Protein AF-0000000080643073 (afdb_homodimer)

Nearest PDB structures (foldseek):
  6q26-assembly1_A  TM=9.766E-01  e=2.496E-45  Staphylococcus aureus
  6q26-assembly2_D  TM=9.636E-01  e=1.541E-40  Staphylococcus aureus
  5nck-assembly1_B  TM=8.987E-01  e=1.205E-27  Fusobacterium nucleatum
  2aa4-assembly1_B  TM=8.480E-01  e=1.980E-23  Escherichia coli
  3htv-assembly1_A-2  TM=7.695E-01  e=9.786E-18  Escherichia coli K-12

InterPro domains:
  IPR000600 ROK family [PF00480] (6-287)
  IPR000600 ROK family [PTHR18964] (2-288)
  IPR043129 ATPase, nucleotide binding domain [SSF53067] (4-289)

Solvent-accessible surface area (backbone atoms only — not comparable to full-atom values): 29442 Å² total; per-residue (Å²): 130,85,66,50,35,36,20,32,30,42,45,81,63,36,31,39,38,33,34,22,41,84,85,67,45,78,76,42,76,51,74,44,73,38,55,77,29,75,91,40,49,52,66,59,52,50,50,51,51,51,52,50,52,33,64,74,66,65,50,79,73,33,41,37,8,28,9,25,70,45,30,36,38,49,90,78,25,28,32,66,39,37,72,88,70,44,50,84,43,55,65,44,41,53,43,69,70,37,42,90,70,62,41,51,62,44,36,34,28,35,49,48,8,25,49,45,20,36,51,70,80,44,87,68,101,57,57,30,38,34,36,36,31,37,29,80,44,32,40,31,30,42,35,31,73,87,75,37,72,57,41,42,68,81,28,45,20,23,47,48,23,53,32,74,54,36,85,91,76,69,39,30,37,21,65,52,37,7,47,46,30,45,34,50,50,30,47,76,68,62,37,91,67,46,64,45,61,71,58,40,53,54,38,29,76,69,66,32,63,68,38,40,52,53,48,49,58,34,22,47,45,41,13,50,54,50,30,48,50,40,34,47,48,18,35,47,30,36,32,32,33,39,76,63,28,76,49,38,67,73,46,44,69,54,22,60,75,46,24,57,79,46,44,63,89,88,62,77,74,48,54,74,43,49,52,84,56,57,94,52,12,26,38,47,16,21,47,62,83,112,131,85,66,49,35,37,19,31,30,42,45,80,61,37,31,40,37,34,35,22,41,84,84,66,44,78,76,43,75,52,74,44,73,37,53,77,29,75,92,42,49,52,66,60,53,50,49,50,52,51,51,50,51,34,64,74,65,65,50,78,74,33,42,36,9,28,10,24,69,46,32,34,37,49,90,75,26,28,31,67,39,36,72,88,68,44,48,84,42,55,64,43,41,54,44,69,70,36,43,88,71,61,43,50,61,43,37,34,30,35,49,47,8,25,48,46,21,34,52,70,79,43,87,70,100,57,56,30,38,36,38,36,32,36,28,80,46,32,40,30,28,41,37,32,74,88,76,38,71,57,42,41,67,78,28,44,21,24,48,48,24,53,32,75,54,34,82,90,78,70,39,29,36,21,64,52,37,7,48,47,28,43,34,50,50,29,47,76,68,62,38,91,65,46,63,46,60,71,58,41,54,54,38,29,77,68,65,32,62,67,38,41,51,52,49,50,56,34,22,47,44,41,14,51,54,51,32,47,50,38,34,46,47,17,34,47,29,36,32,33,32,40,75,63,29,77,50,37,68,73,46,44,70,56,22,60,76,45,25,58,80,48,45,64,89,87,62,79,75,49,54,75,45,51,53,84,57,59,94,52,12,27,38,47,17,20,46,64,83,113

Structure (mmCIF, N/CA/C/O backbone):
data_AF-0000000080643073-model_v1
#
loop_
_entity.id
_entity.type
_entity.pdbx_description
1 polymer 'Putative ROK family protein'
#
loop_
_atom_site.group_PDB
_atom_site.id
_atom_site.type_symbol
_atom_site.label_atom_id
_atom_site.label_alt_id
_atom_site.label_comp_id
_atom_site.label_asym_id
_atom_site.label_entity_id
_atom_site.label_seq_id
_atom_site.pdbx_PDB_ins_code
_atom_site.Cartn_x
_atom_site.Cartn_y
_atom_site.Cartn_z
_atom_site.occupancy
_atom_site.B_iso_or_equiv
_atom_site.auth_seq_id
_atom_site.auth_comp_id
_atom_site.auth_asym_id
_atom_site.auth_atom_id
_atom_site.pdbx_PDB_model_num
ATOM 1 N N . MET A 1 1 ? -28.031 -33.688 -9.516 1 44.62 1 MET A N 1
ATOM 2 C CA . MET A 1 1 ? -27.016 -33.344 -10.492 1 44.62 1 MET A CA 1
ATOM 3 C C . MET A 1 1 ? -25.75 -32.812 -9.812 1 44.62 1 MET A C 1
ATOM 5 O O . MET A 1 1 ? -25.828 -32.094 -8.82 1 44.62 1 MET A O 1
ATOM 9 N N . THR A 1 2 ? -24.609 -33.469 -9.938 1 60.53 2 THR A N 1
ATOM 10 C CA . THR A 1 2 ? -23.438 -33.219 -9.102 1 60.53 2 THR A CA 1
ATOM 11 C C . THR A 1 2 ? -22.875 -31.828 -9.352 1 60.53 2 THR A C 1
ATOM 13 O O . THR A 1 2 ? -22.812 -31.375 -10.5 1 60.53 2 THR A O 1
ATOM 16 N N . ASP A 1 3 ? -22.891 -30.953 -8.398 1 85.19 3 ASP A N 1
ATOM 17 C CA . ASP A 1 3 ? -22.516 -29.547 -8.484 1 85.19 3 ASP A CA 1
ATOM 18 C C . ASP A 1 3 ? -21 -29.375 -8.539 1 85.19 3 ASP A C 1
ATOM 20 O O . ASP A 1 3 ? -20.359 -29.219 -7.5 1 85.19 3 ASP A O 1
ATOM 24 N N . TYR A 1 4 ? -20.391 -29.828 -9.789 1 95.75 4 TYR A N 1
ATOM 25 C CA . TYR A 1 4 ? -18.953 -29.672 -10.031 1 95.75 4 TYR A CA 1
ATOM 26 C C . TYR A 1 4 ? -18.656 -28.297 -10.625 1 95.75 4 TYR A C 1
ATOM 28 O O . TYR A 1 4 ? -19.531 -27.641 -11.188 1 95.75 4 TYR A O 1
ATOM 36 N N . LYS A 1 5 ? -17.422 -27.875 -10.398 1 97.69 5 LYS A N 1
ATOM 37 C CA . LYS A 1 5 ? -16.891 -26.641 -10.969 1 97.69 5 LYS A CA 1
ATOM 38 C C . LYS A 1 5 ? -15.586 -26.906 -11.727 1 97.69 5 LYS A C 1
ATOM 40 O O . LYS A 1 5 ? -14.859 -27.859 -11.414 1 97.69 5 LYS A O 1
ATOM 45 N N . VAL A 1 6 ? -15.359 -26.156 -12.711 1 98.38 6 VAL A N 1
ATOM 46 C CA . VAL A 1 6 ? -14.109 -26.234 -13.461 1 98.38 6 VAL A CA 1
ATOM 47 C C . VAL A 1 6 ? -13.172 -25.109 -13.023 1 98.38 6 VAL A C 1
ATOM 49 O O . VAL A 1 6 ? -13.562 -23.938 -13.008 1 98.38 6 VAL A O 1
ATOM 52 N N . ALA A 1 7 ? -11.977 -25.516 -12.609 1 98.56 7 ALA A N 1
ATOM 53 C CA . ALA A 1 7 ? -10.93 -24.547 -12.258 1 98.56 7 ALA A CA 1
ATOM 54 C C . ALA A 1 7 ? -9.766 -24.609 -13.242 1 98.56 7 ALA A C 1
ATOM 56 O O . ALA A 1 7 ? -9.312 -25.703 -13.602 1 98.56 7 ALA A O 1
ATOM 57 N N . ILE A 1 8 ? -9.297 -23.484 -13.711 1 98.38 8 ILE A N 1
ATOM 58 C CA . ILE A 1 8 ? -8.148 -23.391 -14.602 1 98.38 8 ILE A CA 1
ATOM 59 C C . ILE A 1 8 ? -7.133 -22.406 -14.023 1 98.38 8 ILE A C 1
ATOM 61 O O . ILE A 1 8 ? -7.496 -21.328 -13.57 1 98.38 8 ILE A O 1
ATOM 65 N N . ASP A 1 9 ? -5.914 -22.766 -13.945 1 97.06 9 ASP A N 1
ATOM 66 C CA . ASP A 1 9 ? -4.793 -21.922 -13.555 1 97.06 9 ASP A CA 1
ATOM 67 C C . ASP A 1 9 ? -3.801 -21.75 -14.703 1 97.06 9 ASP A C 1
ATOM 69 O O . ASP A 1 9 ? -3.1 -22.703 -15.07 1 97.06 9 ASP A O 1
ATOM 73 N N . ILE A 1 10 ? -3.734 -20.562 -15.195 1 94.56 10 ILE A N 1
ATOM 74 C CA . ILE A 1 10 ? -2.9 -20.266 -16.359 1 94.56 10 ILE A CA 1
ATOM 75 C C . ILE A 1 10 ? -1.603 -19.609 -15.906 1 94.56 10 ILE A C 1
ATOM 77 O O . ILE A 1 10 ? -1.59 -18.422 -15.57 1 94.56 10 ILE A O 1
ATOM 81 N N . GLY A 1 11 ? -0.542 -20.344 -15.922 1 88.38 11 GLY A N 1
ATOM 82 C CA . GLY A 1 11 ? 0.787 -19.828 -15.641 1 88.38 11 GLY A CA 1
ATOM 83 C C . GLY A 1 11 ? 1.631 -19.641 -16.891 1 88.38 11 GLY A C 1
ATOM 84 O O . GLY A 1 11 ? 1.179 -19.938 -18 1 88.38 11 GLY A O 1
ATOM 85 N N . GLY A 1 12 ? 2.775 -19.109 -16.688 1 82.25 12 GLY A N 1
ATOM 86 C CA . GLY A 1 12 ? 3.689 -18.922 -17.797 1 82.25 12 GLY A CA 1
ATOM 87 C C . GLY A 1 12 ? 4.238 -20.234 -18.328 1 82.25 12 GLY A C 1
ATOM 88 O O . GLY A 1 12 ? 4.574 -20.328 -19.516 1 82.25 12 GLY A O 1
ATOM 89 N N . THR A 1 13 ? 4.301 -21.25 -17.516 1 82.75 13 THR A N 1
ATOM 90 C CA . THR A 1 13 ? 4.938 -22.516 -17.875 1 82.75 13 THR A CA 1
ATOM 91 C C . THR A 1 13 ? 3.889 -23.578 -18.141 1 82.75 13 THR A C 1
ATOM 93 O O . THR A 1 13 ? 3.988 -24.328 -19.109 1 82.75 13 THR A O 1
ATOM 96 N N . ASP A 1 14 ? 2.889 -23.578 -17.25 1 90.94 14 ASP A N 1
ATOM 97 C CA . ASP A 1 14 ? 1.883 -24.625 -17.359 1 90.94 14 ASP A CA 1
ATOM 98 C C . ASP A 1 14 ? 0.478 -24.078 -17.141 1 90.94 14 ASP A C 1
ATOM 100 O O . ASP A 1 14 ? 0.307 -23.031 -16.516 1 90.94 14 ASP A O 1
ATOM 104 N N . ILE A 1 15 ? -0.396 -24.781 -17.734 1 95.69 15 ILE A N 1
ATOM 105 C CA . ILE A 1 15 ? -1.813 -24.609 -17.422 1 95.69 15 ILE A CA 1
ATOM 106 C C . ILE A 1 15 ? -2.318 -25.828 -16.641 1 95.69 15 ILE A C 1
ATOM 108 O O . ILE A 1 15 ? -2.123 -26.969 -17.062 1 95.69 15 ILE A O 1
ATOM 112 N N . LYS A 1 16 ? -2.863 -25.578 -15.484 1 97.31 16 LYS A N 1
ATOM 113 C CA . LYS A 1 16 ? -3.496 -26.609 -14.68 1 97.31 16 LYS A CA 1
ATOM 114 C C . LYS A 1 16 ? -5.016 -26.484 -14.719 1 97.31 16 LYS A C 1
ATOM 116 O O . LYS A 1 16 ? -5.559 -25.375 -14.719 1 97.31 16 LYS A O 1
ATOM 121 N N . ALA A 1 17 ? -5.641 -27.609 -14.867 1 98.44 17 ALA A N 1
ATOM 122 C CA . ALA A 1 17 ? -7.102 -27.625 -14.922 1 98.44 17 ALA A CA 1
ATOM 123 C C . ALA A 1 17 ? -7.66 -28.766 -14.062 1 98.44 17 ALA A C 1
ATOM 125 O O . ALA A 1 17 ? -7.082 -29.844 -14 1 98.44 17 ALA A O 1
ATOM 126 N N . ALA A 1 18 ? -8.812 -28.469 -13.414 1 98.31 18 ALA A N 1
ATOM 127 C CA . ALA A 1 18 ? -9.406 -29.469 -12.539 1 98.31 18 ALA A CA 1
ATOM 128 C C . ALA A 1 18 ? -10.93 -29.375 -12.539 1 98.31 18 ALA A C 1
ATOM 130 O O . ALA A 1 18 ? -11.492 -28.312 -12.828 1 98.31 18 ALA A O 1
ATOM 131 N N . VAL A 1 19 ? -11.562 -30.484 -12.336 1 98.19 19 VAL A N 1
ATOM 132 C CA . VAL A 1 19 ? -12.969 -30.547 -11.953 1 98.19 19 VAL A CA 1
ATOM 133 C C . VAL A 1 19 ? -13.078 -30.797 -10.445 1 98.19 19 VAL A C 1
ATOM 135 O O . VAL A 1 19 ? -12.492 -31.75 -9.93 1 98.19 19 VAL A O 1
ATOM 138 N N . LEU A 1 20 ? -13.695 -29.844 -9.805 1 96.94 20 LEU A N 1
ATOM 139 C CA . LEU A 1 20 ? -13.828 -29.953 -8.359 1 96.94 20 LEU A CA 1
ATOM 140 C C . LEU A 1 20 ? -15.281 -30.109 -7.949 1 96.94 20 LEU A C 1
ATOM 142 O O . LEU A 1 20 ? -16.172 -29.547 -8.578 1 96.94 20 LEU A O 1
ATOM 146 N N . ASP A 1 21 ? -15.562 -30.844 -6.891 1 94.38 21 ASP A N 1
ATOM 147 C CA . ASP A 1 21 ? -16.906 -30.922 -6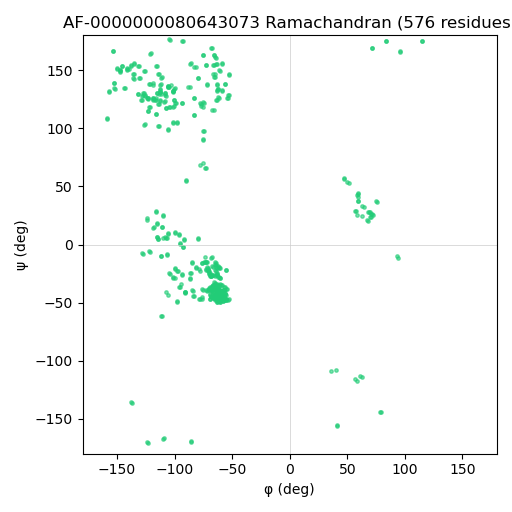.336 1 94.38 21 ASP A CA 1
ATOM 148 C C . ASP A 1 21 ? -17.172 -29.781 -5.352 1 94.38 21 ASP A C 1
ATOM 150 O O . ASP A 1 21 ? -16.375 -28.844 -5.27 1 94.38 21 ASP A O 1
ATOM 154 N N . ASN A 1 22 ? -18.25 -29.812 -4.602 1 89.75 22 ASN A N 1
ATOM 155 C CA . ASN A 1 22 ? -18.656 -28.703 -3.723 1 89.75 22 ASN A CA 1
ATOM 156 C C . ASN A 1 22 ? -17.703 -28.578 -2.533 1 89.75 22 ASN A C 1
ATOM 158 O O . ASN A 1 22 ? -17.578 -27.5 -1.954 1 89.75 22 ASN A O 1
ATOM 162 N N . GLY A 1 23 ? -17.031 -29.641 -2.168 1 87.56 23 GLY A N 1
ATOM 163 C CA . GLY A 1 23 ? -16.062 -29.625 -1.092 1 87.56 23 GLY A CA 1
ATOM 164 C C . GLY A 1 23 ? -14.648 -29.328 -1.573 1 87.56 23 GLY A C 1
ATOM 165 O O . GLY A 1 23 ? -13.688 -29.484 -0.818 1 87.56 23 GLY A O 1
ATOM 166 N N . LEU A 1 24 ? -14.469 -29.031 -2.941 1 91.25 24 LEU A N 1
ATOM 167 C CA . LEU A 1 24 ? -13.203 -28.703 -3.605 1 91.25 24 LEU A CA 1
ATOM 168 C C . LEU A 1 24 ? -12.289 -29.922 -3.645 1 91.25 24 LEU A C 1
ATOM 170 O O . LEU A 1 24 ? -11.062 -29.781 -3.564 1 91.25 24 LEU A O 1
ATOM 174 N N . ASN A 1 25 ? -12.961 -31.078 -3.645 1 92.81 25 ASN A N 1
ATOM 175 C CA . ASN A 1 25 ? -12.203 -32.281 -3.957 1 92.81 25 ASN A CA 1
ATOM 176 C C . ASN A 1 25 ? -12 -32.438 -5.461 1 92.81 25 ASN A C 1
ATOM 178 O O . ASN A 1 25 ? -12.906 -32.188 -6.246 1 92.81 25 ASN A O 1
ATOM 182 N N . PHE A 1 26 ? -10.828 -32.938 -5.793 1 95.5 26 PHE A N 1
ATOM 183 C CA . PHE A 1 26 ? -10.516 -33.125 -7.203 1 95.5 26 PHE A CA 1
ATOM 184 C C . PHE A 1 26 ? -11.25 -34.344 -7.758 1 95.5 26 PHE A C 1
ATOM 186 O O . PHE A 1 26 ? -11.141 -35.438 -7.219 1 95.5 26 PHE A O 1
ATOM 193 N N . VAL A 1 27 ? -11.961 -34.094 -8.711 1 96.62 27 VAL A N 1
ATOM 194 C CA . VAL A 1 27 ? -12.625 -35.156 -9.461 1 96.62 27 VAL A CA 1
ATOM 195 C C . VAL A 1 27 ? -11.789 -35.531 -10.688 1 96.62 27 VAL A C 1
ATOM 197 O O . VAL A 1 27 ? -11.742 -36.688 -11.086 1 96.62 27 VAL A O 1
ATOM 200 N N . ASP A 1 28 ? -11.195 -34.531 -11.25 1 97.38 28 ASP A N 1
ATOM 201 C CA . ASP A 1 28 ? -10.305 -34.656 -12.398 1 97.38 28 ASP A CA 1
ATOM 202 C C . ASP A 1 28 ? -9.234 -33.562 -12.383 1 97.38 28 ASP A C 1
ATOM 204 O O . ASP A 1 28 ? -9.422 -32.531 -11.758 1 97.38 28 ASP A O 1
ATOM 208 N N . TYR A 1 29 ? -8.117 -33.875 -12.961 1 97.5 29 TYR A N 1
ATOM 209 C CA . TYR A 1 29 ? -7 -32.938 -12.992 1 97.5 29 TYR A CA 1
ATOM 210 C C . TYR A 1 29 ? -6.117 -33.188 -14.211 1 97.5 29 TYR A C 1
ATOM 212 O O . TYR A 1 29 ? -5.883 -34.344 -14.586 1 97.5 29 TYR A O 1
ATOM 220 N N . GLN A 1 30 ? -5.676 -32.156 -14.828 1 97.31 30 GLN A N 1
ATOM 221 C CA . GLN A 1 30 ? -4.688 -32.25 -15.898 1 97.31 30 GLN A CA 1
ATOM 222 C C . GLN A 1 30 ? -3.756 -31.047 -15.898 1 97.31 30 GLN A C 1
ATOM 224 O O . GLN A 1 30 ? -4.094 -30 -15.344 1 97.31 30 GLN A O 1
ATOM 229 N N . LYS A 1 31 ? -2.625 -31.234 -16.375 1 96.75 31 LYS A N 1
ATOM 230 C CA . LYS A 1 31 ? -1.595 -30.203 -16.547 1 96.75 31 LYS A CA 1
ATOM 231 C C . LYS A 1 31 ? -1.003 -30.25 -17.953 1 96.75 31 LYS A C 1
ATOM 233 O O . LYS A 1 31 ? -0.617 -31.312 -18.438 1 96.75 31 LYS A O 1
ATOM 238 N N . ILE A 1 32 ? -0.946 -29.141 -18.609 1 96.38 32 ILE A N 1
ATOM 239 C CA . ILE A 1 32 ? -0.355 -29.062 -19.938 1 96.38 32 ILE A CA 1
ATOM 240 C C . ILE A 1 32 ? 0.618 -27.891 -20 1 96.38 32 ILE A C 1
ATOM 242 O O . ILE A 1 32 ? 0.49 -26.922 -19.234 1 96.38 32 ILE A O 1
ATOM 246 N N . PRO A 1 33 ? 1.6 -27.984 -20.875 1 94.38 33 PRO A N 1
ATOM 247 C CA . PRO A 1 33 ? 2.453 -26.812 -21.047 1 94.38 33 PRO A CA 1
ATOM 248 C C . PRO A 1 33 ? 1.689 -25.594 -21.594 1 94.38 33 PRO A C 1
ATOM 250 O O . PRO A 1 33 ? 0.8 -25.75 -22.438 1 94.38 33 PRO A O 1
ATOM 253 N N . THR A 1 34 ? 1.952 -24.438 -21.078 1 92.94 34 THR A N 1
ATOM 254 C CA . THR A 1 34 ? 1.358 -23.234 -21.625 1 92.94 34 THR A CA 1
ATOM 255 C C . THR A 1 34 ? 1.842 -23 -23.062 1 92.94 34 THR A C 1
ATOM 257 O O . THR A 1 34 ? 3.047 -22.953 -23.312 1 92.94 34 THR A O 1
ATOM 260 N N . PRO A 1 35 ? 0.953 -22.891 -23.953 1 93.31 35 PRO A N 1
ATOM 261 C CA . PRO A 1 35 ? 1.397 -22.594 -25.312 1 93.31 35 PRO A CA 1
ATOM 262 C C . PRO A 1 35 ? 2.07 -21.219 -25.422 1 93.31 35 PRO A C 1
ATOM 264 O O . PRO A 1 35 ? 1.896 -20.375 -24.547 1 93.31 35 PRO A O 1
ATOM 267 N N . ASN A 1 36 ? 2.857 -21 -26.484 1 89.94 36 ASN A N 1
ATOM 268 C CA . ASN A 1 36 ? 3.602 -19.75 -26.672 1 89.94 36 ASN A CA 1
ATOM 269 C C . ASN A 1 36 ? 2.67 -18.578 -26.953 1 89.94 36 ASN A C 1
ATOM 271 O O . ASN A 1 36 ? 3.09 -17.422 -26.891 1 89.94 36 ASN A O 1
ATOM 275 N N . ASN A 1 37 ? 1.377 -18.906 -27.234 1 92.25 37 ASN A N 1
ATOM 276 C CA . ASN A 1 37 ? 0.298 -17.953 -27.484 1 92.25 37 ASN A CA 1
ATOM 277 C C . ASN A 1 37 ? 0.565 -17.109 -28.719 1 92.25 37 ASN A C 1
ATOM 279 O O . ASN A 1 37 ? 0.192 -15.938 -28.766 1 92.25 37 ASN A O 1
ATOM 283 N N . ILE A 1 38 ? 1.333 -17.578 -29.625 1 91.12 38 ILE A N 1
ATOM 284 C CA . ILE A 1 38 ? 1.577 -16.984 -30.938 1 91.12 38 ILE A CA 1
ATOM 285 C C . ILE A 1 38 ? 0.963 -17.859 -32.031 1 91.12 38 ILE A C 1
ATOM 287 O O . ILE A 1 38 ? 0.012 -17.453 -32.688 1 91.12 38 ILE A O 1
ATOM 291 N N . ASN A 1 39 ? 1.42 -19.047 -32.125 1 91.94 39 ASN A N 1
ATOM 292 C CA . ASN A 1 39 ? 0.88 -19.984 -33.125 1 91.94 39 ASN A CA 1
ATOM 293 C C . ASN A 1 39 ? -0.128 -20.938 -32.5 1 91.94 39 ASN A C 1
ATOM 295 O O . ASN A 1 39 ? -0.942 -21.547 -33.188 1 91.94 39 ASN A O 1
ATOM 299 N N . GLU A 1 40 ? 0.066 -21.188 -31.266 1 91.62 40 GLU A N 1
ATOM 300 C CA . GLU A 1 40 ? -0.879 -21.922 -30.422 1 91.62 40 GLU A CA 1
ATOM 301 C C . GLU A 1 40 ? -1.424 -21.031 -29.297 1 91.62 40 GLU A C 1
ATOM 303 O O . GLU A 1 40 ? -0.656 -20.469 -28.516 1 91.62 40 GLU A O 1
ATOM 308 N N . TYR A 1 41 ? -2.684 -20.984 -29.25 1 93.31 41 TYR A N 1
ATOM 309 C CA . TYR A 1 41 ? -3.258 -19.953 -28.391 1 93.31 41 TYR A CA 1
ATOM 310 C C . TYR A 1 41 ? -3.756 -20.547 -27.078 1 93.31 41 TYR A C 1
ATOM 312 O O . TYR A 1 41 ? -4.383 -21.609 -27.062 1 93.31 41 TYR A O 1
ATOM 320 N N . ILE A 1 42 ? -3.492 -19.875 -26.047 1 95 42 ILE A N 1
ATOM 321 C CA . ILE A 1 42 ? -3.92 -20.25 -24.703 1 95 42 ILE A CA 1
ATOM 322 C C . ILE A 1 42 ? -5.441 -20.375 -24.656 1 95 42 ILE A C 1
ATOM 324 O O . ILE A 1 42 ? -5.984 -21.312 -24.078 1 95 42 ILE A O 1
ATOM 328 N N . VAL A 1 43 ? -6.137 -19.484 -25.328 1 95.31 43 VAL A N 1
ATOM 329 C CA . VAL A 1 43 ? -7.594 -19.422 -25.281 1 95.31 43 VAL A CA 1
ATOM 330 C C . VAL A 1 43 ? -8.188 -20.672 -25.906 1 95.31 43 VAL A C 1
ATOM 332 O O . VAL A 1 43 ? -9.211 -21.188 -25.453 1 95.31 43 VAL A O 1
ATOM 335 N N . ASP A 1 44 ? -7.578 -21.141 -26.969 1 96.69 44 ASP A N 1
ATOM 336 C CA . ASP A 1 44 ? -8.07 -22.359 -27.609 1 96.69 44 ASP A CA 1
ATOM 337 C C . ASP A 1 44 ? -7.938 -23.562 -26.672 1 96.69 44 ASP A C 1
ATOM 339 O O . ASP A 1 44 ? -8.852 -24.375 -26.578 1 96.69 44 ASP A O 1
ATOM 343 N N . LYS A 1 45 ? -6.797 -23.594 -26.031 1 97.38 45 LYS A N 1
ATOM 344 C CA . LYS A 1 45 ? -6.566 -24.688 -25.078 1 97.38 45 LYS A CA 1
ATOM 345 C C . LYS A 1 45 ? -7.578 -24.641 -23.938 1 97.38 45 LYS A C 1
ATOM 347 O O . LYS A 1 45 ? -8.125 -25.672 -23.547 1 97.38 45 LYS A O 1
ATOM 352 N N . VAL A 1 46 ? -7.816 -23.5 -23.422 1 97.69 46 VAL A N 1
ATOM 353 C CA . VAL A 1 46 ? -8.758 -23.328 -22.328 1 97.69 46 VAL A CA 1
ATOM 354 C C . VAL A 1 46 ? -10.156 -23.75 -22.766 1 97.69 46 VAL A C 1
ATOM 356 O O . VAL A 1 46 ? -10.844 -24.484 -22.062 1 97.69 46 VAL A O 1
ATOM 359 N N . TYR A 1 47 ? -10.57 -23.25 -23.922 1 98.19 47 TYR A N 1
ATOM 360 C CA . TYR A 1 47 ? -11.883 -23.609 -24.453 1 98.19 47 TYR A CA 1
ATOM 361 C C . TYR A 1 47 ? -12.031 -25.125 -24.578 1 98.19 47 TYR A C 1
ATOM 363 O O . TYR A 1 47 ? -13.031 -25.688 -24.125 1 98.19 47 TYR A O 1
ATOM 371 N N . ASP A 1 48 ? -11.008 -25.734 -25.156 1 98.38 48 ASP A N 1
ATOM 372 C CA . ASP A 1 48 ? -11.047 -27.188 -25.375 1 98.38 48 ASP A CA 1
ATOM 373 C C . ASP A 1 48 ? -11.148 -27.938 -24.047 1 98.38 48 ASP A C 1
ATOM 375 O O . ASP A 1 48 ? -11.898 -28.906 -23.922 1 98.38 48 ASP A O 1
ATOM 379 N N . ILE A 1 49 ? -10.367 -27.5 -23.109 1 98.5 49 ILE A N 1
ATOM 380 C CA . ILE A 1 49 ? -10.344 -28.141 -21.797 1 98.5 49 ILE A CA 1
ATOM 381 C C . ILE A 1 49 ? -11.727 -28.031 -21.156 1 98.5 49 ILE A C 1
ATOM 383 O O . ILE A 1 49 ? -12.273 -29.016 -20.672 1 98.5 49 ILE A O 1
ATOM 387 N N . VAL A 1 50 ? -12.297 -26.844 -21.156 1 98.5 50 VAL A N 1
ATOM 388 C CA . VAL A 1 50 ? -13.578 -26.594 -20.5 1 98.5 50 VAL A CA 1
ATOM 389 C C . VAL A 1 50 ? -14.672 -27.391 -21.203 1 98.5 50 VAL A C 1
ATOM 391 O O . VAL A 1 50 ? -15.508 -28.031 -20.547 1 98.5 50 VAL A O 1
ATOM 394 N N . LYS A 1 51 ? -14.656 -27.406 -22.531 1 98.44 51 LYS A N 1
ATOM 395 C CA . LYS A 1 51 ? -15.641 -28.172 -23.297 1 98.44 51 LYS A CA 1
ATOM 396 C C . LYS A 1 51 ? -15.555 -29.656 -22.969 1 98.44 51 LYS A C 1
ATOM 398 O O . LYS A 1 51 ? -16.578 -30.312 -22.766 1 98.44 51 LYS A O 1
ATOM 403 N N . HIS A 1 52 ? -14.359 -30.109 -22.953 1 98.38 52 HIS A N 1
ATOM 404 C CA . HIS A 1 52 ? -14.141 -31.516 -22.641 1 98.38 52 HIS A CA 1
ATOM 405 C C . HIS A 1 52 ? -14.711 -31.875 -21.266 1 98.38 52 HIS A C 1
ATOM 407 O O . HIS A 1 52 ? -15.422 -32.875 -21.125 1 98.38 52 HIS A O 1
ATOM 413 N N . PHE A 1 53 ? -14.391 -31.047 -20.234 1 98.12 53 PHE A N 1
ATOM 414 C CA . PHE A 1 53 ? -14.898 -31.297 -18.891 1 98.12 53 PHE A CA 1
ATOM 415 C C . PHE A 1 53 ? -16.422 -31.219 -18.859 1 98.12 53 PHE A C 1
ATOM 417 O O . PHE A 1 53 ? -17.078 -32.031 -18.203 1 98.12 53 PHE A O 1
ATOM 424 N N . GLN A 1 54 ? -16.984 -30.219 -19.516 1 97.56 54 GLN A N 1
ATOM 425 C CA . GLN A 1 54 ? -18.422 -30.062 -19.562 1 97.56 54 GLN A CA 1
ATOM 426 C C . GLN A 1 54 ? -19.109 -31.312 -20.094 1 97.56 54 GLN A C 1
ATOM 428 O O . GLN A 1 54 ? -20.078 -31.797 -19.516 1 97.56 54 GLN A O 1
ATOM 433 N N . MET A 1 55 ? -18.594 -31.859 -21.203 1 97.38 55 MET A N 1
ATOM 434 C CA . MET A 1 55 ? -19.172 -33.031 -21.859 1 97.38 55 MET A CA 1
ATOM 435 C C . MET A 1 55 ? -18.984 -34.281 -21 1 97.38 55 MET A C 1
ATOM 437 O O . MET A 1 55 ? -19.938 -35.062 -20.812 1 97.38 55 MET A O 1
ATOM 441 N N . THR A 1 56 ? -17.812 -34.406 -20.547 1 97.12 56 THR A N 1
ATOM 442 C CA . THR A 1 56 ? -17.469 -35.625 -19.797 1 97.12 56 THR A CA 1
ATOM 443 C C . THR A 1 56 ? -18.312 -35.75 -18.531 1 97.12 56 THR A C 1
ATOM 445 O O . THR A 1 56 ? -18.797 -36.812 -18.203 1 97.12 56 THR A O 1
ATOM 448 N N . TYR A 1 57 ? -18.547 -34.594 -17.859 1 96.31 57 TYR A N 1
ATOM 449 C CA . TYR A 1 57 ? -19.203 -34.656 -16.562 1 96.31 57 TYR A CA 1
ATOM 450 C C . TYR A 1 57 ? -20.609 -34.094 -16.641 1 96.31 57 TYR A C 1
ATOM 452 O O . TYR A 1 57 ? -21.297 -33.938 -15.625 1 96.31 57 TYR A O 1
ATOM 460 N N . LYS A 1 58 ? -21.078 -33.75 -17.844 1 95.5 58 LYS A N 1
ATOM 461 C CA . LYS A 1 58 ? -22.422 -33.25 -18.109 1 95.5 58 LYS A CA 1
ATOM 462 C C . LYS A 1 58 ? -22.766 -32.094 -17.188 1 95.5 58 LYS A C 1
ATOM 464 O O . LYS A 1 58 ? -23.812 -32.094 -16.531 1 95.5 58 LYS A O 1
ATOM 469 N N . LEU A 1 59 ? -21.859 -31.172 -17.234 1 95.81 59 LEU A N 1
ATOM 470 C CA . LEU A 1 59 ? -22 -30.031 -16.312 1 95.81 59 LEU A CA 1
ATOM 471 C C . LEU A 1 59 ? -23.062 -29.062 -16.812 1 95.81 59 LEU A C 1
ATOM 473 O O . LEU A 1 59 ? -22.938 -28.516 -17.906 1 95.81 59 LEU A O 1
ATOM 477 N N . SER A 1 60 ? -24.125 -28.844 -15.922 1 93.44 60 SER A N 1
ATOM 478 C CA . SER A 1 60 ? -25.188 -27.844 -16.125 1 93.44 60 SER A CA 1
ATOM 479 C C . SER A 1 60 ? -25.859 -27.484 -14.805 1 93.44 60 SER A C 1
ATOM 481 O O . SER A 1 60 ? -26.578 -28.312 -14.219 1 93.44 60 SER A O 1
ATOM 483 N N . PRO A 1 61 ? -25.609 -26.312 -14.328 1 94.56 61 PRO A N 1
ATOM 484 C CA . PRO A 1 61 ? -24.891 -25.172 -14.891 1 94.56 61 PRO A CA 1
ATOM 485 C C . PRO A 1 61 ? -23.391 -25.375 -14.945 1 94.56 61 PRO A C 1
ATOM 487 O O . PRO A 1 61 ? -22.859 -26.234 -14.227 1 94.56 61 PRO A O 1
ATOM 490 N N . LEU A 1 62 ? -22.688 -24.719 -15.844 1 97 62 LEU A N 1
ATOM 491 C CA . LEU A 1 62 ? -21.234 -24.75 -16 1 97 62 LEU A CA 1
ATOM 492 C C . LEU A 1 62 ? -20.594 -23.547 -15.328 1 97 62 LEU A C 1
ATOM 494 O O . LEU A 1 62 ? -20.719 -22.406 -15.805 1 97 62 LEU A O 1
ATOM 498 N N . HIS A 1 63 ? -19.969 -23.766 -14.18 1 97.62 63 HIS A N 1
ATOM 499 C CA . HIS A 1 63 ? -19.188 -22.766 -13.469 1 97.62 63 HIS A CA 1
ATOM 500 C C . HIS A 1 63 ? -17.703 -22.922 -13.742 1 97.62 63 HIS A C 1
ATOM 502 O O . HIS A 1 63 ? -17.125 -23.984 -13.484 1 97.62 63 HIS A O 1
ATOM 508 N N . VAL A 1 64 ? -17.047 -21.891 -14.273 1 98.19 64 VAL A N 1
ATOM 509 C CA . VAL A 1 64 ? -15.633 -21.938 -14.617 1 98.19 64 VAL A CA 1
ATOM 510 C C . VAL A 1 64 ? -14.883 -20.828 -13.891 1 98.19 64 VAL A C 1
ATOM 512 O O . VAL A 1 64 ? -15.164 -19.641 -14.102 1 98.19 64 VAL A O 1
ATOM 515 N N . GLY A 1 65 ? -14 -21.234 -13.008 1 98.31 65 GLY A N 1
ATOM 516 C CA . GLY A 1 65 ? -13.086 -20.297 -12.375 1 98.31 65 GLY A CA 1
ATOM 517 C C . GLY A 1 65 ? -11.688 -20.328 -12.977 1 98.31 65 GLY A C 1
ATOM 518 O O . GLY A 1 65 ? -11.102 -21.406 -13.133 1 98.31 65 GLY A O 1
ATOM 519 N N . ILE A 1 66 ? -11.148 -19.172 -13.289 1 98.12 66 ILE A N 1
ATOM 520 C CA . ILE A 1 66 ? -9.836 -19.094 -13.93 1 98.12 66 ILE A CA 1
ATOM 521 C C . ILE A 1 66 ? -8.898 -18.234 -13.078 1 98.12 66 ILE A C 1
ATOM 523 O O . ILE A 1 66 ? -9.266 -17.125 -12.664 1 98.12 66 ILE A O 1
ATOM 527 N N . SER A 1 67 ? -7.801 -18.734 -12.742 1 97.25 67 SER A N 1
ATOM 528 C CA . SER A 1 67 ? -6.645 -18.016 -12.211 1 97.25 67 SER A CA 1
ATOM 529 C C . SER A 1 67 ? -5.598 -17.781 -13.297 1 97.25 67 SER A C 1
ATOM 531 O O . SER A 1 67 ? -5.297 -18.688 -14.078 1 97.25 67 SER A O 1
ATOM 533 N N . SER A 1 68 ? -5.105 -16.609 -13.359 1 94.31 68 SER A N 1
ATOM 534 C CA . SER A 1 68 ? -4.148 -16.344 -14.43 1 94.31 68 SER A CA 1
ATOM 535 C C . SER A 1 68 ? -3.09 -15.336 -13.977 1 94.31 68 SER A C 1
ATOM 537 O O . SER A 1 68 ? -3.367 -14.461 -13.156 1 94.31 68 SER A O 1
ATOM 539 N N . ALA A 1 69 ? -1.915 -15.5 -14.555 1 89.19 69 ALA A N 1
ATOM 540 C CA . ALA A 1 69 ? -0.901 -14.461 -14.445 1 89.19 69 ALA A CA 1
ATOM 541 C C . ALA A 1 69 ? -1.332 -13.195 -15.18 1 89.19 69 ALA A C 1
ATOM 543 O O . ALA A 1 69 ? -2.082 -13.266 -16.156 1 89.19 69 ALA A O 1
ATOM 544 N N . GLY A 1 70 ? -0.907 -12.078 -14.617 1 87.81 70 GLY A N 1
ATOM 545 C CA . GLY A 1 70 ? -1.172 -10.812 -15.281 1 87.81 70 GLY A CA 1
ATOM 546 C C . GLY A 1 70 ? -2.105 -9.914 -14.5 1 87.81 70 GLY A C 1
ATOM 547 O O . GLY A 1 70 ? -2.557 -10.273 -13.406 1 87.81 70 GLY A O 1
ATOM 548 N N . VAL A 1 71 ? -2.305 -8.695 -15.023 1 90.94 71 VAL A N 1
ATOM 549 C CA . VAL A 1 71 ? -3.277 -7.742 -14.5 1 90.94 71 VAL A CA 1
ATOM 550 C C . VAL A 1 71 ? -4.66 -8.047 -15.07 1 90.94 71 VAL A C 1
ATOM 552 O O . VAL A 1 71 ? -4.824 -8.148 -16.281 1 90.94 71 VAL A O 1
ATOM 555 N N . ILE A 1 72 ? -5.66 -8.211 -14.164 1 93.94 72 ILE A N 1
ATOM 556 C CA . ILE A 1 72 ? -6.949 -8.734 -14.594 1 93.94 72 ILE A CA 1
ATOM 557 C C . ILE A 1 72 ? -8.07 -7.805 -14.125 1 93.94 72 ILE A C 1
ATOM 559 O O . ILE A 1 72 ? -8.109 -7.41 -12.961 1 93.94 72 ILE A O 1
ATOM 563 N N . ASP A 1 73 ? -8.883 -7.438 -15.031 1 94.94 73 ASP A N 1
ATOM 564 C CA . ASP A 1 73 ? -10.188 -6.887 -14.68 1 94.94 73 ASP A CA 1
ATOM 565 C C . ASP A 1 73 ? -11.148 -7.984 -14.227 1 94.94 73 ASP A C 1
ATOM 567 O O . ASP A 1 73 ? -11.867 -8.562 -15.039 1 94.94 73 ASP A O 1
ATOM 571 N N . GLU A 1 74 ? -11.133 -8.211 -13.008 1 94.44 74 GLU A N 1
ATOM 572 C CA . GLU A 1 74 ? -11.859 -9.352 -12.453 1 94.44 74 GLU A CA 1
ATOM 573 C C . GLU A 1 74 ? -13.367 -9.125 -12.508 1 94.44 74 GLU A C 1
ATOM 575 O O . GLU A 1 74 ? -14.148 -10.078 -12.461 1 94.44 74 GLU A O 1
ATOM 580 N N . THR A 1 75 ? -13.75 -7.875 -12.594 1 91.5 75 THR A N 1
ATOM 581 C CA . THR A 1 75 ? -15.164 -7.543 -12.68 1 91.5 75 THR A CA 1
ATOM 582 C C . THR A 1 75 ? -15.734 -7.957 -14.039 1 91.5 75 THR A C 1
ATOM 584 O O . THR A 1 75 ? -16.812 -8.57 -14.102 1 91.5 75 THR A O 1
ATOM 587 N N . ASN A 1 76 ? -14.938 -7.766 -15.109 1 91.94 76 ASN A N 1
ATOM 588 C CA . ASN A 1 76 ? -15.445 -8.023 -16.453 1 91.94 76 ASN A CA 1
ATOM 589 C C . ASN A 1 76 ? -14.852 -9.305 -17.047 1 91.94 76 ASN A C 1
ATOM 591 O O . ASN A 1 76 ? -15.281 -9.766 -18.094 1 91.94 76 ASN A O 1
ATOM 595 N N . GLY A 1 77 ? -13.852 -9.836 -16.297 1 93.38 77 GLY A N 1
ATOM 596 C CA . GLY A 1 77 ? -13.258 -11.094 -16.719 1 93.38 77 GLY A CA 1
ATOM 597 C C . GLY A 1 77 ? -12.312 -10.938 -17.906 1 93.38 77 GLY A C 1
ATOM 598 O O . GLY A 1 77 ? -12.289 -11.789 -18.797 1 93.38 77 GLY A O 1
ATOM 599 N N . VAL A 1 78 ? -11.562 -9.812 -17.938 1 92.75 78 VAL A N 1
ATOM 600 C CA . VAL A 1 78 ? -10.695 -9.484 -19.062 1 92.75 78 VAL A CA 1
ATOM 601 C C . VAL A 1 78 ? -9.258 -9.328 -18.594 1 92.75 78 VAL A C 1
ATOM 603 O O . VAL A 1 78 ? -9.008 -8.758 -17.516 1 92.75 78 VAL A O 1
ATOM 606 N N . ILE A 1 79 ? -8.375 -9.883 -19.406 1 91.06 79 ILE A N 1
ATOM 607 C CA . ILE A 1 79 ? -6.957 -9.664 -19.156 1 91.06 79 ILE A CA 1
ATOM 608 C C . ILE A 1 79 ? -6.566 -8.25 -19.594 1 91.06 79 ILE A C 1
ATOM 610 O O . ILE A 1 79 ? -6.633 -7.926 -20.781 1 91.06 79 ILE A O 1
ATOM 614 N N . ASP A 1 80 ? -6.117 -7.445 -18.656 1 87.62 80 ASP A N 1
ATOM 615 C CA . ASP A 1 80 ? -5.832 -6.043 -18.938 1 87.62 80 ASP A CA 1
ATOM 616 C C . ASP A 1 80 ? -4.383 -5.852 -19.375 1 87.62 80 ASP A C 1
ATOM 618 O O . ASP A 1 80 ? -4.102 -5.066 -20.281 1 87.62 80 ASP A O 1
ATOM 622 N N . TYR A 1 81 ? -3.479 -6.57 -18.688 1 81.69 81 TYR A N 1
ATOM 623 C CA . TYR A 1 81 ? -2.055 -6.398 -18.953 1 81.69 81 TYR A CA 1
ATOM 624 C C . TYR A 1 81 ? -1.268 -7.629 -18.516 1 81.69 81 TYR A C 1
ATOM 626 O O . TYR A 1 81 ? -1.597 -8.266 -17.516 1 81.69 81 TYR A O 1
ATOM 634 N N . THR A 1 82 ? -0.344 -8.242 -19.312 1 74.12 82 THR A N 1
ATOM 635 C CA . THR A 1 82 ? 0.45 -9.383 -18.875 1 74.12 82 THR A CA 1
ATOM 636 C C . THR A 1 82 ? 1.941 -9.094 -19.016 1 74.12 82 THR A C 1
ATOM 638 O O . THR A 1 82 ? 2.777 -9.945 -18.703 1 74.12 82 THR A O 1
ATOM 641 N N . GLY A 1 83 ? 2.309 -7.867 -19.062 1 63.44 83 GLY A N 1
ATOM 642 C CA . GLY A 1 83 ? 3.725 -7.645 -19.312 1 63.44 83 GLY A CA 1
ATOM 643 C C . GLY A 1 83 ? 4.297 -8.57 -20.359 1 63.44 83 GLY A C 1
ATOM 644 O O . GLY A 1 83 ? 3.57 -9.062 -21.234 1 63.44 83 GLY A O 1
ATOM 645 N N . PRO A 1 84 ? 5.645 -8.828 -20.312 1 64.12 84 PRO A N 1
ATOM 646 C CA . PRO A 1 84 ? 6.316 -9.688 -21.297 1 64.12 84 PRO A CA 1
ATOM 647 C C . PRO A 1 84 ? 6.125 -11.172 -21 1 64.12 84 PRO A C 1
ATOM 649 O O . PRO A 1 84 ? 6.578 -12.016 -21.781 1 64.12 84 PRO A O 1
ATOM 652 N N . THR A 1 85 ? 5.359 -11.477 -20.062 1 70.56 85 THR A N 1
ATOM 653 C CA . THR A 1 85 ? 5.301 -12.867 -19.625 1 70.56 85 THR A CA 1
ATOM 654 C C . THR A 1 85 ? 4.488 -13.719 -20.594 1 70.56 85 THR A C 1
ATOM 656 O O . THR A 1 85 ? 4.879 -14.836 -20.922 1 70.56 85 THR A O 1
ATOM 659 N N . ILE A 1 86 ? 3.34 -13.273 -21 1 81.88 86 ILE A N 1
ATOM 660 C CA . ILE A 1 86 ? 2.504 -14.016 -21.938 1 81.88 86 ILE A CA 1
ATOM 661 C C . ILE A 1 86 ? 2.152 -13.133 -23.125 1 81.88 86 ILE A C 1
ATOM 663 O O . ILE A 1 86 ? 1.246 -12.305 -23.047 1 81.88 86 ILE A O 1
ATOM 667 N N . PRO A 1 87 ? 2.801 -13.398 -24.156 1 83.12 87 PRO A N 1
ATOM 668 C CA . PRO A 1 87 ? 2.527 -12.578 -25.344 1 83.12 87 PRO A CA 1
ATOM 669 C C . PRO A 1 87 ? 1.077 -12.68 -25.812 1 83.12 87 PRO A C 1
ATOM 671 O O . PRO A 1 87 ? 0.433 -13.719 -25.609 1 83.12 87 PRO A O 1
ATOM 674 N N . ASN A 1 88 ? 0.546 -11.672 -26.391 1 85.31 88 ASN A N 1
ATOM 675 C CA . ASN A 1 88 ? -0.748 -11.625 -27.062 1 85.31 88 ASN A CA 1
ATOM 676 C C . ASN A 1 88 ? -1.882 -12.039 -26.125 1 85.31 88 ASN A C 1
ATOM 678 O O . ASN A 1 88 ? -2.859 -12.648 -26.562 1 85.31 88 ASN A O 1
ATOM 682 N N . PHE A 1 89 ? -1.657 -11.789 -24.953 1 88.94 89 PHE A N 1
ATOM 683 C CA . PHE A 1 89 ? -2.631 -12.25 -23.969 1 88.94 89 PHE A CA 1
ATOM 684 C C . PHE A 1 89 ? -3.559 -11.117 -23.547 1 88.94 89 PHE A C 1
ATOM 686 O O . PHE A 1 89 ? -4.668 -11.359 -23.078 1 88.94 89 PHE A O 1
ATOM 693 N N . ARG A 1 90 ? -3.129 -9.875 -23.75 1 86.75 90 ARG A N 1
ATOM 694 C CA . ARG A 1 90 ? -3.908 -8.695 -23.375 1 86.75 90 ARG A CA 1
ATOM 695 C C . ARG A 1 90 ? -5.223 -8.648 -24.156 1 86.75 90 ARG A C 1
ATOM 697 O O . ARG A 1 90 ? -5.258 -8.906 -25.359 1 86.75 90 ARG A O 1
ATOM 704 N N . GLY A 1 91 ? -6.297 -8.375 -23.422 1 90.12 91 GLY A N 1
ATOM 705 C CA . GLY A 1 91 ? -7.594 -8.227 -24.062 1 90.12 91 GLY A CA 1
ATOM 706 C C . GLY A 1 91 ? -8.398 -9.516 -24.078 1 90.12 91 GLY A C 1
ATOM 707 O O . GLY A 1 91 ? -9.586 -9.5 -24.422 1 90.12 91 GLY A O 1
ATOM 708 N N . THR A 1 92 ? -7.77 -10.57 -23.75 1 92.56 92 THR A N 1
ATOM 709 C CA . THR A 1 92 ? -8.492 -11.828 -23.672 1 92.56 92 THR A CA 1
ATOM 710 C C . THR A 1 92 ? -9.711 -11.695 -22.766 1 92.56 92 THR A C 1
ATOM 712 O O . THR A 1 92 ? -9.609 -11.195 -21.641 1 92.56 92 THR A O 1
ATOM 715 N N . ASN A 1 93 ? -10.875 -12.062 -23.328 1 95.31 93 ASN A N 1
ATOM 716 C CA . ASN A 1 93 ? -12.156 -12.039 -22.625 1 95.31 93 ASN A CA 1
ATOM 717 C C . ASN A 1 93 ? -12.719 -13.453 -22.438 1 95.31 93 ASN A C 1
ATOM 719 O O . ASN A 1 93 ? -13.336 -14 -23.359 1 95.31 93 ASN A O 1
ATOM 723 N N . PHE A 1 94 ? -12.586 -14 -21.266 1 95.56 94 PHE A N 1
ATOM 724 C CA . PHE A 1 94 ? -12.883 -15.414 -21.031 1 95.56 94 PHE A CA 1
ATOM 725 C C . PHE A 1 94 ? -14.391 -15.641 -20.984 1 95.56 94 PHE A C 1
ATOM 727 O O . PHE A 1 94 ? -14.891 -16.656 -21.484 1 95.56 94 PHE A O 1
ATOM 734 N N . PRO A 1 95 ? -15.164 -14.695 -20.359 1 96.25 95 PRO A N 1
ATOM 735 C CA . PRO A 1 95 ? -16.609 -14.852 -20.453 1 96.25 95 PRO A CA 1
ATOM 736 C C . PRO A 1 95 ? -17.109 -14.93 -21.906 1 96.25 95 PRO A C 1
ATOM 738 O O . PRO A 1 95 ? -17.969 -15.758 -22.219 1 96.25 95 PRO A O 1
ATOM 741 N N . LYS A 1 96 ? -16.562 -14.078 -22.75 1 96.38 96 LYS A N 1
ATOM 742 C CA . LYS A 1 96 ? -16.922 -14.125 -24.156 1 96.38 96 LYS A CA 1
ATOM 743 C C . LYS A 1 96 ? -16.453 -15.43 -24.797 1 96.38 96 LYS A C 1
ATOM 745 O O . LYS A 1 96 ? -17.172 -16.047 -25.594 1 96.38 96 LYS A O 1
ATOM 750 N N . LEU A 1 97 ? -15.211 -15.844 -24.5 1 95.44 97 LEU A N 1
ATOM 751 C CA . LEU A 1 97 ? -14.625 -17.062 -25.047 1 95.44 97 LEU A CA 1
ATOM 752 C C . LEU A 1 97 ? -15.516 -18.266 -24.75 1 95.44 97 LEU A C 1
ATOM 754 O O . LEU A 1 97 ? -15.68 -19.141 -25.609 1 95.44 97 LEU A O 1
ATOM 758 N N . LEU A 1 98 ? -16.109 -18.281 -23.531 1 97.88 98 LEU A N 1
ATOM 759 C CA . LEU A 1 98 ? -16.797 -19.484 -23.078 1 97.88 98 LEU A CA 1
ATOM 760 C C . LEU A 1 98 ? -18.312 -19.297 -23.141 1 97.88 98 LEU A C 1
ATOM 762 O O . LEU A 1 98 ? -19.062 -20.125 -22.625 1 97.88 98 LEU A O 1
ATOM 766 N N . ALA A 1 99 ? -18.734 -18.25 -23.75 1 97.25 99 ALA A N 1
ATOM 767 C CA . ALA A 1 99 ? -20.156 -17.922 -23.828 1 97.25 99 ALA A CA 1
ATOM 768 C C . ALA A 1 99 ? -20.938 -19.016 -24.547 1 97.25 99 ALA A C 1
ATOM 770 O O . ALA A 1 99 ? -22.078 -19.328 -24.156 1 97.25 99 ALA A O 1
ATOM 771 N N . SER A 1 100 ? -20.344 -19.594 -25.609 1 96.94 100 SER A N 1
ATOM 772 C CA . SER A 1 100 ? -21.031 -20.609 -26.391 1 96.94 100 SER A CA 1
ATOM 773 C C . SER A 1 100 ? -21.281 -21.859 -25.562 1 96.94 100 SER A C 1
ATOM 775 O O . SER A 1 100 ? -22.141 -22.688 -25.922 1 96.94 100 SER A O 1
ATOM 777 N N . LEU A 1 101 ? -20.609 -21.984 -24.5 1 98 101 LEU A N 1
ATOM 778 C CA . LEU A 1 101 ? -20.781 -23.141 -23.609 1 98 101 LEU A CA 1
ATOM 779 C C . LEU A 1 101 ? -21.75 -22.812 -22.484 1 98 101 LEU A C 1
ATOM 781 O O . LEU A 1 101 ? -21.969 -23.625 -21.594 1 98 101 LEU A O 1
ATOM 785 N N . ASN A 1 102 ? -22.281 -21.625 -22.453 1 97.31 102 ASN A N 1
ATOM 786 C CA . ASN A 1 102 ? -23.172 -21.125 -21.406 1 97.31 102 ASN A CA 1
ATOM 787 C C . ASN A 1 102 ? -22.5 -21.156 -20.031 1 97.31 102 ASN A C 1
ATOM 789 O O . ASN A 1 102 ? -23.125 -21.594 -19.062 1 97.31 102 ASN A O 1
ATOM 793 N N . ALA A 1 103 ? -21.266 -20.781 -20.031 1 97.62 103 ALA A N 1
ATOM 794 C CA . ALA A 1 103 ? -20.484 -20.859 -18.797 1 97.62 103 ALA A CA 1
ATOM 795 C C . ALA A 1 103 ? -20.656 -19.594 -17.969 1 97.62 103 ALA A C 1
ATOM 797 O O . ALA A 1 103 ? -20.703 -18.484 -18.5 1 97.62 103 ALA A O 1
ATOM 798 N N . ASP A 1 104 ? -20.859 -19.766 -16.672 1 96.94 104 ASP A N 1
ATOM 799 C CA . ASP A 1 104 ? -20.641 -18.688 -15.711 1 96.94 104 ASP A CA 1
ATOM 800 C C . ASP A 1 104 ? -19.156 -18.594 -15.32 1 96.94 104 ASP A C 1
ATOM 802 O O . ASP A 1 104 ? -18.641 -19.469 -14.633 1 96.94 104 ASP A O 1
ATOM 806 N N . VAL A 1 105 ? -18.453 -17.484 -15.742 1 98 105 VAL A N 1
ATOM 807 C CA . VAL A 1 105 ? -17 -17.422 -15.672 1 98 105 VAL A CA 1
ATOM 808 C C . VAL A 1 105 ? -16.562 -16.391 -14.641 1 98 105 VAL A C 1
ATOM 810 O O . VAL A 1 105 ? -17.078 -15.266 -14.633 1 98 105 VAL A O 1
ATOM 813 N N . LYS A 1 106 ? -15.711 -16.719 -13.75 1 97.38 106 LYS A N 1
ATOM 814 C CA . LYS A 1 106 ? -14.977 -15.812 -12.883 1 97.38 106 LYS A CA 1
ATOM 815 C C . LYS A 1 106 ? -13.477 -15.93 -13.102 1 97.38 106 LYS A C 1
ATOM 817 O O . LYS A 1 106 ? -12.953 -17.031 -13.289 1 97.38 106 LYS A O 1
ATOM 822 N N . ILE A 1 107 ? -12.812 -14.82 -13.141 1 97.12 107 ILE A N 1
ATOM 823 C CA . ILE A 1 107 ? -11.375 -14.844 -13.359 1 97.12 107 ILE A CA 1
ATOM 824 C C . ILE A 1 107 ? -10.672 -13.992 -12.305 1 97.12 107 ILE A C 1
ATOM 826 O O . ILE A 1 107 ? -11.164 -12.922 -11.938 1 97.12 107 ILE A O 1
ATOM 830 N N . TYR A 1 108 ? -9.523 -14.484 -11.898 1 97.12 108 TYR A N 1
ATOM 831 C CA . TYR A 1 108 ? -8.719 -13.812 -10.883 1 97.12 108 TYR A CA 1
ATOM 832 C C . TYR A 1 108 ? -7.25 -13.773 -11.281 1 97.12 108 TYR A C 1
ATOM 834 O O . TYR A 1 108 ? -6.766 -14.672 -11.977 1 97.12 108 TYR A O 1
ATOM 842 N N . ASN A 1 109 ? -6.562 -12.672 -10.867 1 95.5 109 ASN A N 1
ATOM 843 C CA . ASN A 1 109 ? -5.109 -12.766 -10.797 1 95.5 109 ASN A CA 1
ATOM 844 C C . ASN A 1 109 ? -4.664 -13.961 -9.969 1 95.5 109 ASN A C 1
ATOM 846 O O . ASN A 1 109 ? -5.301 -14.305 -8.969 1 95.5 109 ASN A O 1
ATOM 850 N N . ASP A 1 110 ? -3.59 -14.523 -10.336 1 94.06 110 ASP A N 1
ATOM 851 C CA . ASP A 1 110 ? -3.158 -15.773 -9.719 1 94.06 110 ASP A CA 1
ATOM 852 C C . ASP A 1 110 ? -2.898 -15.594 -8.227 1 94.06 110 ASP A C 1
ATOM 854 O O . ASP A 1 110 ? -3.195 -16.484 -7.426 1 94.06 110 ASP A O 1
ATOM 858 N N . VAL A 1 111 ? -2.346 -14.5 -7.785 1 96.19 111 VAL A N 1
ATOM 859 C CA . VAL A 1 111 ? -2.08 -14.297 -6.367 1 96.19 111 VAL A CA 1
ATOM 860 C C . VAL A 1 111 ? -3.391 -14.055 -5.625 1 96.19 111 VAL A C 1
ATOM 862 O O . VAL A 1 111 ? -3.574 -14.523 -4.5 1 96.19 111 VAL A O 1
ATOM 865 N N . ASN A 1 112 ? -4.309 -13.305 -6.207 1 97.75 112 ASN A N 1
ATOM 866 C CA . ASN A 1 112 ? -5.652 -13.156 -5.66 1 97.75 112 ASN A CA 1
ATOM 867 C C . ASN A 1 112 ? -6.332 -14.508 -5.473 1 97.75 112 ASN A C 1
ATOM 869 O O . ASN A 1 112 ? -6.891 -14.781 -4.41 1 97.75 112 ASN A O 1
ATOM 873 N N . ALA A 1 113 ? -6.242 -15.328 -6.52 1 97.12 113 ALA A N 1
ATOM 874 C CA . ALA A 1 113 ? -6.852 -16.656 -6.453 1 97.12 113 ALA A CA 1
ATOM 875 C C . ALA A 1 113 ? -6.211 -17.5 -5.355 1 97.12 113 ALA A C 1
ATOM 877 O O . ALA A 1 113 ? -6.906 -18.188 -4.609 1 97.12 113 ALA A O 1
ATOM 878 N N . ALA A 1 114 ? -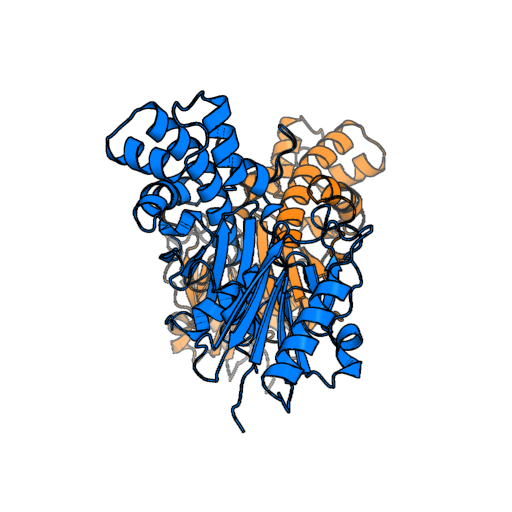4.926 -17.438 -5.289 1 96.31 114 ALA A N 1
ATOM 879 C CA . ALA A 1 114 ? -4.223 -18.188 -4.258 1 96.31 114 ALA A CA 1
ATOM 880 C C . ALA A 1 114 ? -4.672 -17.766 -2.863 1 96.31 114 ALA A C 1
ATOM 882 O O . ALA A 1 114 ? -4.906 -18.625 -1.999 1 96.31 114 ALA A O 1
ATOM 883 N N . LEU A 1 115 ? -4.785 -16.484 -2.646 1 97.56 115 LEU A N 1
ATOM 884 C CA . LEU A 1 115 ? -5.23 -15.992 -1.35 1 97.56 115 LEU A CA 1
ATOM 885 C C . LEU A 1 115 ? -6.66 -16.438 -1.058 1 97.56 115 LEU A C 1
ATOM 887 O O . LEU A 1 115 ? -6.957 -16.906 0.048 1 97.56 115 LEU A O 1
ATOM 891 N N . LEU A 1 116 ? -7.535 -16.344 -2.045 1 96.75 116 LEU A N 1
ATOM 892 C CA . LEU A 1 116 ? -8.906 -16.812 -1.867 1 96.75 116 LEU A CA 1
ATOM 893 C C . LEU A 1 116 ? -8.938 -18.297 -1.512 1 96.75 116 LEU A C 1
ATOM 895 O O . LEU A 1 116 ? -9.727 -18.719 -0.658 1 96.75 116 LEU A O 1
ATOM 899 N N . GLY A 1 117 ? -8.109 -19.062 -2.229 1 96.06 117 GLY A N 1
ATOM 900 C CA . GLY A 1 117 ? -8.008 -20.484 -1.896 1 96.06 117 GLY A CA 1
ATOM 901 C C . GLY A 1 117 ? -7.574 -20.719 -0.464 1 96.06 117 GLY A C 1
ATOM 902 O O . GLY A 1 117 ? -8.133 -21.578 0.222 1 96.06 117 GLY A O 1
ATOM 903 N N . GLU A 1 118 ? -6.574 -20 -0.042 1 96.81 118 GLU A N 1
ATOM 904 C CA . GLU A 1 118 ? -6.109 -20.094 1.339 1 96.81 118 GLU A CA 1
ATOM 905 C C . GLU A 1 118 ? -7.223 -19.75 2.322 1 96.81 118 GLU A C 1
ATOM 907 O O . GLU A 1 118 ? -7.441 -20.469 3.299 1 96.81 118 GLU A O 1
ATOM 912 N N . LEU A 1 119 ? -7.961 -18.703 2.057 1 95.62 119 LEU A N 1
ATOM 913 C CA . LEU A 1 119 ? -8.984 -18.203 2.965 1 95.62 119 LEU A CA 1
ATOM 914 C C . LEU A 1 119 ? -10.203 -19.125 2.977 1 95.62 119 LEU A C 1
ATOM 916 O O . LEU A 1 119 ? -10.992 -19.094 3.92 1 95.62 119 LEU A O 1
ATOM 920 N N . TYR A 1 120 ? -10.32 -19.891 1.917 1 93.56 120 TYR A N 1
ATOM 921 C CA . TYR A 1 120 ? -11.422 -20.844 1.87 1 93.56 120 TYR A CA 1
ATOM 922 C C . TYR A 1 120 ? -11.227 -21.938 2.91 1 93.56 120 TYR A C 1
ATOM 924 O O . TYR A 1 120 ? -12.188 -22.359 3.566 1 93.56 120 TYR A O 1
ATOM 932 N N . PHE A 1 121 ? -10.039 -22.375 3.068 1 93.88 121 PHE A N 1
ATOM 933 C CA . PHE A 1 121 ? -9.781 -23.531 3.902 1 93.88 121 PHE A CA 1
ATOM 934 C C . PHE A 1 121 ? -9.344 -23.109 5.301 1 93.88 121 PHE A C 1
ATOM 936 O O . PHE A 1 121 ? -9.43 -23.906 6.246 1 93.88 121 PHE A O 1
ATOM 943 N N . HIS A 1 122 ? -8.828 -21.891 5.398 1 94.56 122 HIS A N 1
ATOM 944 C CA . HIS A 1 122 ? -8.242 -21.453 6.66 1 94.56 122 HIS A CA 1
ATOM 945 C C . HIS A 1 122 ? -8.812 -20.109 7.098 1 94.56 122 HIS A C 1
ATOM 947 O O . HIS A 1 122 ? -8.719 -19.125 6.363 1 94.56 122 HIS A O 1
ATOM 953 N N . GLN A 1 123 ? -9.336 -20.125 8.289 1 92.12 123 GLN A N 1
ATOM 954 C CA . GLN A 1 123 ? -9.883 -18.891 8.859 1 92.12 123 GLN A CA 1
ATOM 955 C C . GLN A 1 123 ? -8.836 -18.172 9.719 1 92.12 123 GLN A C 1
ATOM 957 O O . GLN A 1 123 ? -8.227 -18.797 10.594 1 92.12 123 GLN A O 1
ATOM 962 N N . TYR A 1 124 ? -8.578 -17.031 9.359 1 95.31 124 TYR A N 1
ATOM 963 C CA . TYR A 1 124 ? -7.691 -16.188 10.148 1 95.31 124 TYR A CA 1
ATOM 964 C C . TYR A 1 124 ? -8.484 -15.117 10.891 1 95.31 124 TYR A C 1
ATOM 966 O O . TYR A 1 124 ? -9.43 -14.547 10.344 1 95.31 124 TYR A O 1
ATOM 974 N N . ASP A 1 125 ? -8.211 -14.852 12.172 1 95.56 125 ASP A N 1
ATOM 975 C CA . ASP A 1 125 ? -8.953 -13.898 12.992 1 95.56 125 ASP A CA 1
ATOM 976 C C . ASP A 1 125 ? -8.344 -12.5 12.898 1 95.56 125 ASP A C 1
ATOM 978 O O . ASP A 1 125 ? -7.98 -11.906 13.914 1 95.56 125 ASP A O 1
ATOM 982 N N . VAL A 1 126 ? -8.195 -11.984 11.688 1 97.19 126 VAL A N 1
ATOM 983 C CA . VAL A 1 126 ? -7.715 -10.641 11.414 1 97.19 126 VAL A CA 1
ATOM 984 C C . VAL A 1 126 ? -8.5 -10.039 10.242 1 97.19 126 VAL A C 1
ATOM 986 O O . VAL A 1 126 ? -8.93 -10.758 9.344 1 97.19 126 VAL A O 1
ATOM 989 N N . ASP A 1 127 ? -8.641 -8.734 10.203 1 96.5 127 ASP A N 1
ATOM 990 C CA . ASP A 1 127 ? -9.469 -8.047 9.219 1 96.5 127 ASP A CA 1
ATOM 991 C C . ASP A 1 127 ? -8.68 -7.762 7.941 1 96.5 127 ASP A C 1
ATOM 993 O O . ASP A 1 127 ? -9.258 -7.641 6.863 1 96.5 127 ASP A O 1
ATOM 997 N N . ASN A 1 128 ? -7.34 -7.586 8.094 1 98.38 128 ASN A N 1
ATOM 998 C CA . ASN A 1 128 ? -6.461 -7.203 6.992 1 98.38 128 ASN A CA 1
ATOM 999 C C . ASN A 1 128 ? -5.359 -8.234 6.77 1 98.38 128 ASN A C 1
ATOM 1001 O O . ASN A 1 128 ? -4.551 -8.484 7.66 1 98.38 128 ASN A O 1
ATOM 1005 N N . ILE A 1 129 ? -5.359 -8.828 5.566 1 98.81 129 ILE A N 1
ATOM 1006 C CA . ILE A 1 129 ? -4.379 -9.852 5.234 1 98.81 129 ILE A CA 1
ATOM 1007 C C . ILE A 1 129 ? -3.656 -9.477 3.943 1 98.81 129 ILE A C 1
ATOM 1009 O O . ILE A 1 129 ? -4.289 -9.07 2.965 1 98.81 129 ILE A O 1
ATOM 1013 N N . PHE A 1 130 ? -2.371 -9.484 3.975 1 98.88 130 PHE A N 1
ATOM 1014 C CA . PHE A 1 130 ? -1.575 -9.367 2.758 1 98.88 130 PHE A CA 1
ATOM 1015 C C . PHE A 1 130 ? -0.912 -10.695 2.416 1 98.88 130 PHE A C 1
ATOM 1017 O O . PHE A 1 130 ? -0.328 -11.344 3.283 1 98.88 130 PHE A O 1
ATOM 1024 N N . CYS A 1 131 ? -1.048 -11.133 1.179 1 98.38 131 CYS A N 1
ATOM 1025 C CA . CYS A 1 131 ? -0.405 -12.344 0.688 1 98.38 131 CYS A CA 1
ATOM 1026 C C . CYS A 1 131 ? 0.654 -12.016 -0.358 1 98.38 131 CYS A C 1
ATOM 1028 O O . CYS A 1 131 ? 0.387 -11.273 -1.306 1 98.38 131 CYS A O 1
ATOM 1030 N N . LEU A 1 132 ? 1.794 -12.438 -0.123 1 97.44 132 LEU A N 1
ATOM 1031 C CA . LEU A 1 132 ? 2.916 -12.328 -1.048 1 97.44 132 LEU A CA 1
ATOM 1032 C C . LEU A 1 132 ? 3.344 -13.703 -1.555 1 97.44 132 LEU A C 1
ATOM 1034 O O . LEU A 1 132 ? 3.441 -14.648 -0.776 1 97.44 132 LEU A O 1
ATOM 1038 N N . THR A 1 133 ? 3.5 -13.836 -2.854 1 95 133 THR A N 1
ATOM 1039 C CA . THR A 1 133 ? 3.996 -15.086 -3.412 1 95 133 THR A CA 1
ATOM 1040 C C . THR A 1 133 ? 5.426 -14.922 -3.922 1 95 133 THR A C 1
ATOM 1042 O O . THR A 1 133 ? 5.73 -13.961 -4.625 1 95 133 THR A O 1
ATOM 1045 N N . LEU A 1 134 ? 6.301 -15.797 -3.502 1 95.19 134 LEU A N 1
ATOM 1046 C CA . LEU A 1 134 ? 7.691 -15.844 -3.943 1 95.19 134 LEU A CA 1
ATOM 1047 C C . LEU A 1 134 ? 7.918 -17 -4.902 1 95.19 134 LEU A C 1
ATOM 1049 O O . LEU A 1 134 ? 8.07 -18.156 -4.473 1 95.19 134 LEU A O 1
ATOM 1053 N N . GLY A 1 135 ? 7.926 -16.781 -6.133 1 90.75 135 GLY A N 1
ATOM 1054 C CA . GLY A 1 135 ? 8.164 -17.766 -7.18 1 90.75 135 GLY A CA 1
ATOM 1055 C C . GLY A 1 135 ? 9.078 -17.25 -8.281 1 90.75 135 GLY A C 1
ATOM 1056 O O . GLY A 1 135 ? 10.109 -16.625 -8 1 90.75 135 GLY A O 1
ATOM 1057 N N . THR A 1 136 ? 8.648 -17.562 -9.523 1 86.75 136 THR A N 1
ATOM 1058 C CA . THR A 1 136 ? 9.383 -16.984 -10.641 1 86.75 136 THR A CA 1
ATOM 1059 C C . THR A 1 136 ? 9.414 -15.453 -10.516 1 86.75 136 THR A C 1
ATOM 1061 O O . THR A 1 136 ? 10.453 -14.836 -10.758 1 86.75 136 THR A O 1
ATOM 1064 N N . GLY A 1 137 ? 8.391 -14.922 -10.172 1 91.31 137 GLY A N 1
ATOM 1065 C CA . GLY A 1 137 ? 8.297 -13.516 -9.812 1 91.31 137 GLY A CA 1
ATOM 1066 C C . GLY A 1 137 ? 7.73 -13.289 -8.422 1 91.31 137 GLY A C 1
ATOM 1067 O O . GLY A 1 137 ? 7.754 -14.195 -7.586 1 91.31 137 GLY A O 1
ATOM 1068 N N . ILE A 1 138 ? 7.438 -12.094 -8.109 1 95.69 138 ILE A N 1
ATOM 1069 C CA . ILE A 1 138 ? 6.801 -11.75 -6.848 1 95.69 138 ILE A CA 1
ATOM 1070 C C . ILE A 1 138 ? 5.449 -11.094 -7.113 1 95.69 138 ILE A C 1
ATOM 1072 O O . ILE A 1 138 ? 5.355 -10.148 -7.902 1 95.69 138 ILE A O 1
ATOM 1076 N N . GLY A 1 139 ? 4.402 -11.602 -6.555 1 95.69 139 GLY A N 1
ATOM 1077 C CA . GLY A 1 139 ? 3.072 -11.016 -6.625 1 95.69 139 GLY A CA 1
ATOM 1078 C C . GLY A 1 139 ? 2.49 -10.688 -5.266 1 95.69 139 GLY A C 1
ATOM 1079 O O . GLY A 1 139 ? 3.02 -11.109 -4.238 1 95.69 139 GLY A O 1
ATOM 1080 N N . GLY A 1 140 ? 1.497 -9.906 -5.285 1 97.94 140 GLY A N 1
ATOM 1081 C CA . GLY A 1 140 ? 0.845 -9.508 -4.047 1 97.94 140 GLY A CA 1
ATOM 1082 C C . GLY A 1 140 ? -0.667 -9.453 -4.16 1 97.94 140 GLY A C 1
ATOM 1083 O O . GLY A 1 140 ? -1.205 -9.211 -5.242 1 97.94 140 GLY A O 1
ATOM 1084 N N . ALA A 1 141 ? -1.332 -9.68 -3.076 1 98.56 141 ALA A N 1
ATOM 1085 C CA . ALA A 1 141 ? -2.779 -9.555 -2.928 1 98.56 141 ALA A CA 1
ATOM 1086 C C . ALA A 1 141 ? -3.143 -9.023 -1.545 1 98.56 141 ALA A C 1
ATOM 1088 O O . ALA A 1 141 ? -2.541 -9.414 -0.543 1 98.56 141 ALA A O 1
ATOM 1089 N N . PHE A 1 142 ? -4.012 -8.109 -1.474 1 98.81 142 PHE A N 1
ATOM 1090 C CA . PHE A 1 142 ? -4.5 -7.559 -0.215 1 98.81 142 PHE A CA 1
ATOM 1091 C C . PHE A 1 142 ? -5.98 -7.859 -0.03 1 98.81 142 PHE A C 1
ATOM 1093 O O . PHE A 1 142 ? -6.77 -7.711 -0.964 1 98.81 142 PHE A O 1
ATOM 1100 N N . TYR A 1 143 ? -6.332 -8.359 1.105 1 98.31 143 TYR A N 1
ATOM 1101 C CA . TYR A 1 143 ? -7.707 -8.695 1.458 1 98.31 143 TYR A CA 1
ATOM 1102 C C . TYR A 1 143 ? -8.133 -7.977 2.734 1 98.31 143 TYR A C 1
ATOM 1104 O O . TYR A 1 143 ? -7.406 -7.996 3.732 1 98.31 143 TYR A O 1
ATOM 1112 N N . ASN A 1 144 ? -9.18 -7.281 2.701 1 97.62 144 ASN A N 1
ATOM 1113 C CA . ASN A 1 144 ? -9.852 -6.676 3.846 1 97.62 144 ASN A CA 1
ATOM 1114 C C . ASN A 1 144 ? -11.219 -7.316 4.094 1 97.62 144 ASN A C 1
ATOM 1116 O O . ASN A 1 144 ? -11.984 -7.531 3.156 1 97.62 144 ASN A O 1
ATOM 1120 N N . GLN A 1 145 ? -11.555 -7.574 5.258 1 94.94 145 GLN A N 1
ATOM 1121 C CA . GLN A 1 145 ? -12.758 -8.32 5.602 1 94.94 145 GLN A CA 1
ATOM 1122 C C . GLN A 1 145 ? -14.008 -7.621 5.066 1 94.94 145 GLN A C 1
ATOM 1124 O O . GLN A 1 145 ? -14.977 -8.281 4.672 1 94.94 145 GLN A O 1
ATOM 1129 N N . THR A 1 146 ? -14.031 -6.316 5.043 1 93.62 146 THR A N 1
ATOM 1130 C CA . THR A 1 146 ? -15.188 -5.547 4.59 1 93.62 146 THR A CA 1
ATOM 1131 C C . THR A 1 146 ? -15.18 -5.41 3.068 1 93.62 146 THR A C 1
ATOM 1133 O O . THR A 1 146 ? -16.203 -5.617 2.418 1 93.62 146 THR A O 1
ATOM 1136 N N . LEU A 1 147 ? -14.094 -5.211 2.48 1 94.31 147 LEU A N 1
ATOM 1137 C CA . LEU A 1 147 ? -13.977 -4.875 1.065 1 94.31 147 LEU A CA 1
ATOM 1138 C C . LEU A 1 147 ? -13.773 -6.133 0.226 1 94.31 147 LEU A C 1
ATOM 1140 O O . LEU A 1 147 ? -14.156 -6.172 -0.946 1 94.31 147 LEU A O 1
ATOM 1144 N N . GLY A 1 148 ? -13.203 -7.184 0.824 1 95.38 148 GLY A N 1
ATOM 1145 C CA . GLY A 1 148 ? -12.688 -8.289 0.041 1 95.38 148 GLY A CA 1
ATOM 1146 C C . GLY A 1 148 ? -11.328 -8 -0.576 1 95.38 148 GLY A C 1
ATOM 1147 O O . GLY A 1 148 ? -10.484 -7.363 0.05 1 95.38 148 GLY A O 1
ATOM 1148 N N . LEU A 1 149 ? -11.117 -8.516 -1.787 1 97.38 149 LEU A N 1
ATOM 1149 C CA . LEU A 1 149 ? -9.867 -8.258 -2.494 1 97.38 149 LEU A CA 1
ATOM 1150 C C . LEU A 1 149 ? -9.805 -6.816 -2.982 1 97.38 149 LEU A C 1
ATOM 1152 O O . LEU A 1 149 ? -10.797 -6.277 -3.475 1 97.38 149 LEU A O 1
ATOM 1156 N N . TYR A 1 150 ? -8.703 -6.242 -2.846 1 97.56 150 TYR A N 1
ATOM 1157 C CA . TYR A 1 150 ? -8.484 -4.895 -3.352 1 97.56 150 TYR A CA 1
ATOM 1158 C C . TYR A 1 150 ? -7.633 -4.914 -4.617 1 97.56 150 TYR A C 1
ATOM 1160 O O . TYR A 1 150 ? -6.441 -5.238 -4.566 1 97.56 150 TYR A O 1
ATOM 1168 N N . ASN A 1 151 ? -8.203 -4.438 -5.73 1 96.56 151 ASN A N 1
ATOM 1169 C CA . ASN A 1 151 ? -7.539 -4.578 -7.02 1 96.56 151 ASN A CA 1
ATOM 1170 C C . ASN A 1 151 ? -7.086 -3.229 -7.566 1 96.56 151 ASN A C 1
ATOM 1172 O O . ASN A 1 151 ? -6.328 -3.168 -8.539 1 96.56 151 ASN A O 1
ATOM 1176 N N . GLY A 1 152 ? -7.5 -2.113 -6.949 1 96.94 152 GLY A N 1
ATOM 1177 C CA . GLY A 1 152 ? -7.125 -0.794 -7.43 1 96.94 152 GLY A CA 1
ATOM 1178 C C . GLY A 1 152 ? -8.016 -0.293 -8.555 1 96.94 152 GLY A C 1
ATOM 1179 O O . GLY A 1 152 ? -8.922 -0.999 -8.992 1 96.94 152 GLY A O 1
ATOM 1180 N N . THR A 1 153 ? -7.793 0.932 -8.977 1 96.5 153 THR A N 1
ATOM 1181 C CA . THR A 1 153 ? -8.633 1.605 -9.953 1 96.5 153 THR A CA 1
ATOM 1182 C C . THR A 1 153 ? -8.469 0.977 -11.336 1 96.5 153 THR A C 1
ATOM 1184 O O . THR A 1 153 ? -9.445 0.801 -12.07 1 96.5 153 THR A O 1
ATOM 1187 N N . ARG A 1 154 ? -7.246 0.583 -11.688 1 95.5 154 ARG A N 1
ATOM 1188 C CA . ARG A 1 154 ? -6.949 0.011 -13 1 95.5 154 ARG A CA 1
ATOM 1189 C C . ARG A 1 154 ? -6.602 -1.47 -12.883 1 95.5 154 ARG A C 1
ATOM 1191 O O . ARG A 1 154 ? -5.934 -2.025 -13.758 1 95.5 154 ARG A O 1
ATOM 1198 N N . HIS A 1 155 ? -6.91 -2.09 -11.711 1 94.88 155 HIS A N 1
ATOM 1199 C CA . HIS A 1 155 ? -6.703 -3.512 -11.461 1 94.88 155 HIS A CA 1
ATOM 1200 C C . HIS A 1 155 ? -5.219 -3.842 -11.352 1 94.88 155 HIS A C 1
ATOM 1202 O O . HIS A 1 155 ? -4.801 -4.953 -11.688 1 94.88 155 HIS A O 1
ATOM 1208 N N . ARG A 1 156 ? -4.43 -2.881 -10.961 1 94.5 156 ARG A N 1
ATOM 1209 C CA . ARG A 1 156 ? -2.982 -3.057 -10.906 1 94.5 156 ARG A CA 1
ATOM 1210 C C . ARG A 1 156 ? -2.461 -2.896 -9.484 1 94.5 156 ARG A C 1
ATOM 1212 O O . ARG A 1 156 ? -1.267 -2.668 -9.273 1 94.5 156 ARG A O 1
ATOM 1219 N N . ALA A 1 157 ? -3.385 -2.945 -8.539 1 97.38 157 ALA A N 1
ATOM 1220 C CA . ALA A 1 157 ? -2.908 -2.842 -7.16 1 97.38 157 ALA A CA 1
ATOM 1221 C C . ALA A 1 157 ? -2.055 -4.047 -6.781 1 97.38 157 ALA A C 1
ATOM 1223 O O . ALA A 1 157 ? -2.297 -5.16 -7.254 1 97.38 157 ALA A O 1
ATOM 1224 N N . ASN A 1 158 ? -1.036 -3.832 -5.98 1 98.06 158 ASN A N 1
ATOM 1225 C CA . ASN A 1 158 ? -0.23 -4.848 -5.312 1 98.06 158 ASN A CA 1
ATOM 1226 C C . ASN A 1 158 ? 0.638 -5.617 -6.305 1 98.06 158 ASN A C 1
ATOM 1228 O O . ASN A 1 158 ? 0.937 -6.793 -6.09 1 98.06 158 ASN A O 1
ATOM 1232 N N . GLU A 1 159 ? 0.926 -4.965 -7.469 1 95.75 159 GLU A N 1
ATOM 1233 C CA . GLU A 1 159 ? 1.981 -5.504 -8.32 1 95.75 159 GLU A CA 1
ATOM 1234 C C . GLU A 1 159 ? 3.359 -5.25 -7.719 1 95.75 159 GLU A C 1
ATOM 1236 O O . GLU A 1 159 ? 4.215 -4.621 -8.352 1 95.75 159 GLU A O 1
ATOM 1241 N N . ILE A 1 160 ? 3.615 -5.879 -6.59 1 97.88 160 ILE A N 1
ATOM 1242 C CA . ILE A 1 160 ? 4.672 -5.469 -5.672 1 97.88 160 ILE A CA 1
ATOM 1243 C C . ILE A 1 160 ? 6.031 -5.895 -6.223 1 97.88 160 ILE A C 1
ATOM 1245 O O . ILE A 1 160 ? 7.07 -5.426 -5.758 1 97.88 160 ILE A O 1
ATOM 1249 N N . GLY A 1 161 ? 6.047 -6.781 -7.184 1 96.81 161 GLY A N 1
ATOM 1250 C CA . GLY A 1 161 ? 7.309 -7.117 -7.824 1 96.81 161 GLY A CA 1
ATOM 1251 C C . GLY A 1 161 ? 8.031 -5.91 -8.391 1 96.81 161 GLY A C 1
ATOM 1252 O O . GLY A 1 161 ? 9.258 -5.91 -8.5 1 96.81 161 GLY A O 1
ATOM 1253 N N . TYR A 1 162 ? 7.316 -4.852 -8.656 1 96.62 162 TYR A N 1
ATOM 1254 C CA . TYR A 1 162 ? 7.875 -3.666 -9.305 1 96.62 162 TYR A CA 1
ATOM 1255 C C . TYR A 1 162 ? 8.352 -2.656 -8.266 1 96.62 162 TYR A C 1
ATOM 1257 O O . TYR A 1 162 ? 8.953 -1.638 -8.609 1 96.62 162 TYR A O 1
ATOM 1265 N N . LEU A 1 163 ? 8.188 -2.914 -6.996 1 98.19 163 LEU A N 1
ATOM 1266 C CA . LEU A 1 163 ? 8.602 -1.989 -5.949 1 98.19 163 LEU A CA 1
ATOM 1267 C C . LEU A 1 163 ? 10.125 -1.846 -5.926 1 98.19 163 LEU A C 1
ATOM 1269 O O . LEU A 1 163 ? 10.836 -2.672 -6.496 1 98.19 163 LEU A O 1
ATOM 1273 N N . LEU A 1 164 ? 10.602 -0.835 -5.305 1 98.19 164 LEU A N 1
ATOM 1274 C CA . LEU A 1 164 ? 11.992 -0.675 -4.883 1 98.19 164 LEU A CA 1
ATOM 1275 C C . LEU A 1 164 ? 12.93 -0.728 -6.082 1 98.19 164 LEU A C 1
ATOM 1277 O O . LEU A 1 164 ? 14 -1.344 -6.012 1 98.19 164 LEU A O 1
ATOM 1281 N N . TYR A 1 165 ? 12.453 -0.15 -7.168 1 97.56 165 TYR A N 1
ATOM 1282 C CA . TYR A 1 165 ? 13.383 0.001 -8.289 1 97.56 165 TYR A CA 1
ATOM 1283 C C . TYR A 1 165 ? 14.539 0.916 -7.918 1 97.56 165 TYR A C 1
ATOM 1285 O O . TYR A 1 165 ? 14.336 1.993 -7.352 1 97.56 165 TYR A O 1
ATOM 1293 N N . ARG A 1 166 ? 15.727 0.498 -8.219 1 93.56 166 ARG A N 1
ATOM 1294 C CA . ARG A 1 166 ? 16.922 1.301 -7.984 1 93.56 166 ARG A CA 1
ATOM 1295 C C . ARG A 1 166 ? 17.625 1.638 -9.297 1 93.56 166 ARG A C 1
ATOM 1297 O O . ARG A 1 166 ? 17.984 0.741 -10.062 1 93.56 166 ARG A O 1
ATOM 1304 N N . SER A 1 167 ? 17.797 2.9 -9.469 1 90.31 167 SER A N 1
ATOM 1305 C CA . SER A 1 167 ? 18.453 3.342 -10.703 1 90.31 167 SER A CA 1
ATOM 1306 C C . SER A 1 167 ? 19.891 2.867 -10.773 1 90.31 167 SER A C 1
ATOM 1308 O O . SER A 1 167 ? 20.438 2.666 -11.859 1 90.31 167 SER A O 1
ATOM 1310 N N . GLU A 1 168 ? 20.531 2.652 -9.625 1 89.88 168 GLU A N 1
ATOM 1311 C CA . GLU A 1 168 ? 21.938 2.275 -9.555 1 89.88 168 GLU A CA 1
ATOM 1312 C C . GLU A 1 168 ? 22.172 0.934 -10.242 1 89.88 168 GLU A C 1
ATOM 1314 O O . GLU A 1 168 ? 23.172 0.767 -10.953 1 89.88 168 GLU A O 1
ATOM 1319 N N . ASP A 1 169 ? 21.25 0.009 -10.055 1 92.56 169 ASP A N 1
ATOM 1320 C CA . ASP A 1 169 ? 21.469 -1.31 -10.641 1 92.56 169 ASP A CA 1
ATOM 1321 C C . ASP A 1 169 ? 20.312 -1.672 -11.586 1 92.56 169 ASP A C 1
ATOM 1323 O O . ASP A 1 169 ? 20.344 -2.725 -12.227 1 92.56 169 ASP A O 1
ATOM 1327 N N . GLN A 1 170 ? 19.281 -0.833 -11.633 1 95.75 170 GLN A N 1
ATOM 1328 C CA . GLN A 1 170 ? 18.125 -0.965 -12.523 1 95.75 170 GLN A CA 1
ATOM 1329 C C . GLN A 1 170 ? 17.344 -2.238 -12.227 1 95.75 170 GLN A C 1
ATOM 1331 O O . GLN A 1 170 ? 16.828 -2.889 -13.141 1 95.75 170 GLN A O 1
ATOM 1336 N N . LEU A 1 171 ? 17.328 -2.648 -10.922 1 97.44 171 LEU A N 1
ATOM 1337 C CA . LEU A 1 171 ? 16.609 -3.846 -10.516 1 97.44 171 LEU A CA 1
ATOM 1338 C C . LEU A 1 171 ? 15.398 -3.484 -9.656 1 97.44 171 LEU A C 1
ATOM 1340 O O . LEU A 1 171 ? 15.461 -2.555 -8.852 1 97.44 171 LEU A O 1
ATOM 1344 N N . THR A 1 172 ? 14.383 -4.258 -9.867 1 97.81 172 THR A N 1
ATOM 1345 C CA . THR A 1 172 ? 13.18 -4.148 -9.047 1 97.81 172 THR A CA 1
ATOM 1346 C C . THR A 1 172 ? 13.227 -5.129 -7.879 1 97.81 172 THR A C 1
ATOM 1348 O O . THR A 1 172 ? 14.156 -5.934 -7.777 1 97.81 172 THR A O 1
ATOM 1351 N N . PHE A 1 173 ? 12.203 -5.02 -7.012 1 98.44 173 PHE A N 1
ATOM 1352 C CA . PHE A 1 173 ? 12.047 -5.93 -5.887 1 98.44 173 PHE A CA 1
ATOM 1353 C C . PHE A 1 173 ? 12.07 -7.379 -6.355 1 98.44 173 PHE A C 1
ATOM 1355 O O . PHE A 1 173 ? 12.812 -8.203 -5.816 1 98.44 173 PHE A O 1
ATOM 1362 N N . GLU A 1 174 ? 11.336 -7.68 -7.367 1 97.56 174 GLU A N 1
ATOM 1363 C CA . GLU A 1 174 ? 11.234 -9.031 -7.902 1 97.56 174 GLU A CA 1
ATOM 1364 C C . GLU A 1 174 ? 12.586 -9.531 -8.398 1 97.56 174 GLU A C 1
ATOM 1366 O O . GLU A 1 174 ? 12.953 -10.688 -8.164 1 97.56 174 GLU A O 1
ATOM 1371 N N . GLN A 1 175 ? 13.297 -8.68 -9.023 1 97.38 175 GLN A N 1
ATOM 1372 C CA . GLN A 1 175 ? 14.578 -9.062 -9.617 1 97.38 175 GLN A CA 1
ATOM 1373 C C . GLN A 1 175 ? 15.633 -9.289 -8.539 1 97.38 175 GLN A C 1
ATOM 1375 O O . GLN A 1 175 ? 16.672 -9.898 -8.797 1 97.38 175 GLN A O 1
ATOM 1380 N N . ARG A 1 176 ? 15.391 -8.836 -7.332 1 97.88 176 ARG A N 1
ATOM 1381 C CA . ARG A 1 176 ? 16.344 -8.992 -6.242 1 97.88 176 ARG A CA 1
ATOM 1382 C C . ARG A 1 176 ? 15.906 -10.094 -5.281 1 97.88 176 ARG A C 1
ATOM 1384 O O . ARG A 1 176 ? 16.734 -10.727 -4.633 1 97.88 176 ARG A O 1
ATOM 1391 N N . ALA A 1 177 ? 14.594 -10.344 -5.246 1 98.44 177 ALA A N 1
ATOM 1392 C CA . ALA A 1 177 ? 14.125 -11.07 -4.062 1 98.44 177 ALA A CA 1
ATOM 1393 C C . ALA A 1 177 ? 13.312 -12.297 -4.453 1 98.44 177 ALA A C 1
ATOM 1395 O O . ALA A 1 177 ? 12.922 -13.086 -3.594 1 98.44 177 ALA A O 1
ATOM 1396 N N . SER A 1 178 ? 12.992 -12.469 -5.723 1 97.62 178 SER A N 1
ATOM 1397 C CA . SER A 1 178 ? 12.211 -13.633 -6.145 1 97.62 178 SER A CA 1
ATOM 1398 C C . SER A 1 178 ? 13.016 -14.922 -5.98 1 97.62 178 SER A C 1
ATOM 1400 O O . SER A 1 178 ? 14.211 -14.883 -5.684 1 97.62 178 SER A O 1
ATOM 1402 N N . THR A 1 179 ? 12.328 -16.062 -6.125 1 96.81 179 THR A N 1
ATOM 1403 C CA . THR A 1 179 ? 13.031 -17.328 -6.109 1 96.81 179 THR A CA 1
ATOM 1404 C C . THR A 1 179 ? 13.961 -17.453 -7.312 1 96.81 179 THR A C 1
ATOM 1406 O O . THR A 1 179 ? 15.047 -18.031 -7.215 1 96.81 179 THR A O 1
ATOM 1409 N N . THR A 1 180 ? 13.539 -16.844 -8.438 1 95.94 180 THR A N 1
ATOM 1410 C CA . THR A 1 180 ? 14.422 -16.781 -9.594 1 95.94 180 THR A CA 1
ATOM 1411 C C . THR A 1 180 ? 15.703 -16.031 -9.266 1 95.94 180 THR A C 1
ATOM 1413 O O . THR A 1 180 ? 16.797 -16.453 -9.633 1 95.94 180 THR A O 1
ATOM 1416 N N . ALA A 1 181 ? 15.578 -14.938 -8.578 1 98.06 181 ALA A N 1
ATOM 1417 C CA . ALA A 1 181 ? 16.75 -14.172 -8.156 1 98.06 181 ALA A CA 1
ATOM 1418 C C . ALA A 1 181 ? 17.641 -14.984 -7.219 1 98.06 181 ALA A C 1
ATOM 1420 O O . ALA A 1 181 ? 18.859 -14.922 -7.309 1 98.06 181 ALA A O 1
ATOM 1421 N N . LEU A 1 182 ? 17.031 -15.75 -6.328 1 98.56 182 LEU A N 1
ATOM 1422 C CA . LEU A 1 182 ? 17.781 -16.625 -5.43 1 98.56 182 LEU A CA 1
ATOM 1423 C C . LEU A 1 182 ? 18.594 -17.641 -6.211 1 98.56 182 LEU A C 1
ATOM 1425 O O . LEU A 1 182 ? 19.781 -17.828 -5.965 1 98.56 182 LEU A O 1
ATOM 1429 N N . LYS A 1 183 ? 17.922 -18.266 -7.121 1 98.38 183 LYS A N 1
ATOM 1430 C CA . LYS A 1 183 ? 18.594 -19.266 -7.945 1 98.38 183 LYS A CA 1
ATOM 1431 C C . LYS A 1 183 ? 19.766 -18.656 -8.719 1 98.38 183 LYS A C 1
ATOM 1433 O O . LYS A 1 183 ? 20.828 -19.266 -8.82 1 98.38 183 LYS A O 1
ATOM 1438 N N . SER A 1 184 ? 19.594 -17.484 -9.234 1 98.19 184 SER A N 1
ATOM 1439 C CA . SER A 1 184 ? 20.672 -16.781 -9.93 1 98.19 184 SER A CA 1
ATOM 1440 C C . SER A 1 184 ? 21.828 -16.484 -8.984 1 98.19 184 SER A C 1
ATOM 1442 O O . SER A 1 184 ? 23 -16.625 -9.359 1 98.19 184 SER A O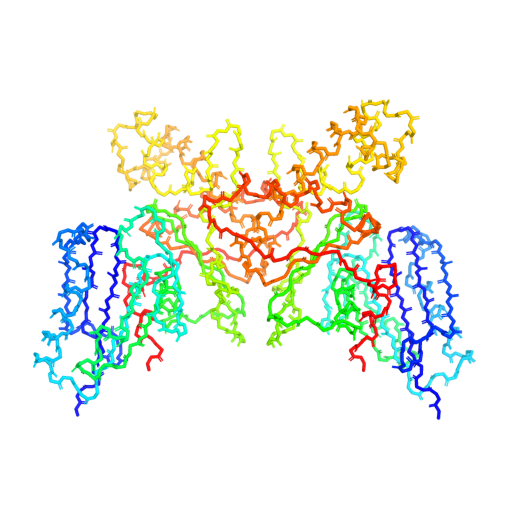 1
ATOM 1444 N N . LEU A 1 185 ? 21.5 -16.047 -7.809 1 98.44 185 LEU A N 1
ATOM 1445 C CA . LEU A 1 185 ? 22.516 -15.766 -6.801 1 98.44 185 LEU A CA 1
ATOM 1446 C C . LEU A 1 185 ? 23.312 -17.031 -6.461 1 98.44 185 LEU A C 1
ATOM 1448 O O . LEU A 1 185 ? 24.531 -16.969 -6.324 1 98.44 185 LEU A O 1
ATOM 1452 N N . MET A 1 186 ? 22.594 -18.156 -6.328 1 98.62 186 MET A N 1
ATOM 1453 C CA . MET A 1 186 ? 23.234 -19.438 -6.062 1 98.62 186 MET A CA 1
ATOM 1454 C C . MET A 1 186 ? 24.266 -19.766 -7.148 1 98.62 186 MET A C 1
ATOM 1456 O O . MET A 1 186 ? 25.391 -20.141 -6.848 1 98.62 186 MET A O 1
ATOM 1460 N N . LYS A 1 187 ? 23.875 -19.547 -8.328 1 98.38 187 LYS A N 1
ATOM 1461 C CA . LYS A 1 187 ? 24.766 -19.828 -9.453 1 98.38 187 LYS A CA 1
ATOM 1462 C C . LYS A 1 187 ? 25.938 -18.859 -9.469 1 98.38 187 LYS A C 1
ATOM 1464 O O . LYS A 1 187 ? 27.078 -19.281 -9.703 1 98.38 187 LYS A O 1
ATOM 1469 N N . SER A 1 188 ? 25.656 -17.609 -9.266 1 98 188 SER A N 1
ATOM 1470 C CA . SER A 1 188 ? 26.703 -16.594 -9.305 1 98 188 SER A CA 1
ATOM 1471 C C . SER A 1 188 ? 27.75 -16.844 -8.227 1 98 188 SER A C 1
ATOM 1473 O O . SER A 1 188 ? 28.922 -16.5 -8.414 1 98 188 SER A O 1
ATOM 1475 N N . LYS A 1 189 ? 27.344 -17.469 -7.133 1 98.06 189 LYS A N 1
ATOM 1476 C CA . LYS A 1 189 ? 28.25 -17.75 -6.027 1 98.06 189 LYS A CA 1
ATOM 1477 C C . LYS A 1 189 ? 28.812 -19.172 -6.117 1 98.06 189 LYS A C 1
ATOM 1479 O O . LYS A 1 189 ? 29.438 -19.656 -5.172 1 98.06 189 LYS A O 1
ATOM 1484 N N . SER A 1 190 ? 28.562 -19.828 -7.184 1 97.94 190 SER A N 1
ATOM 1485 C CA . SER A 1 190 ? 29.078 -21.156 -7.484 1 97.94 190 SER A CA 1
ATOM 1486 C C . SER A 1 190 ? 28.641 -22.172 -6.422 1 97.94 190 SER A C 1
ATOM 1488 O O . SER A 1 190 ? 29.469 -22.953 -5.926 1 97.94 190 SER A O 1
ATOM 1490 N N . PHE A 1 191 ? 27.375 -22.062 -6.066 1 98.19 191 PHE A N 1
ATOM 1491 C CA . PHE A 1 191 ? 26.828 -23.062 -5.156 1 98.19 191 PHE A CA 1
ATOM 1492 C C . PHE A 1 191 ? 26.953 -24.453 -5.746 1 98.19 191 PHE A C 1
ATOM 1494 O O . PHE A 1 191 ? 26.641 -24.672 -6.918 1 98.19 191 PHE A O 1
ATOM 1501 N N . PRO A 1 192 ? 27.406 -25.406 -5.016 1 97.19 192 PRO A N 1
ATOM 1502 C CA . PRO A 1 192 ? 27.781 -26.703 -5.566 1 97.19 192 PRO A CA 1
ATOM 1503 C C . PRO A 1 192 ? 26.594 -27.484 -6.105 1 97.19 192 PRO A C 1
ATOM 1505 O O . PRO A 1 192 ? 26.766 -28.391 -6.918 1 97.19 192 PRO A O 1
ATOM 1508 N N . TYR A 1 193 ? 25.406 -27.203 -5.746 1 97.56 193 TYR A N 1
ATOM 1509 C CA . TYR A 1 193 ? 24.219 -27.922 -6.176 1 97.56 193 TYR A CA 1
ATOM 1510 C C . TYR A 1 193 ? 23.375 -27.062 -7.113 1 97.56 193 TYR A C 1
ATOM 1512 O O . TYR A 1 193 ? 22.141 -27.172 -7.137 1 97.56 193 TYR A O 1
ATOM 1520 N N . SER A 1 194 ? 24.047 -26.109 -7.785 1 96.44 194 SER A N 1
ATOM 1521 C CA . SER A 1 194 ? 23.422 -25.25 -8.789 1 96.44 194 SER A CA 1
ATOM 1522 C C . SER A 1 194 ? 22.297 -24.422 -8.195 1 96.44 194 SER A C 1
ATOM 1524 O O . SER A 1 194 ? 22.516 -23.656 -7.254 1 96.44 194 SER A O 1
ATOM 1526 N N . ASP A 1 195 ? 21.062 -24.781 -8.68 1 96.75 195 ASP A N 1
ATOM 1527 C CA . ASP A 1 195 ? 19.953 -23.953 -8.219 1 96.75 195 ASP A CA 1
ATOM 1528 C C . ASP A 1 195 ? 18.969 -24.766 -7.375 1 96.75 195 ASP A C 1
ATOM 1530 O O . ASP A 1 195 ? 17.766 -24.484 -7.379 1 96.75 195 ASP A O 1
ATOM 1534 N N . ASP A 1 196 ? 19.406 -25.797 -6.703 1 97.62 196 ASP A N 1
ATOM 1535 C CA . ASP A 1 196 ? 18.594 -26.641 -5.824 1 97.62 196 ASP A CA 1
ATOM 1536 C C . ASP A 1 196 ? 18.297 -25.922 -4.508 1 97.62 196 ASP A C 1
ATOM 1538 O O . ASP A 1 196 ? 19.031 -26.062 -3.535 1 97.62 196 ASP A O 1
ATOM 1542 N N . VAL A 1 197 ? 17.141 -25.328 -4.441 1 97.38 197 VAL A N 1
ATOM 1543 C CA . VAL A 1 197 ? 16.781 -24.469 -3.32 1 97.38 197 VAL A CA 1
ATOM 1544 C C . VAL A 1 197 ? 16.609 -25.312 -2.059 1 97.38 197 VAL A C 1
ATOM 1546 O O . VAL A 1 197 ? 17.141 -24.953 -0.998 1 97.38 197 VAL A O 1
ATOM 1549 N N . PRO A 1 198 ? 15.961 -26.469 -2.139 1 96.88 198 PRO A N 1
ATOM 1550 C CA . PRO A 1 198 ? 15.875 -27.312 -0.94 1 96.88 198 PRO A CA 1
ATOM 1551 C C . PRO A 1 198 ? 17.25 -27.672 -0.372 1 96.88 198 PRO A C 1
ATOM 1553 O O . PRO A 1 198 ? 17.438 -27.656 0.847 1 96.88 198 PRO A O 1
ATOM 1556 N N . MET A 1 199 ? 18.219 -27.938 -1.2 1 97.88 199 MET A N 1
ATOM 1557 C CA . MET A 1 199 ? 19.562 -28.266 -0.748 1 97.88 199 MET A CA 1
ATOM 1558 C C . MET A 1 199 ? 20.234 -27.062 -0.093 1 97.88 199 MET A C 1
ATOM 1560 O O . MET A 1 199 ? 20.984 -27.219 0.872 1 97.88 199 MET A O 1
ATOM 1564 N N . LEU A 1 200 ? 19.969 -25.891 -0.625 1 98.44 200 LEU A N 1
ATOM 1565 C CA . LEU A 1 200 ? 20.5 -24.672 -0.033 1 98.44 200 LEU A CA 1
ATOM 1566 C C . LEU A 1 200 ? 20.078 -24.547 1.427 1 98.44 200 LEU A C 1
ATOM 1568 O O . LEU A 1 200 ? 20.906 -24.312 2.301 1 98.44 200 LEU A O 1
ATOM 1572 N N . PHE A 1 201 ? 18.781 -24.75 1.709 1 98.06 201 PHE A N 1
ATOM 1573 C CA . PHE A 1 201 ? 18.266 -24.641 3.066 1 98.06 201 PHE A CA 1
ATOM 1574 C C . PHE A 1 201 ? 18.828 -25.75 3.957 1 98.06 201 PHE A C 1
ATOM 1576 O O . PHE A 1 201 ? 19.156 -25.5 5.117 1 98.06 201 PHE A O 1
ATOM 1583 N N . LYS A 1 202 ? 18.906 -26.906 3.404 1 97.56 202 LYS A N 1
ATOM 1584 C CA . LYS A 1 202 ? 19.453 -28.031 4.164 1 97.56 202 LYS A CA 1
ATOM 1585 C C . LYS A 1 202 ? 20.891 -27.734 4.617 1 97.56 202 LYS A C 1
ATOM 1587 O O . LYS A 1 202 ? 21.234 -27.938 5.781 1 97.56 202 LYS A O 1
ATOM 1592 N N . LEU A 1 203 ? 21.688 -27.234 3.723 1 98.12 203 LEU A N 1
ATOM 1593 C CA . LEU A 1 203 ? 23.078 -26.938 4.031 1 98.12 203 LEU A CA 1
ATOM 1594 C C . LEU A 1 203 ? 23.188 -25.781 5.008 1 98.12 203 LEU A C 1
ATOM 1596 O O . LEU A 1 203 ? 24.047 -25.766 5.887 1 98.12 203 LEU A O 1
ATOM 1600 N N . ALA A 1 204 ? 22.344 -24.797 4.848 1 97.81 204 ALA A N 1
ATOM 1601 C CA . ALA A 1 204 ? 22.328 -23.672 5.789 1 97.81 204 ALA A CA 1
ATOM 1602 C C . ALA A 1 204 ? 22 -24.156 7.203 1 97.81 204 ALA A C 1
ATOM 1604 O O . ALA A 1 204 ? 22.594 -23.688 8.18 1 97.81 204 ALA A O 1
ATOM 1605 N N . ASP A 1 205 ? 21.062 -25.094 7.297 1 95.94 205 ASP A N 1
ATOM 1606 C CA . ASP A 1 205 ? 20.672 -25.656 8.586 1 95.94 205 ASP A CA 1
ATOM 1607 C C . ASP A 1 205 ? 21.844 -26.406 9.227 1 95.94 205 ASP A C 1
ATOM 1609 O O . ASP A 1 205 ? 21.859 -26.609 10.445 1 95.94 205 ASP A O 1
ATOM 1613 N N . GLN A 1 206 ? 22.781 -26.75 8.414 1 97.56 206 GLN A N 1
ATOM 1614 C CA . GLN A 1 206 ? 24 -27.422 8.891 1 97.56 206 GLN A CA 1
ATOM 1615 C C . GLN A 1 206 ? 25.156 -26.438 9.031 1 97.56 206 GLN A C 1
ATOM 1617 O O . GLN A 1 206 ? 26.312 -26.844 9.039 1 97.56 206 GLN A O 1
ATOM 1622 N N . ASP A 1 207 ? 24.859 -25.188 8.93 1 97.75 207 ASP A N 1
ATOM 1623 C CA . ASP A 1 207 ? 25.781 -24.078 9.188 1 97.75 207 ASP A CA 1
ATOM 1624 C C . ASP A 1 207 ? 26.828 -23.969 8.086 1 97.75 207 ASP A C 1
ATOM 1626 O O . ASP A 1 207 ? 27.969 -23.578 8.344 1 97.75 207 ASP A O 1
ATOM 1630 N N . ASN A 1 208 ? 26.453 -24.438 6.945 1 98.25 208 ASN A N 1
ATOM 1631 C CA . ASN A 1 208 ? 27.328 -24.188 5.805 1 98.25 208 ASN A CA 1
ATOM 1632 C C . ASN A 1 208 ? 27.469 -22.688 5.52 1 98.25 208 ASN A C 1
ATOM 1634 O O . ASN A 1 208 ? 26.484 -22.016 5.27 1 98.25 208 ASN A O 1
ATOM 1638 N N . GLU A 1 209 ? 28.641 -22.25 5.453 1 98.38 209 GLU A N 1
ATOM 1639 C CA . GLU A 1 209 ? 28.922 -20.812 5.395 1 98.38 209 GLU A CA 1
ATOM 1640 C C . GLU A 1 209 ? 28.406 -20.219 4.086 1 98.38 209 GLU A C 1
ATOM 1642 O O . GLU A 1 209 ? 27.797 -19.141 4.086 1 98.38 209 GLU A O 1
ATOM 1647 N N . LEU A 1 210 ? 28.688 -20.906 3.002 1 98.44 210 LEU A N 1
ATOM 1648 C CA . LEU A 1 210 ? 28.266 -20.391 1.703 1 98.44 210 LEU A CA 1
ATOM 1649 C C . LEU A 1 210 ? 26.75 -20.328 1.614 1 98.44 210 LEU A C 1
ATOM 1651 O O . LEU A 1 210 ? 26.188 -19.328 1.156 1 98.44 210 LEU A O 1
ATOM 1655 N N . ALA A 1 211 ? 26.062 -21.375 2.033 1 98.56 211 ALA A N 1
ATOM 1656 C CA . ALA A 1 211 ? 24.609 -21.422 2.023 1 98.56 211 ALA A CA 1
ATOM 1657 C C . ALA A 1 211 ? 24.016 -20.312 2.883 1 98.56 211 ALA A C 1
ATOM 1659 O O . ALA A 1 211 ? 23.062 -19.641 2.471 1 98.56 211 ALA A O 1
ATOM 1660 N N . LEU A 1 212 ? 24.625 -20.125 4.016 1 98.56 212 LEU A N 1
ATOM 1661 C CA . LEU A 1 212 ? 24.172 -19.062 4.918 1 98.56 212 LEU A CA 1
ATOM 1662 C C . LEU A 1 212 ? 24.359 -17.688 4.285 1 98.56 212 LEU A C 1
ATOM 1664 O O . LEU A 1 212 ? 23.469 -16.844 4.379 1 98.56 212 LEU A O 1
ATOM 1668 N N . ASP A 1 213 ? 25.484 -17.531 3.666 1 98.69 213 ASP A N 1
ATOM 1669 C CA . ASP A 1 213 ? 25.781 -16.25 3.012 1 98.69 213 ASP A CA 1
ATOM 1670 C C . ASP A 1 213 ? 24.75 -15.945 1.926 1 98.69 213 ASP A C 1
ATOM 1672 O O . ASP A 1 213 ? 24.234 -14.836 1.851 1 98.69 213 ASP A O 1
ATOM 1676 N N . ILE A 1 214 ? 24.422 -16.906 1.122 1 98.69 214 ILE A N 1
ATOM 1677 C CA . ILE A 1 214 ? 23.469 -16.75 0.024 1 98.69 214 ILE A CA 1
ATOM 1678 C C . ILE A 1 214 ? 22.078 -16.438 0.578 1 98.69 214 ILE A C 1
ATOM 1680 O O . ILE A 1 214 ? 21.438 -15.469 0.156 1 98.69 214 ILE A O 1
ATOM 1684 N N . LEU A 1 215 ? 21.641 -17.172 1.572 1 98.56 215 LEU A N 1
ATOM 1685 C CA . LEU A 1 215 ? 20.312 -17 2.139 1 98.56 215 LEU A CA 1
ATOM 1686 C C . LEU A 1 215 ? 20.203 -15.648 2.857 1 98.56 215 LEU A C 1
ATOM 1688 O O . LEU A 1 215 ? 19.172 -14.992 2.799 1 98.56 215 LEU A O 1
ATOM 1692 N N . ASN A 1 216 ? 21.234 -15.297 3.502 1 98.38 216 ASN A N 1
ATOM 1693 C CA . ASN A 1 216 ? 21.234 -14.023 4.219 1 98.38 216 ASN A CA 1
ATOM 1694 C C . ASN A 1 216 ? 21.125 -12.844 3.26 1 98.38 216 ASN A C 1
ATOM 1696 O O . ASN A 1 216 ? 20.359 -11.906 3.508 1 98.38 216 ASN A O 1
ATOM 1700 N N . GLU A 1 217 ? 21.859 -12.914 2.205 1 98.31 217 GLU A N 1
ATOM 1701 C CA . GLU A 1 217 ? 21.797 -11.852 1.203 1 98.31 217 GLU A CA 1
ATOM 1702 C C . GLU A 1 217 ? 20.406 -11.766 0.574 1 98.31 217 GLU A C 1
ATOM 1704 O O . GLU A 1 217 ? 19.828 -10.688 0.503 1 98.31 217 GLU A O 1
ATOM 1709 N N . TRP A 1 218 ? 19.906 -12.844 0.163 1 98.62 218 TRP A N 1
ATOM 1710 C CA . TRP A 1 218 ? 18.625 -12.898 -0.51 1 98.62 218 TRP A CA 1
ATOM 1711 C C . TRP A 1 218 ? 17.5 -12.5 0.439 1 98.62 218 TRP A C 1
ATOM 1713 O O . TRP A 1 218 ? 16.641 -11.68 0.089 1 98.62 218 TRP A O 1
ATOM 1723 N N . SER A 1 219 ? 17.5 -13.031 1.647 1 98.69 219 SER A N 1
ATOM 1724 C CA . SER A 1 219 ? 16.422 -12.789 2.604 1 98.69 219 SER A CA 1
ATOM 1725 C C . SER A 1 219 ? 16.406 -11.328 3.061 1 98.69 219 SER A C 1
ATOM 1727 O O . SER A 1 219 ? 15.367 -10.805 3.455 1 98.69 219 SER A O 1
ATOM 1729 N N . PHE A 1 220 ? 17.578 -10.734 2.988 1 98.5 220 PHE A N 1
ATOM 1730 C CA . PHE A 1 220 ? 17.656 -9.305 3.293 1 98.5 220 PHE A CA 1
ATOM 1731 C C . PHE A 1 220 ? 16.797 -8.5 2.314 1 98.5 220 PHE A C 1
ATOM 1733 O O . PHE A 1 220 ? 16.078 -7.594 2.721 1 98.5 220 PHE A O 1
ATOM 1740 N N . ASN A 1 221 ? 16.875 -8.898 1.047 1 98.31 221 ASN A N 1
ATOM 1741 C CA . ASN A 1 221 ? 16.078 -8.227 0.02 1 98.31 221 ASN A CA 1
ATOM 1742 C C . ASN A 1 221 ? 14.586 -8.523 0.183 1 98.31 221 ASN A C 1
ATOM 1744 O O . ASN A 1 221 ? 13.75 -7.648 -0.038 1 98.31 221 ASN A O 1
ATOM 1748 N N . VAL A 1 222 ? 14.234 -9.703 0.569 1 98.75 222 VAL A N 1
ATOM 1749 C CA . VAL A 1 222 ? 12.844 -10.055 0.807 1 98.75 222 VAL A CA 1
ATOM 1750 C C . VAL A 1 222 ? 12.289 -9.227 1.96 1 98.75 222 VAL A C 1
ATOM 1752 O O . VAL A 1 222 ? 11.195 -8.664 1.859 1 98.75 222 VAL A O 1
ATOM 1755 N N . ALA A 1 223 ? 13.086 -9.086 3.025 1 98.69 223 ALA A N 1
ATOM 1756 C CA . A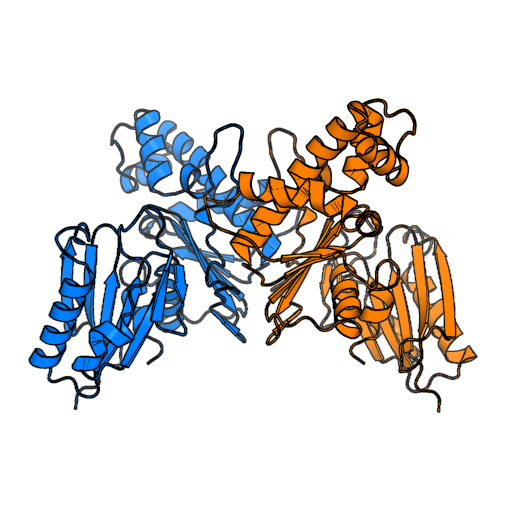LA A 1 223 ? 12.68 -8.344 4.211 1 98.69 223 ALA A CA 1
ATOM 1757 C C . ALA A 1 223 ? 12.414 -6.875 3.875 1 98.69 223 ALA A C 1
ATOM 1759 O O . ALA A 1 223 ? 11.5 -6.262 4.422 1 98.69 223 ALA A O 1
ATOM 1760 N N . GLU A 1 224 ? 13.211 -6.355 2.988 1 98.5 224 GLU A N 1
ATOM 1761 C CA . GLU A 1 224 ? 13.031 -4.969 2.57 1 98.5 224 GLU A CA 1
ATOM 1762 C C . GLU A 1 224 ? 11.648 -4.758 1.953 1 98.5 224 GLU A C 1
ATOM 1764 O O . GLU A 1 224 ? 10.961 -3.791 2.277 1 98.5 224 GLU A O 1
ATOM 1769 N N . GLY A 1 225 ? 11.258 -5.66 1.062 1 98.69 225 GLY A N 1
ATOM 1770 C CA . GLY A 1 225 ? 9.945 -5.578 0.449 1 98.69 225 GLY A CA 1
ATOM 1771 C C . GLY A 1 225 ? 8.812 -5.734 1.446 1 98.69 225 GLY A C 1
ATOM 1772 O O . GLY A 1 225 ? 7.816 -5.008 1.38 1 98.69 225 GLY A O 1
ATOM 1773 N N . LEU A 1 226 ? 8.984 -6.625 2.402 1 98.81 226 LEU A N 1
ATOM 1774 C CA . LEU A 1 226 ? 7.969 -6.852 3.428 1 98.81 226 LEU A CA 1
ATOM 1775 C C . LEU A 1 226 ? 7.793 -5.617 4.301 1 98.81 226 LEU A C 1
ATOM 1777 O O . LEU A 1 226 ? 6.68 -5.305 4.727 1 98.81 226 LEU A O 1
ATOM 1781 N N . ALA A 1 227 ? 8.875 -4.953 4.539 1 98.69 227 ALA A N 1
ATOM 1782 C CA . ALA A 1 227 ? 8.805 -3.732 5.336 1 98.69 227 ALA A CA 1
ATOM 1783 C C . ALA A 1 227 ? 7.961 -2.67 4.641 1 98.69 227 ALA A C 1
ATOM 1785 O O . ALA A 1 227 ? 7.219 -1.932 5.289 1 98.69 227 ALA A O 1
ATOM 1786 N N . GLN A 1 228 ? 8.078 -2.564 3.25 1 98.69 228 GLN A N 1
ATOM 1787 C CA . GLN A 1 228 ? 7.23 -1.631 2.512 1 98.69 228 GLN A CA 1
ATOM 1788 C C . GLN A 1 228 ? 5.754 -1.944 2.723 1 98.69 228 GLN A C 1
ATOM 1790 O O . GLN A 1 228 ? 4.953 -1.044 2.988 1 98.69 228 GLN A O 1
ATOM 1795 N N . ILE A 1 229 ? 5.422 -3.244 2.637 1 98.75 229 ILE A N 1
ATOM 1796 C CA . ILE A 1 229 ? 4.047 -3.711 2.789 1 98.75 229 ILE A CA 1
ATOM 1797 C C . ILE A 1 229 ? 3.541 -3.373 4.191 1 98.75 229 ILE A C 1
ATOM 1799 O O . ILE A 1 229 ? 2.42 -2.885 4.352 1 98.75 229 ILE A O 1
ATOM 1803 N N . GLN A 1 230 ? 4.406 -3.607 5.16 1 98.69 230 GLN A N 1
ATOM 1804 C CA . GLN A 1 230 ? 4.047 -3.324 6.543 1 98.69 230 GLN A CA 1
ATOM 1805 C C . GLN A 1 230 ? 3.729 -1.845 6.738 1 98.69 230 GLN A C 1
ATOM 1807 O O . GLN A 1 230 ? 2.719 -1.499 7.355 1 98.69 230 GLN A O 1
ATOM 1812 N N . ILE A 1 231 ? 4.543 -0.984 6.207 1 98.31 231 ILE A N 1
ATOM 1813 C CA . ILE A 1 231 ? 4.41 0.457 6.391 1 98.31 231 ILE A CA 1
ATOM 1814 C C . ILE A 1 231 ? 3.141 0.949 5.695 1 98.31 231 ILE A C 1
ATOM 1816 O O . ILE A 1 231 ? 2.422 1.797 6.23 1 98.31 231 ILE A O 1
ATOM 1820 N N . ILE A 1 232 ? 2.832 0.431 4.574 1 98.62 232 ILE A N 1
ATOM 1821 C CA . ILE A 1 232 ? 1.737 0.966 3.77 1 98.62 232 ILE A CA 1
ATOM 1822 C C . ILE A 1 232 ? 0.411 0.388 4.258 1 98.62 232 ILE A C 1
ATOM 1824 O O . ILE A 1 232 ? -0.539 1.132 4.516 1 98.62 232 ILE A O 1
ATOM 1828 N N . TYR A 1 233 ? 0.353 -0.904 4.512 1 98.69 233 TYR A N 1
ATOM 1829 C CA . TYR A 1 233 ? -0.945 -1.521 4.762 1 98.69 233 TYR A CA 1
ATOM 1830 C C . TYR A 1 233 ? -1.17 -1.735 6.254 1 98.69 233 TYR A C 1
ATOM 1832 O O . TYR A 1 233 ? -2.312 -1.854 6.703 1 98.69 233 TYR A O 1
ATOM 1840 N N . ASP A 1 234 ? -0.065 -1.92 7.027 1 98.31 234 ASP A N 1
ATOM 1841 C CA . ASP A 1 234 ? -0.207 -2.297 8.43 1 98.31 234 ASP A CA 1
ATOM 1842 C C . ASP A 1 234 ? -1.204 -3.443 8.594 1 98.31 234 ASP A C 1
ATOM 1844 O O . ASP A 1 234 ? -2.174 -3.326 9.344 1 98.31 234 ASP A O 1
ATOM 1848 N N . PRO A 1 235 ? -0.968 -4.59 7.902 1 98.69 235 PRO A N 1
ATOM 1849 C CA . PRO A 1 235 ? -1.912 -5.707 7.98 1 98.69 235 PRO A CA 1
ATOM 1850 C C . PRO A 1 235 ? -1.819 -6.465 9.305 1 98.69 235 PRO A C 1
ATOM 1852 O O . PRO A 1 235 ? -0.879 -6.258 10.078 1 98.69 235 PRO A O 1
ATOM 1855 N N . GLY A 1 236 ? -2.838 -7.238 9.586 1 98.56 236 GLY A N 1
ATOM 1856 C CA . GLY A 1 236 ? -2.803 -8.086 10.766 1 98.56 236 GLY A CA 1
ATOM 1857 C C . GLY A 1 236 ? -2.035 -9.383 10.555 1 98.56 236 GLY A C 1
ATOM 1858 O O . GLY A 1 236 ? -1.591 -10.016 11.508 1 98.56 236 GLY A O 1
ATOM 1859 N N . LEU A 1 237 ? -1.896 -9.734 9.258 1 98.75 237 LEU A N 1
ATOM 1860 C CA . LEU A 1 237 ? -1.233 -10.969 8.859 1 98.75 237 LEU A CA 1
ATOM 1861 C C . LEU A 1 237 ? -0.601 -10.836 7.48 1 98.75 237 LEU A C 1
ATOM 1863 O O . LEU A 1 237 ? -1.214 -10.281 6.566 1 98.75 237 LEU A O 1
ATOM 1867 N N . ILE A 1 238 ? 0.606 -11.289 7.383 1 98.81 238 ILE A N 1
ATOM 1868 C CA . ILE A 1 238 ? 1.26 -11.43 6.086 1 98.81 238 ILE A CA 1
ATOM 1869 C C . ILE A 1 238 ? 1.498 -12.906 5.789 1 98.81 238 ILE A C 1
ATOM 1871 O O . ILE A 1 238 ? 2.123 -13.617 6.582 1 98.81 238 ILE A O 1
ATOM 1875 N N . LEU A 1 239 ? 0.923 -13.352 4.695 1 98.44 239 LEU A N 1
ATOM 1876 C CA . LEU A 1 239 ? 1.103 -14.719 4.234 1 98.44 239 LEU A CA 1
ATOM 1877 C C . LEU A 1 239 ? 2.113 -14.781 3.094 1 98.44 239 LEU A C 1
ATOM 1879 O O . LEU A 1 239 ? 2.047 -13.984 2.154 1 98.44 239 LEU A O 1
ATOM 1883 N N . ILE A 1 240 ? 3.041 -15.68 3.186 1 98 240 ILE A N 1
ATOM 1884 C CA . ILE A 1 240 ? 4.004 -15.914 2.115 1 98 240 ILE A CA 1
ATOM 1885 C C . ILE A 1 240 ? 3.689 -17.234 1.417 1 98 240 ILE A C 1
ATOM 1887 O O . ILE A 1 240 ? 3.691 -18.297 2.049 1 98 240 ILE A O 1
ATOM 1891 N N . GLY A 1 241 ? 3.381 -17.109 0.173 1 95.94 241 GLY A N 1
ATOM 1892 C CA . GLY A 1 241 ? 3.154 -18.281 -0.654 1 95.94 241 GLY A CA 1
ATOM 1893 C C . GLY A 1 241 ? 4.25 -18.516 -1.677 1 95.94 241 GLY A C 1
ATOM 1894 O O . GLY A 1 241 ? 5.348 -17.969 -1.553 1 95.94 241 GLY A O 1
ATOM 1895 N N . GLY A 1 242 ? 3.975 -19.422 -2.672 1 91.56 242 GLY A N 1
ATOM 1896 C CA . GLY A 1 242 ? 4.973 -19.828 -3.645 1 91.56 242 GLY A CA 1
ATOM 1897 C C . GLY A 1 242 ? 5.684 -21.125 -3.256 1 91.56 242 GLY A C 1
ATOM 1898 O O . GLY A 1 242 ? 5.609 -21.547 -2.104 1 91.56 242 GLY A O 1
ATOM 1899 N N . GLY A 1 243 ? 6.371 -21.672 -4.211 1 88.94 243 GLY A N 1
ATOM 1900 C CA . GLY A 1 243 ? 7.016 -22.953 -3.982 1 88.94 243 GLY A CA 1
ATOM 1901 C C . GLY A 1 243 ? 7.969 -22.938 -2.801 1 88.94 243 GLY A C 1
ATOM 1902 O O . GLY A 1 243 ? 8.016 -23.891 -2.023 1 88.94 243 GLY A O 1
ATOM 1903 N N . ILE A 1 244 ? 8.625 -21.891 -2.611 1 93.69 244 ILE A N 1
ATOM 1904 C CA . ILE A 1 244 ? 9.672 -21.797 -1.595 1 93.69 244 ILE A CA 1
ATOM 1905 C C . ILE A 1 244 ? 9.039 -21.797 -0.206 1 93.69 244 ILE A C 1
ATOM 1907 O O . ILE A 1 244 ? 9.711 -22.047 0.794 1 93.69 244 ILE A O 1
ATOM 1911 N N . SER A 1 245 ? 7.73 -21.406 -0.13 1 93.44 245 SER A N 1
ATOM 1912 C CA . SER A 1 245 ? 7.047 -21.328 1.155 1 93.44 245 SER A CA 1
ATOM 1913 C C . SER A 1 245 ? 6.926 -22.688 1.814 1 93.44 245 SER A C 1
ATOM 1915 O O . SER A 1 245 ? 6.633 -22.781 3.008 1 93.44 245 SER A O 1
ATOM 1917 N N . ALA A 1 246 ? 7.141 -23.734 1.037 1 91.12 246 ALA A N 1
ATOM 1918 C CA . ALA A 1 246 ? 7.117 -25.094 1.578 1 91.12 246 ALA A CA 1
ATOM 1919 C C . ALA A 1 246 ? 8.188 -25.281 2.648 1 91.12 246 ALA A C 1
ATOM 1921 O O . ALA A 1 246 ? 8.102 -26.188 3.473 1 91.12 246 ALA A O 1
ATOM 1922 N N . GLN A 1 247 ? 9.203 -24.438 2.68 1 91.44 247 GLN A N 1
ATOM 1923 C CA . GLN A 1 247 ? 10.258 -24.484 3.688 1 91.44 247 GLN A CA 1
ATOM 1924 C C . GLN A 1 247 ? 9.742 -24.016 5.047 1 91.44 247 GLN A C 1
ATOM 1926 O O . GLN A 1 247 ? 10.398 -24.219 6.066 1 91.44 247 GLN A O 1
ATOM 1931 N N . ASP A 1 248 ? 8.633 -23.297 5.055 1 94.19 248 ASP A N 1
ATOM 1932 C CA . ASP A 1 248 ? 7.898 -22.938 6.262 1 94.19 248 ASP A CA 1
ATOM 1933 C C . ASP A 1 248 ? 8.789 -22.156 7.23 1 94.19 248 ASP A C 1
ATOM 1935 O O . ASP A 1 248 ? 9.391 -21.141 6.855 1 94.19 248 ASP A O 1
ATOM 1939 N N . GLN A 1 249 ? 9.016 -22.719 8.406 1 95.81 249 GLN A N 1
ATOM 1940 C CA . GLN A 1 249 ? 9.758 -22.016 9.445 1 95.81 249 GLN A CA 1
ATOM 1941 C C . GLN A 1 249 ? 11.227 -21.844 9.055 1 95.81 249 GLN A C 1
ATOM 1943 O O . GLN A 1 249 ? 11.859 -20.844 9.43 1 95.81 249 GLN A O 1
ATOM 1948 N N . THR A 1 250 ? 11.703 -22.734 8.25 1 95.81 250 THR A N 1
ATOM 1949 C CA . THR A 1 250 ? 13.086 -22.656 7.793 1 95.81 250 THR A CA 1
ATOM 1950 C C . THR A 1 250 ? 13.281 -21.453 6.871 1 95.81 250 THR A C 1
ATOM 1952 O O . THR A 1 250 ? 14.375 -20.875 6.812 1 95.81 250 THR A O 1
ATOM 1955 N N . LEU A 1 251 ? 12.258 -21.078 6.246 1 97.38 251 LEU A N 1
ATOM 1956 C CA . LEU A 1 251 ? 12.281 -19.875 5.414 1 97.38 251 LEU A CA 1
ATOM 1957 C C . LEU A 1 251 ? 12.156 -18.625 6.27 1 97.38 251 LEU A C 1
ATOM 1959 O O . LEU A 1 251 ? 12.969 -17.703 6.141 1 97.38 251 LEU A O 1
ATOM 1963 N N . LEU A 1 252 ? 11.203 -18.641 7.184 1 98.38 252 LEU A N 1
ATOM 1964 C CA . LEU A 1 252 ? 10.812 -17.453 7.941 1 98.38 252 LEU A CA 1
ATOM 1965 C C . LEU A 1 252 ? 11.938 -17 8.867 1 98.38 252 LEU A C 1
ATOM 1967 O O . LEU A 1 252 ? 12.117 -15.805 9.102 1 98.38 252 LEU A O 1
ATOM 1971 N N . LYS A 1 253 ? 12.68 -17.906 9.406 1 97.75 253 LYS A N 1
ATOM 1972 C CA . LYS A 1 253 ? 13.711 -17.547 10.367 1 97.75 253 LYS A CA 1
ATOM 1973 C C . LYS A 1 253 ? 14.789 -16.672 9.727 1 97.75 253 LYS A C 1
ATOM 1975 O O . LYS A 1 253 ? 15.484 -15.93 10.422 1 97.75 253 LYS A O 1
ATOM 1980 N N . TYR A 1 254 ? 14.969 -16.766 8.375 1 97.88 254 TYR A N 1
ATOM 1981 C CA . TYR A 1 254 ? 15.969 -15.961 7.684 1 97.88 254 TYR A CA 1
ATOM 1982 C C . TYR A 1 254 ? 15.406 -14.594 7.312 1 97.88 254 TYR A C 1
ATOM 1984 O O . TYR A 1 254 ? 16.156 -13.625 7.156 1 97.88 254 TYR A O 1
ATOM 1992 N N . ILE A 1 255 ? 14.117 -14.484 7.184 1 98.62 255 ILE A N 1
ATOM 1993 C CA . ILE A 1 255 ? 13.492 -13.281 6.633 1 98.62 255 ILE A CA 1
ATOM 1994 C C . ILE A 1 255 ? 13.016 -12.383 7.77 1 98.62 255 ILE A C 1
ATOM 1996 O O . ILE A 1 255 ? 13.344 -11.195 7.816 1 98.62 255 ILE A O 1
ATOM 2000 N N . VAL A 1 256 ? 12.297 -12.898 8.75 1 98.56 256 VAL A N 1
ATOM 2001 C CA . VAL A 1 256 ? 11.477 -12.148 9.695 1 98.56 256 VAL A CA 1
ATOM 2002 C C . VAL A 1 256 ? 12.359 -11.25 10.555 1 98.56 256 VAL A C 1
ATOM 2004 O O . VAL A 1 256 ? 12.086 -10.055 10.695 1 98.56 256 VAL A O 1
ATOM 2007 N N . PRO A 1 257 ? 13.516 -11.742 11.078 1 98.06 257 PRO A N 1
ATOM 2008 C CA . PRO A 1 257 ? 14.336 -10.883 11.93 1 98.06 257 PRO A CA 1
ATOM 2009 C C . PRO A 1 257 ? 14.914 -9.68 11.18 1 98.06 257 PRO A C 1
ATOM 2011 O O . PRO A 1 257 ? 15.273 -8.68 11.797 1 98.06 257 PRO A O 1
ATOM 2014 N N . LYS A 1 258 ? 15.008 -9.773 9.898 1 98.19 258 LYS A N 1
ATOM 2015 C CA . LYS A 1 258 ? 15.672 -8.742 9.109 1 98.19 258 LYS A CA 1
ATOM 2016 C C . LYS A 1 258 ? 14.711 -7.602 8.766 1 98.19 258 LYS A C 1
ATOM 2018 O O . LYS A 1 258 ? 15.141 -6.523 8.352 1 98.19 258 LYS A O 1
ATOM 2023 N N . ILE A 1 259 ? 13.406 -7.812 8.938 1 98.5 259 ILE A N 1
ATOM 2024 C CA . ILE A 1 259 ? 12.398 -6.805 8.609 1 98.5 259 ILE A CA 1
ATOM 2025 C C . ILE A 1 259 ? 12.625 -5.559 9.461 1 98.5 259 ILE A C 1
ATOM 2027 O O . ILE A 1 259 ? 12.469 -4.434 8.984 1 98.5 259 ILE A O 1
ATOM 2031 N N . GLN A 1 260 ? 13.055 -5.715 10.664 1 96.75 260 GLN A N 1
ATOM 2032 C CA . GLN A 1 260 ? 13.242 -4.621 11.609 1 96.75 260 GLN A CA 1
ATOM 2033 C C . GLN A 1 260 ? 14.312 -3.646 11.117 1 96.75 260 GLN A C 1
ATOM 2035 O O . GLN A 1 260 ? 14.305 -2.473 11.492 1 96.75 260 GLN A O 1
ATOM 2040 N N . ASN A 1 261 ? 15.258 -4.137 10.297 1 97.06 261 ASN A N 1
ATOM 2041 C CA . ASN A 1 261 ? 16.312 -3.279 9.773 1 97.06 261 ASN A CA 1
ATOM 2042 C C . ASN A 1 261 ? 15.734 -2.158 8.906 1 97.06 261 ASN A C 1
ATOM 2044 O O . ASN A 1 261 ? 16.406 -1.159 8.648 1 97.06 261 ASN A O 1
ATOM 2048 N N . PHE A 1 262 ? 14.508 -2.355 8.461 1 97.94 262 PHE A N 1
ATOM 2049 C CA . PHE A 1 262 ? 13.93 -1.42 7.504 1 97.94 262 PHE A CA 1
ATOM 2050 C C . PHE A 1 262 ? 12.75 -0.672 8.117 1 97.94 262 PHE A C 1
ATOM 2052 O O . PHE A 1 262 ? 12.016 0.025 7.41 1 97.94 262 PHE A O 1
ATOM 2059 N N . LEU A 1 263 ? 12.492 -0.88 9.375 1 96.5 263 LEU A N 1
ATOM 2060 C CA . LEU A 1 263 ? 11.422 -0.226 10.117 1 96.5 263 LEU A CA 1
ATOM 2061 C C . LEU A 1 263 ? 11.984 0.668 11.219 1 96.5 263 LEU A C 1
ATOM 2063 O O . LEU A 1 263 ? 13.102 0.451 11.688 1 96.5 263 LEU A O 1
ATOM 2067 N N . PRO A 1 264 ? 11.203 1.723 11.594 1 91.44 264 PRO A N 1
ATOM 2068 C CA . PRO A 1 264 ? 11.625 2.475 12.773 1 91.44 264 PRO A CA 1
ATOM 2069 C C . PRO A 1 264 ? 11.727 1.602 14.023 1 91.44 264 PRO A C 1
ATOM 2071 O O . PRO A 1 264 ? 11.109 0.532 14.086 1 91.44 264 PRO A O 1
ATOM 2074 N N . PRO A 1 265 ? 12.555 2.062 14.969 1 88.94 265 PRO A N 1
ATOM 2075 C CA . PRO A 1 265 ? 12.664 1.293 16.219 1 88.94 265 PRO A CA 1
ATOM 2076 C C . PRO A 1 265 ? 11.312 1.027 16.859 1 88.94 265 PRO A C 1
ATOM 2078 O O . PRO A 1 265 ? 10.484 1.935 16.969 1 88.94 265 PRO A O 1
ATOM 2081 N N . GLU A 1 266 ? 11.031 -0.212 17.188 1 87.75 266 GLU A N 1
ATOM 2082 C CA . GLU A 1 266 ? 9.859 -0.653 17.922 1 87.75 266 GLU A CA 1
ATOM 2083 C C . GLU A 1 266 ? 8.586 -0.459 17.109 1 87.75 266 GLU A C 1
ATOM 2085 O O . GLU A 1 266 ? 7.496 -0.297 17.672 1 87.75 266 GLU A O 1
ATOM 2090 N N . TYR A 1 267 ? 8.734 -0.362 15.852 1 91.25 267 TYR A N 1
ATOM 2091 C CA . TYR A 1 267 ? 7.59 -0.163 14.977 1 91.25 267 TYR A CA 1
ATOM 2092 C C . TYR A 1 267 ? 6.664 -1.374 15.008 1 91.25 267 TYR A C 1
ATOM 2094 O O . TYR A 1 267 ? 5.438 -1.228 14.969 1 91.25 267 TYR A O 1
ATOM 2102 N N . GLY A 1 268 ? 7.281 -2.594 15.156 1 93.81 268 GLY A N 1
ATOM 2103 C CA . GLY A 1 268 ? 6.527 -3.836 15.094 1 93.81 268 GLY A CA 1
ATOM 2104 C C . GLY A 1 268 ? 6.051 -4.172 13.695 1 93.81 268 GLY A C 1
ATOM 2105 O O . GLY A 1 268 ? 6.219 -3.379 12.766 1 93.81 268 GLY A O 1
ATOM 2106 N N . HIS A 1 269 ? 5.578 -5.359 13.531 1 96.5 269 HIS A N 1
ATOM 2107 C CA . HIS A 1 269 ? 5.016 -5.809 12.258 1 96.5 269 HIS A CA 1
ATOM 2108 C C . HIS A 1 269 ? 3.992 -6.918 12.477 1 96.5 269 HIS A C 1
ATOM 2110 O O . HIS A 1 269 ? 3.871 -7.453 13.578 1 96.5 269 HIS A O 1
ATOM 2116 N N . ALA A 1 270 ? 3.229 -7.207 11.438 1 98.38 270 ALA A N 1
ATOM 2117 C CA . ALA A 1 270 ? 2.223 -8.266 11.469 1 98.38 270 ALA A CA 1
ATOM 2118 C C . ALA A 1 270 ? 2.869 -9.633 11.672 1 98.38 270 ALA A C 1
ATOM 2120 O O . ALA A 1 270 ? 4.055 -9.812 11.383 1 98.38 270 ALA A O 1
ATOM 2121 N N . GLU A 1 271 ? 2.049 -10.523 12.211 1 98.25 271 GLU A N 1
ATOM 2122 C CA . GLU A 1 271 ? 2.467 -11.922 12.141 1 98.25 271 GLU A CA 1
ATOM 2123 C C . GLU A 1 271 ? 2.727 -12.359 10.703 1 98.25 271 GLU A C 1
ATOM 2125 O O . GLU A 1 271 ? 1.985 -11.977 9.797 1 98.25 271 GLU A O 1
ATOM 2130 N N . ILE A 1 272 ? 3.791 -13.117 10.5 1 98.56 272 ILE A N 1
ATOM 2131 C CA . ILE A 1 272 ? 4.145 -13.625 9.18 1 98.56 272 ILE A CA 1
ATOM 2132 C C . ILE A 1 272 ? 4.121 -15.148 9.188 1 98.56 272 ILE A C 1
ATOM 2134 O O . ILE A 1 272 ? 4.727 -15.781 10.055 1 98.56 272 ILE A O 1
ATOM 2138 N N . LYS A 1 273 ? 3.375 -15.703 8.258 1 97.5 273 LYS A N 1
ATOM 2139 C CA . LYS A 1 273 ? 3.248 -17.141 8.094 1 97.5 273 LYS A CA 1
ATOM 2140 C C . LYS A 1 273 ? 3.344 -17.547 6.625 1 97.5 273 LYS A C 1
ATOM 2142 O O . LYS A 1 273 ? 3.146 -16.719 5.738 1 97.5 273 LYS A O 1
ATOM 2147 N N . THR A 1 274 ? 3.734 -18.797 6.395 1 97 274 THR A N 1
ATOM 2148 C CA . THR A 1 274 ? 3.582 -19.344 5.051 1 97 274 THR A CA 1
ATOM 2149 C C . THR A 1 274 ? 2.16 -19.859 4.836 1 97 274 THR A C 1
ATOM 2151 O O . THR A 1 274 ? 1.447 -20.156 5.797 1 97 274 THR A O 1
ATOM 2154 N N . THR A 1 275 ? 1.716 -19.859 3.607 1 96 275 THR A N 1
ATOM 2155 C CA . THR A 1 275 ? 0.386 -20.391 3.309 1 96 275 THR A CA 1
ATOM 2156 C C . THR A 1 275 ? 0.323 -21.891 3.574 1 96 275 THR A C 1
ATOM 2158 O O . THR A 1 275 ? 1.341 -22.578 3.504 1 96 275 THR A O 1
ATOM 2161 N N . HIS A 1 276 ? -0.892 -22.375 3.855 1 92.38 276 HIS A N 1
ATOM 2162 C CA . HIS A 1 276 ? -1.115 -23.797 4.109 1 92.38 276 HIS A CA 1
ATOM 2163 C C . HIS A 1 276 ? -1.455 -24.531 2.822 1 92.38 276 HIS A C 1
ATOM 2165 O O . HIS A 1 276 ? -1.041 -25.688 2.635 1 92.38 276 HIS A O 1
ATOM 2171 N N . THR A 1 277 ? -2.27 -23.969 1.921 1 85 277 THR A N 1
ATOM 2172 C CA . THR A 1 277 ? -2.818 -24.641 0.745 1 85 277 THR A CA 1
ATOM 2173 C C . THR A 1 277 ? -1.739 -24.844 -0.316 1 85 277 THR A C 1
ATOM 2175 O O . THR A 1 277 ? -1.789 -25.797 -1.086 1 85 277 THR A O 1
ATOM 2178 N N . LYS A 1 278 ? -0.583 -24.25 -0.345 1 76.75 278 LYS A N 1
ATOM 2179 C CA . LYS A 1 278 ? 0.612 -24.312 -1.182 1 76.75 278 LYS A CA 1
ATOM 2180 C C . LYS A 1 278 ? 0.244 -24.453 -2.656 1 76.75 278 LYS A C 1
ATOM 2182 O O . LYS A 1 278 ? -0.5 -23.625 -3.191 1 76.75 278 LYS A O 1
ATOM 2187 N N . ASN A 1 279 ? 0.378 -25.625 -3.506 1 74.56 279 ASN A N 1
ATOM 2188 C CA . ASN A 1 279 ? 0.475 -25.781 -4.953 1 74.56 279 ASN A CA 1
ATOM 2189 C C . ASN A 1 279 ? -0.893 -25.656 -5.621 1 74.56 279 ASN A C 1
ATOM 2191 O O . ASN A 1 279 ? -0.989 -25.25 -6.781 1 74.56 279 ASN A O 1
ATOM 2195 N N . HIS A 1 280 ? -2.027 -25.875 -4.984 1 88.56 280 HIS A N 1
ATOM 2196 C CA . HIS A 1 280 ? -3.309 -25.844 -5.68 1 88.56 280 HIS A CA 1
ATOM 2197 C C . HIS A 1 280 ? -4.184 -24.703 -5.168 1 88.56 280 HIS A C 1
ATOM 2199 O O . HIS A 1 280 ? -5.379 -24.656 -5.469 1 88.56 280 HIS A O 1
ATOM 2205 N N . ALA A 1 281 ? -3.553 -23.781 -4.523 1 92.5 281 ALA A N 1
ATOM 2206 C CA . ALA A 1 281 ? -4.32 -22.703 -3.91 1 92.5 281 ALA A CA 1
ATOM 2207 C C . ALA A 1 281 ? -5.059 -21.891 -4.969 1 92.5 281 ALA A C 1
ATOM 2209 O O . ALA A 1 281 ? -6.227 -21.531 -4.781 1 92.5 281 ALA A O 1
ATOM 2210 N N . SER A 1 282 ? -4.395 -21.688 -6.062 1 95.44 282 SER A N 1
ATOM 2211 C CA . SER A 1 282 ? -4.977 -20.875 -7.121 1 95.44 282 SER A CA 1
ATOM 2212 C C . SER A 1 282 ? -6.188 -21.562 -7.746 1 95.44 282 SER A C 1
ATOM 2214 O O . SER A 1 282 ? -7.168 -20.906 -8.094 1 95.44 282 SER A O 1
ATOM 2216 N N . LEU A 1 283 ? -6.141 -22.875 -7.875 1 96.88 283 LEU A N 1
ATOM 2217 C CA . LEU A 1 283 ? -7.273 -23.625 -8.406 1 96.88 283 LEU A CA 1
ATOM 2218 C C . LEU A 1 283 ? -8.469 -23.531 -7.465 1 96.88 283 LEU A C 1
ATOM 2220 O O . LEU A 1 283 ? -9.594 -23.281 -7.902 1 96.88 283 LEU A O 1
ATOM 2224 N N . PHE A 1 284 ? -8.18 -23.703 -6.203 1 96.38 284 PHE A N 1
ATOM 2225 C CA . PHE A 1 284 ? -9.242 -23.594 -5.211 1 96.38 284 PHE A CA 1
ATOM 2226 C C . PHE A 1 284 ? -9.852 -22.203 -5.211 1 96.38 284 PHE A C 1
ATOM 2228 O O . PHE A 1 284 ? -11.078 -22.047 -5.223 1 96.38 284 PHE A O 1
ATOM 2235 N N . GLY A 1 285 ? -8.977 -21.219 -5.215 1 96.94 285 GLY A N 1
ATOM 2236 C CA . GLY A 1 285 ? -9.43 -19.844 -5.168 1 96.94 285 GLY A CA 1
ATOM 2237 C C . GLY A 1 285 ? -10.258 -19.438 -6.375 1 96.94 285 GLY A C 1
ATOM 2238 O O . GLY A 1 285 ? -11.219 -18.672 -6.258 1 96.94 285 GLY A O 1
ATOM 2239 N N . ALA A 1 286 ? -9.914 -19.969 -7.5 1 97.38 286 ALA A N 1
ATOM 2240 C CA . ALA A 1 286 ? -10.578 -19.641 -8.75 1 97.38 286 ALA A CA 1
ATOM 2241 C C . ALA A 1 286 ? -12.062 -20 -8.703 1 97.38 286 ALA A C 1
ATOM 2243 O O . ALA A 1 286 ? -12.891 -19.328 -9.336 1 97.38 286 ALA A O 1
ATOM 2244 N N . VAL A 1 287 ? -12.453 -21 -7.918 1 96.88 287 VAL A N 1
ATOM 2245 C CA . VAL A 1 287 ? -13.836 -21.438 -7.949 1 96.88 287 VAL A CA 1
ATOM 2246 C C . VAL A 1 287 ? -14.492 -21.172 -6.594 1 96.88 287 VAL A C 1
ATOM 2248 O O . VAL A 1 287 ? -15.648 -21.562 -6.371 1 96.88 287 VAL A O 1
ATOM 2251 N N . SER A 1 288 ? -13.836 -20.516 -5.707 1 93 288 SER A N 1
ATOM 2252 C CA . SER A 1 288 ? -14.273 -20.391 -4.32 1 93 288 SER A CA 1
ATOM 2253 C C . SER A 1 288 ? -15.453 -19.438 -4.191 1 93 288 SER A C 1
ATOM 2255 O O . SER A 1 288 ? -16.156 -19.453 -3.176 1 93 288 SER A O 1
ATOM 2257 N N . GLN A 1 289 ? -15.703 -18.656 -5.203 1 90.94 289 GLN A N 1
ATOM 2258 C CA . GLN A 1 289 ? -16.703 -17.594 -5.035 1 90.94 289 GLN A CA 1
ATOM 2259 C C . GLN A 1 289 ? -17.984 -17.938 -5.785 1 90.94 289 GLN A C 1
ATOM 2261 O O . GLN A 1 289 ? -18.844 -17.078 -5.973 1 90.94 289 GLN A O 1
ATOM 2266 N N . PHE A 1 290 ? -18.047 -19.141 -6.359 1 92.94 290 PHE A N 1
ATOM 2267 C CA . PHE A 1 290 ? -19.312 -19.578 -6.945 1 92.94 290 PHE A CA 1
ATOM 2268 C C . PHE A 1 290 ? -20.297 -19.984 -5.863 1 92.94 290 PHE A C 1
ATOM 2270 O O . PHE A 1 290 ? -19.906 -20.516 -4.824 1 92.94 290 PHE A O 1
ATOM 2277 N N . MET B 1 1 ? -30.594 26.938 18.609 1 44.66 1 MET B N 1
ATOM 2278 C CA . MET B 1 1 ? -29.281 26.859 19.234 1 44.66 1 MET B CA 1
ATOM 2279 C C . MET B 1 1 ? -28.188 26.609 18.203 1 44.66 1 MET B C 1
ATOM 2281 O O . MET B 1 1 ? -28.391 25.875 17.234 1 44.66 1 MET B O 1
ATOM 2285 N N . THR B 1 2 ? -27.203 27.5 18.031 1 60.53 2 THR B N 1
ATOM 2286 C CA . THR B 1 2 ? -26.312 27.5 16.891 1 60.53 2 THR B CA 1
ATOM 2287 C C . THR B 1 2 ? -25.406 26.266 16.906 1 60.53 2 THR B C 1
ATOM 2289 O O . THR B 1 2 ? -24.906 25.891 17.969 1 60.53 2 THR B O 1
ATOM 2292 N N . ASP B 1 3 ? -25.5 25.406 15.969 1 85.19 3 ASP B N 1
ATOM 2293 C CA . ASP B 1 3 ? -24.844 24.109 15.883 1 85.19 3 ASP B CA 1
ATOM 2294 C C . ASP B 1 3 ? -23.375 24.266 15.469 1 85.19 3 ASP B C 1
ATOM 2296 O O . ASP B 1 3 ? -23.047 24.188 14.281 1 85.19 3 ASP B O 1
ATOM 2300 N N . TYR B 1 4 ? -22.516 24.906 16.5 1 95.81 4 TYR B N 1
ATOM 2301 C CA . TYR B 1 4 ? -21.078 25.078 16.281 1 95.81 4 TYR B CA 1
ATOM 2302 C C . TYR B 1 4 ? -20.328 23.828 16.703 1 95.81 4 TYR B C 1
ATOM 2304 O O . TYR B 1 4 ? -20.828 23.016 17.484 1 95.81 4 TYR B O 1
ATOM 2312 N N . LYS B 1 5 ? -19.156 23.688 16.109 1 97.62 5 LYS B N 1
ATOM 2313 C CA . LYS B 1 5 ? -18.219 22.609 16.453 1 97.62 5 LYS B CA 1
ATOM 2314 C C . LYS B 1 5 ? -16.844 23.188 16.797 1 97.62 5 LYS B C 1
ATOM 2316 O O . LYS B 1 5 ? -16.469 24.25 16.297 1 97.62 5 LYS B O 1
ATOM 2321 N N . VAL B 1 6 ? -16.172 22.531 17.641 1 98.38 6 VAL B N 1
ATOM 2322 C CA . VAL B 1 6 ? -14.805 22.906 17.984 1 98.38 6 VAL B CA 1
ATOM 2323 C C . VAL B 1 6 ? -13.82 22.016 17.234 1 98.38 6 VAL B C 1
ATOM 2325 O O . VAL B 1 6 ? -13.93 20.781 17.297 1 98.38 6 VAL B O 1
ATOM 2328 N N . ALA B 1 7 ? -12.922 22.656 16.5 1 98.56 7 ALA B N 1
ATOM 2329 C CA . ALA B 1 7 ? -11.852 21.938 15.812 1 98.56 7 ALA B CA 1
ATOM 2330 C C . ALA B 1 7 ? -10.484 22.281 16.406 1 98.56 7 ALA B C 1
ATOM 2332 O O . ALA B 1 7 ? -10.188 23.453 16.641 1 98.56 7 ALA B O 1
ATOM 2333 N N . ILE B 1 8 ? -9.664 21.312 16.672 1 98.38 8 ILE B N 1
ATOM 2334 C CA . ILE B 1 8 ? -8.305 21.5 17.172 1 98.38 8 ILE B CA 1
ATOM 2335 C C . ILE B 1 8 ? -7.32 20.75 16.281 1 98.38 8 ILE B C 1
ATOM 2337 O O . ILE B 1 8 ? -7.555 19.594 15.914 1 98.38 8 ILE B O 1
ATOM 2341 N N . ASP B 1 9 ? -6.289 21.359 15.852 1 97.06 9 ASP B N 1
ATOM 2342 C CA . ASP B 1 9 ? -5.184 20.766 15.102 1 97.06 9 ASP B CA 1
ATOM 2343 C C . ASP B 1 9 ? -3.881 20.844 15.898 1 97.06 9 ASP B C 1
ATOM 2345 O O . ASP B 1 9 ? -3.32 21.938 16.062 1 97.06 9 ASP B O 1
ATOM 2349 N N . ILE B 1 10 ? -3.404 19.734 16.297 1 94.62 10 ILE B N 1
ATOM 2350 C CA . ILE B 1 10 ? -2.215 19.656 17.141 1 94.62 10 ILE B CA 1
ATOM 2351 C C . ILE B 1 10 ? -1.004 19.281 16.281 1 94.62 10 ILE B C 1
ATOM 2353 O O . ILE B 1 10 ? -0.836 18.109 15.922 1 94.62 10 ILE B O 1
ATOM 2357 N N . GLY B 1 11 ? -0.167 20.234 16.016 1 88.56 11 GLY B N 1
ATOM 2358 C CA . GLY B 1 11 ? 1.092 20 15.328 1 88.56 11 GLY B CA 1
ATOM 2359 C C . GLY B 1 11 ? 2.295 20.047 16.25 1 88.56 11 GLY B C 1
ATOM 2360 O O . GLY B 1 11 ? 2.148 20.234 17.453 1 88.56 11 GLY B O 1
ATOM 2361 N N . GLY B 1 12 ? 3.414 19.781 15.688 1 82.31 12 GLY B N 1
ATOM 2362 C CA . GLY B 1 12 ? 4.641 19.828 16.469 1 82.31 12 GLY B CA 1
ATOM 2363 C C . GLY B 1 12 ? 5.027 21.25 16.859 1 82.31 12 GLY B C 1
ATOM 2364 O O . GLY B 1 12 ? 5.684 21.453 17.875 1 82.31 12 GLY B O 1
ATOM 2365 N N . THR B 1 13 ? 4.605 22.219 16.109 1 82.69 13 THR B N 1
ATOM 2366 C CA . THR B 1 13 ? 5.031 23.594 16.312 1 82.69 13 THR B CA 1
ATOM 2367 C C . THR B 1 13 ? 3.902 24.438 16.906 1 82.69 13 THR B C 1
ATOM 2369 O O . THR B 1 13 ? 4.129 25.219 17.828 1 82.69 13 THR B O 1
ATOM 2372 N N . ASP B 1 14 ? 2.709 24.172 16.359 1 91 14 ASP B N 1
ATOM 2373 C CA . ASP B 1 14 ? 1.579 24.984 16.797 1 91 14 ASP B CA 1
ATOM 2374 C C . ASP B 1 14 ? 0.335 24.125 17.016 1 91 14 ASP B C 1
ATOM 2376 O O . ASP B 1 14 ? 0.212 23.047 16.422 1 91 14 ASP B O 1
ATOM 2380 N N . ILE B 1 15 ? -0.463 24.641 17.844 1 95.75 15 ILE B N 1
ATOM 2381 C CA . ILE B 1 15 ? -1.835 24.172 17.984 1 95.75 15 ILE B CA 1
ATOM 2382 C C . ILE B 1 15 ? -2.803 25.203 17.438 1 95.75 15 ILE B C 1
ATOM 2384 O O . ILE B 1 15 ? -2.744 26.375 17.828 1 95.75 15 ILE B O 1
ATOM 2388 N N . LYS B 1 16 ? -3.605 24.812 16.484 1 97.31 16 LYS B N 1
ATOM 2389 C CA . LYS B 1 16 ? -4.664 25.656 15.945 1 97.31 16 LYS B CA 1
ATOM 2390 C C . LYS B 1 16 ? -6.035 25.203 16.438 1 97.31 16 LYS B C 1
ATOM 2392 O O . LYS B 1 16 ? -6.293 24 16.562 1 97.31 16 LYS B O 1
ATOM 2397 N N . ALA B 1 17 ? -6.816 26.156 16.812 1 98.44 17 ALA B N 1
ATOM 2398 C CA . ALA B 1 17 ? -8.156 25.859 17.312 1 98.44 17 ALA B CA 1
ATOM 2399 C C . ALA B 1 17 ? -9.188 26.812 16.703 1 98.44 17 ALA B C 1
ATOM 2401 O O . ALA B 1 17 ? -8.906 28 16.5 1 98.44 17 ALA B O 1
ATOM 2402 N N . ALA B 1 18 ? -10.383 26.25 16.422 1 98.31 18 ALA B N 1
ATOM 2403 C CA . ALA B 1 18 ? -11.414 27.062 15.797 1 98.31 18 ALA B CA 1
ATOM 2404 C C . ALA B 1 18 ? -12.805 26.641 16.25 1 98.31 18 ALA B C 1
ATOM 2406 O O . ALA B 1 18 ? -13.008 25.484 16.656 1 98.31 18 ALA B O 1
ATOM 2407 N N . VAL B 1 19 ? -13.703 27.562 16.281 1 98.19 19 VAL B N 1
ATOM 2408 C CA . VAL B 1 19 ? -15.133 27.312 16.344 1 98.19 19 VAL B CA 1
ATOM 2409 C C . VAL B 1 19 ? -15.75 27.484 14.945 1 98.19 19 VAL B C 1
ATOM 2411 O O . VAL B 1 19 ? -15.57 28.531 14.312 1 98.19 19 VAL B O 1
ATOM 2414 N N . LEU B 1 20 ? -16.297 26.391 14.492 1 97 20 LEU B N 1
ATOM 2415 C CA . LEU B 1 20 ? -16.875 26.406 13.156 1 97 20 LEU B CA 1
ATOM 2416 C C . LEU B 1 20 ? -18.391 26.234 13.211 1 97 20 LEU B C 1
ATOM 2418 O O . LEU B 1 20 ? -18.906 25.5 14.062 1 97 20 LEU B O 1
ATOM 2422 N N . ASP B 1 21 ? -19.141 26.859 12.297 1 94.44 21 ASP B N 1
ATOM 2423 C CA . ASP B 1 21 ? -20.562 26.609 12.18 1 94.44 21 ASP B CA 1
ATOM 2424 C C . ASP B 1 21 ? -20.859 25.406 11.281 1 94.44 21 ASP B C 1
ATOM 2426 O O . ASP B 1 21 ? -19.938 24.656 10.93 1 94.44 21 ASP B O 1
ATOM 2430 N N . ASN B 1 22 ? -22.094 25.172 10.906 1 89.81 22 ASN B N 1
ATOM 2431 C CA . ASN B 1 22 ? -22.484 23.984 10.148 1 89.81 22 ASN B CA 1
ATOM 2432 C C . ASN B 1 22 ? -21.938 24.016 8.727 1 89.81 22 ASN B C 1
ATOM 2434 O O . ASN B 1 22 ? -21.75 22.969 8.094 1 89.81 22 ASN B O 1
ATOM 2438 N N . GLY B 1 23 ? -21.656 25.203 8.203 1 87.69 23 GLY B N 1
ATOM 2439 C CA . GLY B 1 23 ? -21.078 25.359 6.887 1 87.69 23 GLY B CA 1
ATOM 2440 C C . GLY B 1 23 ? -19.562 25.406 6.91 1 87.69 23 GLY B C 1
ATOM 2441 O O . GLY B 1 23 ? -18.922 25.75 5.906 1 87.69 23 GLY B O 1
ATOM 2442 N N . LEU B 1 24 ? -18.906 25.203 8.148 1 91.31 24 LEU B N 1
ATOM 2443 C CA . LEU B 1 24 ? -17.469 25.188 8.391 1 91.31 24 LEU B CA 1
ATOM 2444 C C . LEU B 1 24 ? -16.875 26.578 8.188 1 91.31 24 LEU B C 1
ATOM 2446 O O . LEU B 1 24 ? -15.734 26.703 7.742 1 91.31 24 LEU B O 1
ATOM 2450 N N . ASN B 1 25 ? -17.766 27.562 8.438 1 92.81 25 ASN B N 1
ATOM 2451 C CA . ASN B 1 25 ? -17.234 28.906 8.555 1 92.81 25 ASN B CA 1
ATOM 2452 C C . ASN B 1 25 ? -16.625 29.156 9.93 1 92.81 25 ASN B C 1
ATOM 2454 O O . ASN B 1 25 ? -17.156 28.719 10.945 1 92.81 25 ASN B O 1
ATOM 2458 N N . PHE B 1 26 ? -15.531 29.922 9.906 1 95.56 26 PHE B N 1
ATOM 2459 C CA . PHE B 1 26 ? -14.859 30.234 11.164 1 95.56 26 PHE B CA 1
ATOM 2460 C C . PHE B 1 26 ? -15.641 31.266 11.961 1 95.56 26 PHE B C 1
ATOM 2462 O O . PHE B 1 26 ? -15.945 32.344 11.453 1 95.56 26 PHE B O 1
ATOM 2469 N N . VAL B 1 27 ? -15.961 30.891 13.07 1 96.62 27 VAL B N 1
ATOM 2470 C CA . VAL B 1 27 ? -16.578 31.812 14.023 1 96.62 27 VAL B CA 1
ATOM 2471 C C . VAL B 1 27 ? -15.516 32.406 14.953 1 96.62 27 VAL B C 1
ATOM 2473 O O . VAL B 1 27 ? -15.609 33.562 15.367 1 96.62 27 VAL B O 1
ATOM 2476 N N . ASP B 1 28 ? -14.578 31.578 15.273 1 97.38 28 ASP B N 1
ATOM 2477 C CA . ASP B 1 28 ? -13.43 31.922 16.109 1 97.38 28 ASP B CA 1
ATOM 2478 C C . ASP B 1 28 ? -12.203 31.094 15.727 1 97.38 28 ASP B C 1
ATOM 2480 O O . ASP B 1 28 ? -12.336 30.016 15.156 1 97.38 28 ASP B O 1
ATOM 2484 N N . TYR B 1 29 ? -11.062 31.656 15.945 1 97.5 29 TYR B N 1
ATOM 2485 C CA . TYR B 1 29 ? -9.805 31 15.609 1 97.5 29 TYR B CA 1
ATOM 2486 C C . TYR B 1 29 ? -8.68 31.484 16.516 1 97.5 29 TYR B C 1
ATOM 2488 O O . TYR B 1 29 ? -8.602 32.656 16.844 1 97.5 29 TYR B O 1
ATOM 2496 N N . GLN B 1 30 ? -7.855 30.594 16.938 1 97.31 30 GLN B N 1
ATOM 2497 C CA . GLN B 1 30 ? -6.637 30.938 17.656 1 97.31 30 GLN B CA 1
ATOM 2498 C C . GLN B 1 30 ? -5.508 29.969 17.328 1 97.31 30 GLN B C 1
ATOM 2500 O O . GLN B 1 30 ? -5.758 28.844 16.875 1 97.31 30 GLN B O 1
ATOM 2505 N N . LYS B 1 31 ? -4.355 30.406 17.453 1 96.75 31 LYS B N 1
ATOM 2506 C CA . LYS B 1 31 ? -3.123 29.641 17.266 1 96.75 31 LYS B CA 1
ATOM 2507 C C . LYS B 1 31 ? -2.16 29.859 18.422 1 96.75 31 LYS B C 1
ATOM 2509 O O . LYS B 1 31 ? -1.892 31 18.812 1 96.75 31 LYS B O 1
ATOM 2514 N N . ILE B 1 32 ? -1.662 28.812 19 1 96.25 32 ILE B N 1
ATOM 2515 C CA . ILE B 1 32 ? -0.693 28.906 20.094 1 96.25 32 ILE B CA 1
ATOM 2516 C C . ILE B 1 32 ? 0.485 27.984 19.812 1 96.25 32 ILE B C 1
ATOM 2518 O O . ILE B 1 32 ? 0.347 27 19.078 1 96.25 32 ILE B O 1
ATOM 2522 N N . PRO B 1 33 ? 1.642 28.312 20.359 1 94.19 33 PRO B N 1
ATOM 2523 C CA . PRO B 1 33 ? 2.746 27.359 20.234 1 94.19 33 PRO B CA 1
ATOM 2524 C C . PRO B 1 33 ? 2.463 26.031 20.938 1 94.19 33 PRO B C 1
ATOM 2526 O O . PRO B 1 33 ? 1.854 26 22.016 1 94.19 33 PRO B O 1
ATOM 2529 N N . THR B 1 34 ? 2.803 24.938 20.312 1 92.62 34 THR B N 1
ATOM 2530 C CA . THR B 1 34 ? 2.693 23.641 20.969 1 92.62 34 THR B CA 1
ATOM 2531 C C . THR B 1 34 ? 3.627 23.578 22.188 1 92.62 34 THR B C 1
ATOM 2533 O O . THR B 1 34 ? 4.828 23.828 22.062 1 92.62 34 THR B O 1
ATOM 2536 N N . PRO B 1 35 ? 3.111 23.297 23.281 1 92.5 35 PRO B N 1
ATOM 2537 C CA . PRO B 1 35 ? 4.004 23.172 24.438 1 92.5 35 PRO B CA 1
ATOM 2538 C C . PRO B 1 35 ? 4.977 22.016 24.312 1 92.5 35 PRO B C 1
ATOM 2540 O O . PRO B 1 35 ? 4.758 21.109 23.5 1 92.5 35 PRO B O 1
ATOM 2543 N N . ASN B 1 36 ? 6.086 22.016 25.109 1 88.31 36 ASN B N 1
ATOM 2544 C CA . ASN B 1 36 ? 7.109 20.984 25.047 1 88.31 36 ASN B CA 1
ATOM 2545 C C . ASN B 1 36 ? 6.574 19.641 25.531 1 88.31 36 ASN B C 1
ATOM 2547 O O . ASN B 1 36 ? 7.203 18.594 25.312 1 88.31 36 ASN B O 1
ATOM 2551 N N . ASN B 1 37 ? 5.379 19.625 26.141 1 91.62 37 ASN B N 1
ATOM 2552 C CA . ASN B 1 37 ? 4.641 18.484 26.672 1 91.62 37 ASN B CA 1
ATOM 2553 C C . ASN B 1 37 ? 5.441 17.734 27.734 1 91.62 37 ASN B C 1
ATOM 2555 O O . ASN B 1 37 ? 5.398 16.516 27.812 1 91.62 37 ASN B O 1
ATOM 2559 N N . ILE B 1 38 ? 6.344 18.406 28.375 1 90.62 38 ILE B N 1
ATOM 2560 C CA . ILE B 1 38 ? 7.082 17.906 29.531 1 90.62 38 ILE B CA 1
ATOM 2561 C C . ILE B 1 38 ? 6.672 18.672 30.781 1 90.62 38 ILE B C 1
ATOM 2563 O O . ILE B 1 38 ? 6.066 18.125 31.703 1 90.62 38 ILE B O 1
ATOM 2567 N N . ASN B 1 39 ? 6.895 19.922 30.766 1 90.44 39 ASN B N 1
ATOM 2568 C CA . ASN B 1 39 ? 6.508 20.781 31.891 1 90.44 39 ASN B CA 1
ATOM 2569 C C . ASN B 1 39 ? 5.137 21.406 31.656 1 90.44 39 ASN B C 1
ATOM 2571 O O . ASN B 1 39 ? 4.457 21.781 32.625 1 90.44 39 ASN B O 1
ATOM 2575 N N . GLU B 1 40 ? 4.867 21.688 30.453 1 89.62 40 GLU B N 1
ATOM 2576 C CA . GLU B 1 40 ? 3.553 22.109 29.984 1 89.62 40 GLU B CA 1
ATOM 2577 C C . GLU B 1 40 ? 2.916 21.062 29.078 1 89.62 40 GLU B C 1
ATOM 2579 O O . GLU B 1 40 ? 3.557 20.547 28.156 1 89.62 40 GLU B O 1
ATOM 2584 N N . TYR B 1 41 ? 1.718 20.797 29.391 1 92.31 41 TYR B N 1
ATOM 2585 C CA . TYR B 1 41 ? 1.131 19.641 28.719 1 92.31 41 TYR B CA 1
ATOM 2586 C C . TYR B 1 41 ? 0.15 20.062 27.641 1 92.31 41 TYR B C 1
ATOM 2588 O O . TYR B 1 41 ? -0.667 20.969 27.844 1 92.31 41 TYR B O 1
ATOM 2596 N N . ILE B 1 42 ? 0.24 19.438 26.547 1 94.75 42 ILE B N 1
ATOM 2597 C CA . ILE B 1 42 ? -0.649 19.672 25.406 1 94.75 42 ILE B CA 1
ATOM 2598 C C . ILE B 1 42 ? -2.098 19.453 25.844 1 94.75 42 ILE B C 1
ATOM 2600 O O . ILE B 1 42 ? -2.984 20.234 25.469 1 94.75 42 ILE B O 1
ATOM 2604 N N . VAL B 1 43 ? -2.332 18.469 26.656 1 95.06 43 VAL B N 1
ATOM 2605 C CA . VAL B 1 43 ? -3.682 18.094 27.062 1 95.06 43 VAL B CA 1
ATOM 2606 C C . VAL B 1 43 ? -4.32 19.219 27.875 1 95.06 43 VAL B C 1
ATOM 2608 O O . VAL B 1 43 ? -5.52 19.469 27.766 1 95.06 43 VAL B O 1
ATOM 2611 N N . ASP B 1 44 ? -3.537 19.844 28.719 1 96.44 44 ASP B N 1
ATOM 2612 C CA . ASP B 1 44 ? -4.066 20.953 29.516 1 96.44 44 ASP B CA 1
ATOM 2613 C C . ASP B 1 44 ? -4.488 22.125 28.625 1 96.44 44 ASP B C 1
ATOM 2615 O O . ASP B 1 44 ? -5.539 22.719 28.828 1 96.44 44 ASP B O 1
ATOM 2619 N N . LYS B 1 45 ? -3.633 22.391 27.656 1 97.19 45 LYS B N 1
ATOM 2620 C CA . LYS B 1 45 ? -3.943 23.453 26.719 1 97.19 45 LYS B CA 1
ATOM 2621 C C . LYS B 1 45 ? -5.215 23.156 25.938 1 97.19 45 LYS B C 1
ATOM 2623 O O . LYS B 1 45 ? -6.07 24.016 25.766 1 97.19 45 LYS B O 1
ATOM 2628 N N . VAL B 1 46 ? -5.352 21.953 25.484 1 97.62 46 VAL B N 1
ATOM 2629 C CA . VAL B 1 46 ? -6.52 21.547 24.703 1 97.62 46 VAL B CA 1
ATOM 2630 C C . VAL B 1 46 ? -7.777 21.672 25.562 1 97.62 46 VAL B C 1
ATOM 2632 O O . VAL B 1 46 ? -8.789 22.219 25.125 1 97.62 46 VAL B O 1
ATOM 2635 N N . TYR B 1 47 ? -7.691 21.141 26.781 1 98.12 47 TYR B N 1
ATOM 2636 C CA . TYR B 1 47 ? -8.828 21.219 27.703 1 98.12 47 TYR B CA 1
ATOM 2637 C C . TYR B 1 47 ? -9.266 22.672 27.906 1 98.12 47 TYR B C 1
ATOM 2639 O O . TYR B 1 47 ? -10.453 22.984 27.797 1 98.12 47 TYR B O 1
ATOM 2647 N N . ASP B 1 48 ? -8.266 23.516 28.172 1 98.31 48 ASP B N 1
ATOM 2648 C CA . ASP B 1 48 ? -8.555 24.922 28.438 1 98.31 48 ASP B CA 1
ATOM 2649 C C . ASP B 1 48 ? -9.211 25.578 27.219 1 98.31 48 ASP B C 1
ATOM 2651 O O . ASP B 1 48 ? -10.148 26.359 27.375 1 98.31 48 ASP B O 1
ATOM 2655 N N . ILE B 1 49 ? -8.68 25.281 26.078 1 98.44 49 ILE B N 1
ATOM 2656 C CA . ILE B 1 49 ? -9.195 25.859 24.844 1 98.44 49 ILE B CA 1
ATOM 2657 C C . ILE B 1 49 ? -10.648 25.422 24.641 1 98.44 49 ILE B C 1
ATOM 2659 O O . ILE B 1 49 ? -11.516 26.266 24.375 1 98.44 49 ILE B O 1
ATOM 2663 N N . VAL B 1 50 ? -10.922 24.156 24.781 1 98.5 50 VAL B N 1
ATOM 2664 C CA . VAL B 1 50 ? -12.25 23.609 24.547 1 98.5 50 VAL B CA 1
ATOM 2665 C C . VAL B 1 50 ? -13.234 24.188 25.562 1 98.5 50 VAL B C 1
ATOM 2667 O O . VAL B 1 50 ? -14.344 24.594 25.219 1 98.5 50 VAL B O 1
ATOM 2670 N N . LYS B 1 51 ? -12.82 24.25 26.828 1 98.44 51 LYS B N 1
ATOM 2671 C CA . LYS B 1 51 ? -13.672 24.797 27.875 1 98.44 51 LYS B CA 1
ATOM 2672 C C . LYS B 1 51 ? -14.008 26.266 27.594 1 98.44 51 LYS B C 1
ATOM 2674 O O . LYS B 1 51 ? -15.164 26.672 27.734 1 98.44 51 LYS B O 1
ATOM 2679 N N . HIS B 1 52 ? -13 26.969 27.234 1 98.38 52 HIS B N 1
ATOM 2680 C CA . HIS B 1 52 ? -13.195 28.375 26.922 1 98.38 52 HIS B CA 1
ATOM 2681 C C . HIS B 1 52 ? -14.219 28.547 25.797 1 98.38 52 HIS B C 1
ATOM 2683 O O . HIS B 1 52 ? -15.141 29.359 25.906 1 98.38 52 HIS B O 1
ATOM 2689 N N . PHE B 1 53 ? -14.055 27.766 24.688 1 98.12 53 PHE B N 1
ATOM 2690 C CA . PHE B 1 53 ? -14.984 27.844 23.562 1 98.12 53 PHE B CA 1
ATOM 2691 C C . PHE B 1 53 ? -16.391 27.438 24 1 98.12 53 PHE B C 1
ATOM 2693 O O . PHE B 1 53 ? -17.375 28.062 23.594 1 98.12 53 PHE B O 1
ATOM 2700 N N . GLN B 1 54 ? -16.5 26.375 24.766 1 97.56 54 GLN B N 1
ATOM 2701 C CA . GLN B 1 54 ? -17.797 25.891 25.234 1 97.56 54 GLN B CA 1
ATOM 2702 C C . GLN B 1 54 ? -18.531 26.984 26 1 97.56 54 GLN B C 1
ATOM 2704 O O . GLN B 1 54 ? -19.719 27.234 25.75 1 97.56 54 GLN B O 1
ATOM 2709 N N . MET B 1 55 ? -17.859 27.672 26.906 1 97.38 55 MET B N 1
ATOM 2710 C CA . MET B 1 55 ? -18.453 28.719 27.75 1 97.38 55 MET B CA 1
ATOM 2711 C C . MET B 1 55 ? -18.812 29.938 26.922 1 97.38 55 MET B C 1
ATOM 2713 O O . MET B 1 55 ? -19.906 30.484 27.047 1 97.38 55 MET B O 1
ATOM 2717 N N . THR B 1 56 ? -17.906 30.297 26.141 1 97.19 56 THR B N 1
ATOM 2718 C CA . THR B 1 56 ? -18.062 31.531 25.359 1 97.19 56 THR B CA 1
ATOM 2719 C C . THR B 1 56 ? -19.25 31.406 24.406 1 97.19 56 THR B C 1
ATOM 2721 O O . THR B 1 56 ? -20.031 32.344 24.266 1 97.19 56 THR B O 1
ATOM 2724 N N . TYR B 1 57 ? -19.406 30.219 23.797 1 96.31 57 TYR B N 1
ATOM 2725 C CA . TYR B 1 57 ? -20.422 30.078 22.75 1 96.31 57 TYR B CA 1
ATOM 2726 C C . TYR B 1 57 ? -21.594 29.234 23.25 1 96.31 57 TYR B C 1
ATOM 2728 O O . TYR B 1 57 ? -22.5 28.906 22.469 1 96.31 57 TYR B O 1
ATOM 2736 N N . LYS B 1 58 ? -21.609 28.875 24.5 1 95.44 58 LYS B N 1
ATOM 2737 C CA . LYS B 1 58 ? -22.656 28.109 25.156 1 95.44 58 LYS B CA 1
ATOM 2738 C C . LYS B 1 58 ? -23 26.859 24.344 1 95.44 58 LYS B C 1
ATOM 2740 O O . LYS B 1 58 ? -24.172 26.609 24.031 1 95.44 58 LYS B O 1
ATOM 2745 N N . LEU B 1 59 ? -21.938 26.125 24.078 1 95.69 59 LEU B N 1
ATOM 2746 C CA . LEU B 1 59 ? -22.094 24.969 23.219 1 95.69 59 LEU B CA 1
ATOM 2747 C C . LEU B 1 59 ? -22.703 23.797 23.984 1 95.69 59 LEU B C 1
ATOM 2749 O O . LEU B 1 59 ? -22.141 23.328 24.969 1 95.69 59 LEU B O 1
ATOM 2753 N N . SER B 1 60 ? -23.906 23.312 23.453 1 93.25 60 SER B N 1
ATOM 2754 C CA . SER B 1 60 ? -24.609 22.125 23.922 1 93.25 60 SER B CA 1
ATOM 2755 C C . SER B 1 60 ? -25.562 21.578 22.859 1 93.25 60 SER B C 1
ATOM 2757 O O . SER B 1 60 ? -26.578 22.203 22.562 1 93.25 60 SER B O 1
ATOM 2759 N N . PRO B 1 61 ? -25.219 20.484 22.297 1 94.44 61 PRO B N 1
ATOM 2760 C CA . PRO B 1 61 ? -24.141 19.547 22.578 1 94.44 61 PRO B CA 1
ATOM 2761 C C . PRO B 1 61 ? -22.766 20.094 22.172 1 94.44 61 PRO B C 1
ATOM 2763 O O . PRO B 1 61 ? -22.688 21 21.344 1 94.44 61 PRO B O 1
ATOM 2766 N N . LEU B 1 62 ? -21.703 19.625 22.797 1 97 62 LEU B N 1
ATOM 2767 C CA . LEU B 1 62 ? -20.312 19.969 22.516 1 97 62 LEU B CA 1
ATOM 2768 C C . LEU B 1 62 ? -19.656 18.922 21.625 1 97 62 LEU B C 1
ATOM 2770 O O . LEU B 1 62 ? -19.391 17.812 22.078 1 97 62 LEU B O 1
ATOM 2774 N N . HIS B 1 63 ? -19.484 19.25 20.359 1 97.62 63 HIS B N 1
ATOM 2775 C CA . HIS B 1 63 ? -18.75 18.406 19.406 1 97.62 63 HIS B CA 1
ATOM 2776 C C . HIS B 1 63 ? -17.328 18.906 19.219 1 97.62 63 HIS B C 1
ATOM 2778 O O . HIS B 1 63 ? -17.109 20.047 18.844 1 97.62 63 HIS B O 1
ATOM 2784 N N . VAL B 1 64 ? -16.328 18.062 19.5 1 98.19 64 VAL B N 1
ATOM 2785 C CA . VAL B 1 64 ? -14.922 18.438 19.406 1 98.19 64 VAL B CA 1
ATOM 2786 C C . VAL B 1 64 ? -14.203 17.484 18.438 1 98.19 64 VAL B C 1
ATOM 2788 O O . VAL B 1 64 ? -14.141 16.281 18.688 1 98.19 64 VAL B O 1
ATOM 2791 N N . GLY B 1 65 ? -13.742 18.047 17.344 1 98.31 65 GLY B N 1
ATOM 2792 C CA . GLY B 1 65 ? -12.875 17.312 16.438 1 98.31 65 GLY B CA 1
ATOM 2793 C C . GLY B 1 65 ? -11.406 17.672 16.578 1 98.31 65 GLY B C 1
ATOM 2794 O O . GLY B 1 65 ? -11.055 18.859 16.594 1 98.31 65 GLY B O 1
ATOM 2795 N N . ILE B 1 66 ? -10.555 16.672 16.672 1 98.12 66 ILE B N 1
ATOM 2796 C CA . ILE B 1 66 ? -9.133 16.906 16.891 1 98.12 66 ILE B CA 1
ATOM 2797 C C . ILE B 1 66 ? -8.328 16.25 15.766 1 98.12 66 ILE B C 1
ATOM 2799 O O . ILE B 1 66 ? -8.547 15.078 15.445 1 98.12 66 ILE B O 1
ATOM 2803 N N . SER B 1 67 ? -7.527 16.969 15.125 1 97.25 67 SER B N 1
ATOM 2804 C CA . SER B 1 67 ? -6.461 16.5 14.25 1 97.25 67 SER B CA 1
ATOM 2805 C C . SER B 1 67 ? -5.109 16.531 14.953 1 97.25 67 SER B C 1
ATOM 2807 O O . SER B 1 67 ? -4.789 17.5 15.641 1 97.25 67 SER B O 1
ATOM 2809 N N . SER B 1 68 ? -4.367 15.5 14.82 1 94.38 68 SER B N 1
ATOM 2810 C CA . SER B 1 68 ? -3.1 15.492 15.539 1 94.38 68 SER B CA 1
ATOM 2811 C C . SER B 1 68 ? -2.031 14.727 14.766 1 94.38 68 SER B C 1
ATOM 2813 O O . SER B 1 68 ? -2.338 13.773 14.055 1 94.38 68 SER B O 1
ATOM 2815 N N . ALA B 1 69 ? -0.802 15.18 14.953 1 89.25 69 ALA B N 1
ATOM 2816 C CA . ALA B 1 69 ? 0.337 14.375 14.516 1 89.25 69 ALA B CA 1
ATOM 2817 C C . ALA B 1 69 ? 0.436 13.078 15.305 1 89.25 69 ALA B C 1
ATOM 2819 O O . ALA B 1 69 ? 0.018 13.016 16.469 1 89.25 69 ALA B O 1
ATOM 2820 N N . GLY B 1 70 ? 0.902 12.062 14.602 1 87.88 70 GLY B N 1
ATOM 2821 C CA . GLY B 1 70 ? 1.136 10.789 15.273 1 87.88 70 GLY B CA 1
ATOM 2822 C C . GLY B 1 70 ? 0.234 9.68 14.781 1 87.88 70 GLY B C 1
ATOM 2823 O O . GLY B 1 70 ? -0.593 9.891 13.891 1 87.88 70 GLY B O 1
ATOM 2824 N N . VAL B 1 71 ? 0.472 8.469 15.297 1 91 71 VAL B N 1
ATOM 2825 C CA . VAL B 1 71 ? -0.375 7.309 15.062 1 91 71 VAL B CA 1
ATOM 2826 C C . VAL B 1 71 ? -1.553 7.32 16.031 1 91 71 VAL B C 1
ATOM 2828 O O . VAL B 1 71 ? -1.364 7.434 17.25 1 91 71 VAL B O 1
ATOM 2831 N N . ILE B 1 72 ? -2.789 7.223 15.469 1 93.94 72 ILE B N 1
ATOM 2832 C CA . ILE B 1 72 ? -3.973 7.465 16.281 1 93.94 72 ILE B CA 1
ATOM 2833 C C . ILE B 1 72 ? -4.945 6.297 16.141 1 93.94 72 ILE B C 1
ATOM 2835 O O . ILE B 1 72 ? -5.246 5.855 15.039 1 93.94 72 ILE B O 1
ATOM 2839 N N . ASP B 1 73 ? -5.344 5.793 17.25 1 94.94 73 ASP B N 1
ATOM 2840 C CA . ASP B 1 73 ? -6.539 4.957 17.297 1 94.94 73 ASP B CA 1
ATOM 2841 C C . ASP B 1 73 ? -7.805 5.801 17.188 1 94.94 73 ASP B C 1
ATOM 2843 O O . ASP B 1 73 ? -8.359 6.227 18.203 1 94.94 73 ASP B O 1
ATOM 2847 N N . GLU B 1 74 ? -8.211 5.98 16.016 1 94.44 74 GLU B N 1
ATOM 2848 C CA . GLU B 1 74 ? -9.312 6.91 15.75 1 94.44 74 GLU B CA 1
ATOM 2849 C C . GLU B 1 74 ? -10.641 6.355 16.25 1 94.44 74 GLU B C 1
ATOM 2851 O O . GLU B 1 74 ? -11.586 7.109 16.484 1 94.44 74 GLU B O 1
ATOM 2856 N N . THR B 1 75 ? -10.688 5.062 16.422 1 91.31 75 THR B N 1
ATOM 2857 C CA . THR B 1 75 ? -11.898 4.43 16.922 1 91.31 75 THR B CA 1
ATOM 2858 C C . THR B 1 75 ? -12.109 4.754 18.391 1 91.31 75 THR B C 1
ATOM 2860 O O . THR B 1 75 ? -13.211 5.113 18.812 1 91.31 75 THR B O 1
ATOM 2863 N N . ASN B 1 76 ? -11 4.777 19.172 1 91.81 76 ASN B N 1
ATOM 2864 C CA . ASN B 1 76 ? -11.117 4.965 20.609 1 91.81 76 ASN B CA 1
ATOM 2865 C C . ASN B 1 76 ? -10.672 6.363 21.031 1 91.81 76 ASN B C 1
ATOM 2867 O O . ASN B 1 76 ? -10.844 6.75 22.188 1 91.81 76 ASN B O 1
ATOM 2871 N N . GLY B 1 77 ? -10.094 7.066 20.031 1 93.19 77 GLY B N 1
ATOM 2872 C CA . GLY B 1 77 ? -9.688 8.438 20.312 1 93.19 77 GLY B CA 1
ATOM 2873 C C . GLY B 1 77 ? -8.43 8.531 21.156 1 93.19 77 GLY B C 1
ATOM 2874 O O . GLY B 1 77 ? -8.32 9.391 22.031 1 93.19 77 GLY B O 1
ATOM 2875 N N . VAL B 1 78 ? -7.461 7.609 20.906 1 92.56 78 VAL B N 1
ATOM 2876 C CA . VAL B 1 78 ? -6.246 7.52 21.703 1 92.56 78 VAL B CA 1
ATOM 2877 C C . VAL B 1 78 ? -5.02 7.672 20.812 1 92.56 78 VAL B C 1
ATOM 2879 O O . VAL B 1 78 ? -4.988 7.145 19.703 1 92.56 78 VAL B O 1
ATOM 2882 N N . ILE B 1 79 ? -4.086 8.438 21.359 1 90.94 79 ILE B N 1
ATOM 2883 C CA . ILE B 1 79 ? -2.801 8.523 20.672 1 90.94 79 ILE B CA 1
ATOM 2884 C C . ILE B 1 79 ? -1.99 7.258 20.938 1 90.94 79 ILE B C 1
ATOM 2886 O O . ILE B 1 79 ? -1.617 6.973 22.078 1 90.94 79 ILE B O 1
ATOM 2890 N N . ASP B 1 80 ? -1.669 6.551 19.875 1 87.5 80 ASP B N 1
ATOM 2891 C CA . ASP B 1 80 ? -0.999 5.262 20.016 1 87.5 80 ASP B CA 1
ATOM 2892 C C . ASP B 1 80 ? 0.52 5.426 20 1 87.5 80 ASP B C 1
ATOM 2894 O O . ASP B 1 80 ? 1.23 4.762 20.75 1 87.5 80 ASP B O 1
ATOM 2898 N N . TYR B 1 81 ? 0.982 6.309 19.078 1 81.62 81 TYR B N 1
ATOM 2899 C CA . TYR B 1 81 ? 2.42 6.48 18.906 1 81.62 81 TYR B CA 1
ATOM 2900 C C . TYR B 1 81 ? 2.734 7.836 18.281 1 81.62 81 TYR B C 1
ATOM 2902 O O . TYR B 1 81 ? 1.978 8.336 17.453 1 81.62 81 TYR B O 1
ATOM 2910 N N . THR B 1 82 ? 3.688 8.672 18.766 1 74.25 82 THR B N 1
ATOM 2911 C CA . THR B 1 82 ? 4.035 9.938 18.141 1 74.25 82 THR B CA 1
ATOM 2912 C C . THR B 1 82 ? 5.523 9.992 17.812 1 74.25 82 THR B C 1
ATOM 2914 O O . THR B 1 82 ? 6.02 11 17.312 1 74.25 82 THR B O 1
ATOM 2917 N N . GLY B 1 83 ? 6.156 8.891 17.688 1 64.19 83 GLY B N 1
ATOM 2918 C CA . GLY B 1 83 ? 7.594 9 17.484 1 64.19 83 GLY B CA 1
ATOM 2919 C C . GLY B 1 83 ? 8.234 10.062 18.359 1 64.19 83 GLY B C 1
ATOM 2920 O O . GLY B 1 83 ? 7.699 10.414 19.406 1 64.19 83 GLY B O 1
ATOM 2921 N N . PRO B 1 84 ? 9.43 10.594 17.922 1 64.69 84 PRO B N 1
ATOM 2922 C CA . PRO B 1 84 ? 10.156 11.602 18.703 1 64.69 84 PRO B CA 1
ATOM 2923 C C . PRO B 1 84 ? 9.562 13.008 18.531 1 64.69 84 PRO B C 1
ATOM 2925 O O . PRO B 1 84 ? 10.016 13.945 19.188 1 64.69 84 PRO B O 1
ATOM 2928 N N . THR B 1 85 ? 8.516 13.109 17.859 1 70.88 85 THR B N 1
ATOM 2929 C CA . THR B 1 85 ? 8.023 14.438 17.516 1 70.88 85 THR B CA 1
ATOM 2930 C C . THR B 1 85 ? 7.363 15.109 18.703 1 70.88 85 THR B C 1
ATOM 2932 O O . THR B 1 85 ? 7.555 16.297 18.953 1 70.88 85 THR B O 1
ATOM 2935 N N . ILE B 1 86 ? 6.523 14.43 19.438 1 82.06 86 ILE B N 1
ATOM 2936 C CA . ILE B 1 86 ? 5.855 14.992 20.609 1 82.06 86 ILE B CA 1
ATOM 2937 C C . ILE B 1 86 ? 6.082 14.086 21.812 1 82.06 86 ILE B C 1
ATOM 2939 O O . ILE B 1 86 ? 5.391 13.078 21.984 1 82.06 86 ILE B O 1
ATOM 2943 N N . PRO B 1 87 ? 6.953 14.516 22.609 1 83.12 87 PRO B N 1
ATOM 2944 C CA . PRO B 1 87 ? 7.238 13.695 23.781 1 83.12 87 PRO B CA 1
ATOM 2945 C C . PRO B 1 87 ? 6.016 13.5 24.688 1 83.12 87 PRO B C 1
ATOM 2947 O O . PRO B 1 87 ? 5.145 14.375 24.734 1 83.12 87 PRO B O 1
ATOM 2950 N N . ASN B 1 88 ? 5.914 12.43 25.375 1 84.94 88 ASN B N 1
ATOM 2951 C CA . ASN B 1 88 ? 4.93 12.133 26.406 1 84.94 88 ASN B CA 1
ATOM 2952 C C . ASN B 1 88 ? 3.506 12.25 25.875 1 84.94 88 ASN B C 1
ATOM 2954 O O . ASN B 1 88 ? 2.598 12.656 26.609 1 84.94 88 ASN B O 1
ATOM 2958 N N . PHE B 1 89 ? 3.404 12.016 24.672 1 88.69 89 PHE B N 1
ATOM 2959 C CA . PHE B 1 89 ? 2.102 12.219 24.047 1 88.69 89 PHE B CA 1
ATOM 2960 C C . PHE B 1 89 ? 1.369 10.891 23.891 1 88.69 89 PHE B C 1
ATOM 2962 O O . PHE B 1 89 ? 0.142 10.859 23.781 1 88.69 89 PHE B O 1
ATOM 2969 N N . ARG B 1 90 ? 2.111 9.789 23.922 1 86.38 90 ARG B N 1
ATOM 2970 C CA . ARG B 1 90 ? 1.541 8.461 23.766 1 86.38 90 ARG B CA 1
ATOM 2971 C C . ARG B 1 90 ? 0.563 8.141 24.891 1 86.38 90 ARG B C 1
ATOM 2973 O O . ARG B 1 90 ? 0.834 8.43 26.047 1 86.38 90 ARG B O 1
ATOM 2980 N N . GLY B 1 91 ? -0.588 7.602 24.484 1 89.94 91 GLY B N 1
ATOM 2981 C CA . GLY B 1 91 ? -1.56 7.188 25.484 1 89.94 91 GLY B CA 1
ATOM 2982 C C . GLY B 1 91 ? -2.592 8.258 25.797 1 89.94 91 GLY B C 1
ATOM 2983 O O . GLY B 1 91 ? -3.586 7.988 26.469 1 89.94 91 GLY B O 1
ATOM 2984 N N . THR B 1 92 ? -2.355 9.414 25.312 1 92.38 92 THR B N 1
ATOM 2985 C CA . THR B 1 92 ? -3.336 10.477 25.5 1 92.38 92 THR B CA 1
ATOM 2986 C C . THR B 1 92 ? -4.711 10.039 25 1 92.38 92 THR B C 1
ATOM 2988 O O . THR B 1 92 ? -4.84 9.523 23.891 1 92.38 92 THR B O 1
ATOM 2991 N N . ASN B 1 93 ? -5.691 10.156 25.906 1 95.19 93 ASN B N 1
ATOM 2992 C CA . ASN B 1 93 ? -7.086 9.828 25.625 1 95.19 93 ASN B CA 1
ATOM 2993 C C . ASN B 1 93 ? -7.973 11.07 25.672 1 95.19 93 ASN B C 1
ATOM 2995 O O . ASN B 1 93 ? -8.391 11.5 26.75 1 95.19 93 ASN B O 1
ATOM 2999 N N . PHE B 1 94 ? -8.328 11.602 24.531 1 95.44 94 PHE B N 1
ATOM 3000 C CA . PHE B 1 94 ? -8.992 12.898 24.453 1 95.44 94 PHE B CA 1
ATOM 3001 C C . PHE B 1 94 ? -10.453 12.781 24.859 1 95.44 94 PHE B C 1
ATOM 3003 O O . PHE B 1 94 ? -10.992 13.672 25.531 1 95.44 94 PHE B O 1
ATOM 3010 N N . PRO B 1 95 ? -11.148 11.672 24.469 1 96 95 PRO B N 1
ATOM 3011 C CA . PRO B 1 95 ? -12.5 11.5 25.016 1 96 95 PRO B CA 1
ATOM 3012 C C . PRO B 1 95 ? -12.539 11.523 26.547 1 96 95 PRO B C 1
ATOM 3014 O O . PRO B 1 95 ? -13.422 12.141 27.125 1 96 95 PRO B O 1
ATOM 3017 N N . LYS B 1 96 ? -11.586 10.844 27.156 1 96.25 96 LYS B N 1
ATOM 3018 C CA . LYS B 1 96 ? -11.508 10.859 28.609 1 96.25 96 LYS B CA 1
ATOM 3019 C C . LYS B 1 96 ? -11.156 12.258 29.125 1 96.25 96 LYS B C 1
ATOM 3021 O O . LYS B 1 96 ? -11.734 12.719 30.109 1 96.25 96 LYS B O 1
ATOM 3026 N N . LEU B 1 97 ? -10.195 12.914 28.484 1 95.31 97 LEU B N 1
ATOM 3027 C CA . LEU B 1 97 ? -9.758 14.258 28.859 1 95.31 97 LEU B CA 1
ATOM 3028 C C . LEU B 1 97 ? -10.938 15.227 28.891 1 95.31 97 LEU B C 1
ATOM 3030 O O . LEU B 1 97 ? -11.023 16.062 29.781 1 95.31 97 LEU B O 1
ATOM 3034 N N . LEU B 1 98 ? -11.859 15.062 27.922 1 97.75 98 LEU B N 1
ATOM 3035 C CA . LEU B 1 98 ? -12.898 16.062 27.734 1 97.75 98 LEU B CA 1
ATOM 3036 C C . LEU B 1 98 ? -14.242 15.562 28.25 1 97.75 98 LEU B C 1
ATOM 3038 O O . LEU B 1 98 ? -15.281 16.188 28 1 97.75 98 LEU B O 1
ATOM 3042 N N . ALA B 1 99 ? -14.219 14.461 28.906 1 97.19 99 ALA B N 1
ATOM 3043 C CA . ALA B 1 99 ? -15.438 13.828 29.406 1 97.19 99 ALA B CA 1
ATOM 3044 C C . ALA B 1 99 ? -16.188 14.758 30.359 1 97.19 99 ALA B C 1
ATOM 3046 O O . ALA B 1 99 ? -17.422 14.797 30.344 1 97.19 99 ALA B O 1
ATOM 3047 N N . SER B 1 100 ? -15.438 15.469 31.203 1 96.88 100 SER B N 1
ATOM 3048 C CA . SER B 1 100 ? -16.062 16.344 32.188 1 96.88 100 SER B CA 1
ATOM 3049 C C . SER B 1 100 ? -16.828 17.484 31.531 1 96.88 100 SER B C 1
ATOM 3051 O O . SER B 1 100 ? -17.688 18.109 32.156 1 96.88 100 SER B O 1
ATOM 3053 N N . LEU B 1 101 ? -16.547 17.719 30.312 1 97.94 101 LEU B N 1
ATOM 3054 C CA . LEU B 1 101 ? -17.234 18.781 29.562 1 97.94 101 LEU B CA 1
ATOM 3055 C C . LEU B 1 101 ? -18.406 18.203 28.766 1 97.94 101 LEU B C 1
ATOM 3057 O O . LEU B 1 101 ? -19.062 18.922 28.016 1 97.94 101 LEU B O 1
ATOM 3061 N N . ASN B 1 102 ? -18.656 16.922 28.859 1 97.25 102 ASN B N 1
ATOM 3062 C CA . ASN B 1 102 ? -19.688 16.203 28.125 1 97.25 102 ASN B CA 1
ATOM 3063 C C . ASN B 1 102 ? -19.484 16.359 26.609 1 97.25 102 ASN B C 1
ATOM 3065 O O . ASN B 1 102 ? -20.453 16.594 25.875 1 97.25 102 ASN B O 1
ATOM 3069 N N . ALA B 1 103 ? -18.266 16.25 26.219 1 97.56 103 ALA B N 1
ATOM 3070 C CA . ALA B 1 103 ? -17.938 16.453 24.812 1 97.56 103 ALA B CA 1
ATOM 3071 C C . ALA B 1 103 ? -18.062 15.156 24.031 1 97.56 103 ALA B C 1
ATOM 3073 O O . ALA B 1 103 ? -17.703 14.086 24.516 1 97.56 103 ALA B O 1
ATOM 3074 N N . ASP B 1 104 ? -18.672 15.234 22.859 1 96.88 104 ASP B N 1
ATOM 3075 C CA . ASP B 1 104 ? -18.516 14.203 21.828 1 96.88 104 ASP B CA 1
ATOM 3076 C C . ASP B 1 104 ? -17.25 14.422 21.016 1 96.88 104 ASP B C 1
ATOM 3078 O O . ASP B 1 104 ? -17.156 15.367 20.234 1 96.88 104 ASP B O 1
ATOM 3082 N N . VAL B 1 105 ? -16.219 13.5 21.156 1 98 105 VAL B N 1
ATOM 3083 C CA . VAL B 1 105 ? -14.883 13.773 20.656 1 98 105 VAL B CA 1
ATOM 3084 C C . VAL B 1 105 ? -14.562 12.812 19.5 1 98 105 VAL B C 1
ATOM 3086 O O . VAL B 1 105 ? -14.797 11.602 19.609 1 98 105 VAL B O 1
ATOM 3089 N N . LYS B 1 106 ? -14.117 13.305 18.406 1 97.38 106 LYS B N 1
ATOM 3090 C CA . LYS B 1 106 ? -13.5 12.539 17.328 1 97.38 106 LYS B CA 1
ATOM 3091 C C . LYS B 1 106 ? -12.062 12.992 17.094 1 97.38 106 LYS B C 1
ATOM 3093 O O . LYS B 1 106 ? -11.766 14.188 17.156 1 97.38 106 LYS B O 1
ATOM 3098 N N . ILE B 1 107 ? -11.195 12.055 16.875 1 97.06 107 ILE B N 1
ATOM 3099 C CA . ILE B 1 107 ? -9.797 12.406 16.656 1 97.06 107 ILE B CA 1
ATOM 3100 C C . ILE B 1 107 ? -9.281 11.695 15.406 1 97.06 107 ILE B C 1
ATOM 3102 O O . ILE B 1 107 ? -9.609 10.531 15.164 1 97.06 107 ILE B O 1
ATOM 3106 N N . TYR B 1 108 ? -8.438 12.414 14.695 1 97.12 108 TYR B N 1
ATOM 3107 C CA . TYR B 1 108 ? -7.852 11.898 13.461 1 97.12 108 TYR B CA 1
ATOM 3108 C C . TYR B 1 108 ? -6.359 12.203 13.398 1 97.12 108 TYR B C 1
ATOM 3110 O O . TYR B 1 108 ? -5.898 13.211 13.938 1 97.12 108 TYR B O 1
ATOM 3118 N N . ASN B 1 109 ? -5.605 11.258 12.758 1 95.5 109 ASN B N 1
ATOM 3119 C CA . ASN B 1 109 ? -4.297 11.664 12.242 1 95.5 109 ASN B CA 1
ATOM 3120 C C . ASN B 1 109 ? -4.395 12.898 11.359 1 95.5 109 ASN B C 1
ATOM 3122 O O . ASN B 1 109 ? -5.363 13.062 10.617 1 95.5 109 ASN B O 1
ATOM 3126 N N . ASP B 1 110 ? -3.416 13.695 11.414 1 94.12 110 ASP B N 1
ATOM 3127 C CA . ASP B 1 110 ? -3.477 14.992 10.75 1 94.12 110 ASP B CA 1
ATOM 3128 C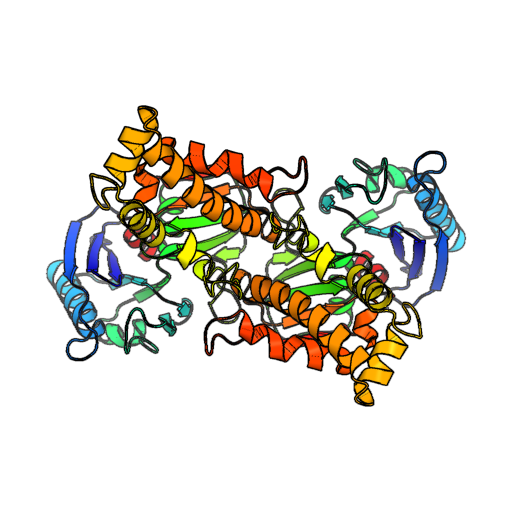 C . ASP B 1 110 ? -3.643 14.82 9.242 1 94.12 110 ASP B C 1
ATOM 3130 O O . ASP B 1 110 ? -4.359 15.594 8.594 1 94.12 110 ASP B O 1
ATOM 3134 N N . VAL B 1 111 ? -3.016 13.859 8.609 1 96.19 111 VAL B N 1
ATOM 3135 C CA . VAL B 1 111 ? -3.15 13.68 7.172 1 96.19 111 VAL B CA 1
ATOM 3136 C C . VAL B 1 111 ? -4.535 13.125 6.848 1 96.19 111 VAL B C 1
ATOM 3138 O O . VAL B 1 111 ? -5.145 13.508 5.848 1 96.19 111 VAL B O 1
ATOM 3141 N N . ASN B 1 112 ? -5.055 12.211 7.656 1 97.75 112 ASN B N 1
ATOM 3142 C CA . ASN B 1 112 ? -6.434 11.75 7.531 1 97.75 112 ASN B CA 1
ATOM 3143 C C . ASN B 1 112 ? -7.418 12.914 7.605 1 97.75 112 ASN B C 1
ATOM 3145 O O . ASN B 1 112 ? -8.32 13.023 6.77 1 97.75 112 ASN B O 1
ATOM 3149 N N . ALA B 1 113 ? -7.199 13.766 8.602 1 97.12 113 ALA B N 1
ATOM 3150 C CA . ALA B 1 113 ? -8.078 14.922 8.773 1 97.12 113 ALA B CA 1
ATOM 3151 C C . ALA B 1 113 ? -8 15.852 7.562 1 97.12 113 ALA B C 1
ATOM 3153 O O . ALA B 1 113 ? -9.023 16.344 7.086 1 97.12 113 ALA B O 1
ATOM 3154 N N . ALA B 1 114 ? -6.816 16.078 7.105 1 96.31 114 ALA B N 1
ATOM 3155 C CA . ALA B 1 114 ? -6.637 16.938 5.941 1 96.31 114 ALA B CA 1
ATOM 3156 C C . ALA B 1 114 ? -7.383 16.375 4.73 1 96.31 114 ALA B C 1
ATOM 3158 O O . ALA B 1 114 ? -8.047 17.125 4.008 1 96.31 114 ALA B O 1
ATOM 3159 N N . LEU B 1 115 ? -7.27 15.094 4.516 1 97.56 115 LEU B N 1
ATOM 3160 C CA . LEU B 1 115 ? -7.965 14.469 3.396 1 97.56 115 LEU B CA 1
ATOM 3161 C C . LEU B 1 115 ? -9.477 14.578 3.564 1 97.56 115 LEU B C 1
ATOM 3163 O O . LEU B 1 115 ? -10.188 14.93 2.617 1 97.56 115 LEU B O 1
ATOM 3167 N N . LEU B 1 116 ? -9.969 14.328 4.766 1 96.69 116 LEU B N 1
ATOM 3168 C CA . LEU B 1 116 ? -11.398 14.469 5.023 1 96.69 116 LEU B CA 1
ATOM 3169 C C . LEU B 1 116 ? -11.859 15.898 4.75 1 96.69 116 LEU B C 1
ATOM 3171 O O . LEU B 1 116 ? -12.938 16.109 4.188 1 96.69 116 LEU B O 1
ATOM 3175 N N . GLY B 1 117 ? -11.047 16.859 5.211 1 96 117 GLY B N 1
ATOM 3176 C CA . GLY B 1 117 ? -11.367 18.25 4.914 1 96 117 GLY B CA 1
ATOM 3177 C C . GLY B 1 117 ? -11.445 18.547 3.43 1 96 117 GLY B C 1
ATOM 3178 O O . GLY B 1 117 ? -12.367 19.234 2.975 1 96 117 GLY B O 1
ATOM 3179 N N . GLU B 1 118 ? -10.492 18.047 2.697 1 96.75 118 GLU B N 1
ATOM 3180 C CA . GLU B 1 118 ? -10.492 18.188 1.244 1 96.75 118 GLU B CA 1
ATOM 3181 C C . GLU B 1 118 ? -11.742 17.578 0.629 1 96.75 118 GLU B C 1
ATOM 3183 O O . GLU B 1 118 ? -12.391 18.188 -0.214 1 96.75 118 GLU B O 1
ATOM 3188 N N . LEU B 1 119 ? -12.117 16.406 1.068 1 95.62 119 LEU B N 1
ATOM 3189 C CA . LEU B 1 119 ? -13.234 15.664 0.492 1 95.62 119 LEU B CA 1
ATOM 3190 C C . LEU B 1 119 ? -14.57 16.297 0.883 1 95.62 119 LEU B C 1
ATOM 3192 O O . LEU B 1 119 ? -15.586 16.062 0.224 1 95.62 119 LEU B O 1
ATOM 3196 N N . TYR B 1 120 ? -14.531 17.047 1.956 1 93.56 120 TYR B N 1
ATOM 3197 C CA . TYR B 1 120 ? -15.742 17.734 2.365 1 93.56 120 TYR B CA 1
ATOM 3198 C C . TYR B 1 120 ? -16.125 18.812 1.353 1 93.56 120 TYR B C 1
ATOM 3200 O O . TYR B 1 120 ? -17.297 18.984 1.031 1 93.56 120 TYR B O 1
ATOM 3208 N N . PHE B 1 121 ? -15.164 19.484 0.854 1 93.88 121 PHE B N 1
ATOM 3209 C CA . PHE B 1 121 ? -15.43 20.656 0.02 1 93.88 121 PHE B CA 1
ATOM 3210 C C . PHE B 1 121 ? -15.344 20.281 -1.458 1 93.88 121 PHE B C 1
ATOM 3212 O O . PHE B 1 121 ? -15.883 21 -2.309 1 93.88 121 PHE B O 1
ATOM 3219 N N . HIS B 1 122 ? -14.633 19.203 -1.749 1 94.44 122 HIS B N 1
ATOM 3220 C CA . HIS B 1 122 ? -14.375 18.859 -3.143 1 94.44 122 HIS B CA 1
ATOM 3221 C C . HIS B 1 122 ? -14.742 17.406 -3.432 1 94.44 122 HIS B C 1
ATOM 3223 O O . HIS B 1 122 ? -14.219 16.484 -2.797 1 94.44 122 HIS B O 1
ATOM 3229 N N . GLN B 1 123 ? -15.594 17.266 -4.406 1 92 123 GLN B N 1
ATOM 3230 C CA . GLN B 1 123 ? -16 15.93 -4.828 1 92 123 GLN B CA 1
ATOM 3231 C C . GLN B 1 123 ? -15.133 15.438 -5.988 1 92 123 GLN B C 1
ATOM 3233 O O . GLN B 1 123 ? -14.984 16.125 -6.996 1 92 123 GLN B O 1
ATOM 3238 N N . TYR B 1 124 ? -14.531 14.391 -5.758 1 95.19 124 TYR B N 1
ATOM 3239 C CA . TYR B 1 124 ? -13.766 13.734 -6.809 1 95.19 124 TYR B CA 1
ATOM 3240 C C . TYR B 1 124 ? -14.484 12.484 -7.312 1 95.19 124 TYR B C 1
ATOM 3242 O O . TYR B 1 124 ? -15.062 11.734 -6.527 1 95.19 124 TYR B O 1
ATOM 3250 N N . ASP B 1 125 ? -14.555 12.25 -8.625 1 95.38 125 ASP B N 1
ATOM 3251 C CA . ASP B 1 125 ? -15.281 11.125 -9.219 1 95.38 125 ASP B CA 1
ATOM 3252 C C . ASP B 1 125 ? -14.375 9.906 -9.359 1 95.38 125 ASP B C 1
ATOM 3254 O O . ASP B 1 125 ? -14.203 9.375 -10.461 1 95.38 125 ASP B O 1
ATOM 3258 N N . VAL B 1 126 ? -13.773 9.461 -8.273 1 97.12 126 VAL B N 1
ATOM 3259 C CA . VAL B 1 126 ? -12.938 8.266 -8.195 1 97.12 126 VAL B CA 1
ATOM 3260 C C . VAL B 1 126 ? -13.188 7.543 -6.875 1 97.12 126 VAL B C 1
ATOM 3262 O O . VAL B 1 126 ? -13.484 8.172 -5.859 1 97.12 126 VAL B O 1
ATOM 3265 N N . ASP B 1 127 ? -13.016 6.246 -6.848 1 96.44 127 ASP B N 1
ATOM 3266 C CA . ASP B 1 127 ? -13.328 5.422 -5.688 1 96.44 127 ASP B CA 1
ATOM 3267 C C . ASP B 1 127 ? -12.156 5.359 -4.719 1 96.44 127 ASP B C 1
ATOM 3269 O O . ASP B 1 127 ? -12.344 5.141 -3.52 1 96.44 127 ASP B O 1
ATOM 3273 N N . ASN B 1 128 ? -10.914 5.484 -5.262 1 98.38 128 ASN B N 1
ATOM 3274 C CA . ASN B 1 128 ? -9.688 5.34 -4.488 1 98.38 128 ASN B CA 1
ATOM 3275 C C . ASN B 1 128 ? -8.82 6.594 -4.574 1 98.38 128 ASN B C 1
ATOM 3277 O O . ASN B 1 128 ? -8.391 6.984 -5.66 1 98.38 128 ASN B O 1
ATOM 3281 N N . ILE B 1 129 ? -8.594 7.215 -3.404 1 98.75 129 ILE B N 1
ATOM 3282 C CA . ILE B 1 129 ? -7.809 8.445 -3.352 1 98.75 129 ILE B CA 1
ATOM 3283 C C . ILE B 1 129 ? -6.668 8.281 -2.354 1 98.75 129 ILE B C 1
ATOM 3285 O O . ILE B 1 129 ? -6.867 7.781 -1.246 1 98.75 129 ILE B O 1
ATOM 3289 N N . PHE B 1 130 ? -5.48 8.57 -2.77 1 98.88 130 PHE B N 1
ATOM 3290 C CA . PHE B 1 130 ? -4.352 8.672 -1.855 1 98.88 130 PHE B CA 1
ATOM 3291 C C . PHE B 1 130 ? -3.924 10.125 -1.684 1 98.88 130 PHE B C 1
ATOM 3293 O O . PHE B 1 130 ? -3.789 10.859 -2.666 1 98.88 130 PHE B O 1
ATOM 3300 N N . CYS B 1 131 ? -3.777 10.562 -0.445 1 98.38 131 CYS B N 1
ATOM 3301 C CA . CYS B 1 131 ? -3.301 11.906 -0.129 1 98.38 131 CYS B CA 1
ATOM 3302 C C . CYS B 1 131 ? -1.931 11.859 0.538 1 98.38 131 CYS B C 1
ATOM 3304 O O . CYS B 1 131 ? -1.73 11.109 1.497 1 98.38 131 CYS B O 1
ATOM 3306 N N . LEU B 1 132 ? -1.029 12.516 -0.024 1 97.44 132 LEU B N 1
ATOM 3307 C CA . LEU B 1 132 ? 0.314 12.68 0.521 1 97.44 132 LEU B CA 1
ATOM 3308 C C . LEU B 1 132 ? 0.565 14.125 0.917 1 97.44 132 LEU B C 1
ATOM 3310 O O . LEU B 1 132 ? 0.207 15.047 0.179 1 97.44 132 LEU B O 1
ATOM 3314 N N . THR B 1 133 ? 1.065 14.344 2.115 1 95 133 THR B N 1
ATOM 3315 C CA . THR B 1 133 ? 1.421 15.695 2.541 1 95 133 THR B CA 1
ATOM 3316 C C . THR B 1 133 ? 2.938 15.867 2.588 1 95 133 THR B C 1
ATOM 3318 O O . THR B 1 133 ? 3.645 15.016 3.137 1 95 133 THR B O 1
ATOM 3321 N N . LEU B 1 134 ? 3.43 16.891 1.949 1 95.25 134 LEU B N 1
ATOM 3322 C CA . LEU B 1 134 ? 4.844 17.25 1.951 1 95.25 134 LEU B CA 1
ATOM 3323 C C . LEU B 1 134 ? 5.09 18.469 2.832 1 95.25 134 LEU B C 1
ATOM 3325 O O . LEU B 1 134 ? 4.848 19.609 2.41 1 95.25 134 LEU B O 1
ATOM 3329 N N . GLY B 1 135 ? 5.523 18.297 3.99 1 90.88 135 GLY B N 1
ATOM 3330 C CA . GLY B 1 135 ? 5.848 19.344 4.945 1 90.88 135 GLY B CA 1
ATOM 3331 C C . GLY B 1 135 ? 7.133 19.094 5.703 1 90.88 135 GLY B C 1
ATOM 3332 O O . GLY B 1 135 ? 8.141 18.703 5.113 1 90.88 135 GLY B O 1
ATOM 3333 N N . THR B 1 136 ? 7.027 19.344 7.035 1 86.94 136 THR B N 1
ATOM 3334 C CA . THR B 1 136 ? 8.172 18.969 7.863 1 86.94 136 THR B CA 1
ATOM 3335 C C . THR B 1 136 ? 8.5 17.5 7.688 1 86.94 136 THR B C 1
ATOM 3337 O O . THR B 1 136 ? 9.672 17.125 7.59 1 86.94 136 THR B O 1
ATOM 3340 N N . GLY B 1 137 ? 7.555 16.734 7.652 1 91.38 137 GLY B N 1
ATOM 3341 C CA . GLY B 1 137 ? 7.668 15.328 7.297 1 91.38 137 GLY B CA 1
ATOM 3342 C C . GLY B 1 137 ? 6.781 14.938 6.133 1 91.38 137 GLY B C 1
ATOM 3343 O O . GLY B 1 137 ? 6.348 15.797 5.359 1 91.38 137 GLY B O 1
ATOM 3344 N N . ILE B 1 138 ? 6.688 13.695 5.883 1 95.75 138 ILE B N 1
ATOM 3345 C CA . ILE B 1 138 ? 5.789 13.172 4.855 1 95.75 138 ILE B CA 1
ATOM 3346 C C . ILE B 1 138 ? 4.758 12.25 5.496 1 95.75 138 ILE B C 1
ATOM 3348 O O . ILE B 1 138 ? 5.113 11.336 6.246 1 95.75 138 ILE B O 1
ATOM 3352 N N . GLY B 1 139 ? 3.506 12.508 5.297 1 95.75 139 GLY B N 1
ATOM 3353 C CA . GLY B 1 139 ? 2.42 11.648 5.746 1 95.75 139 GLY B CA 1
ATOM 3354 C C . GLY B 1 139 ? 1.552 11.141 4.609 1 95.75 139 GLY B C 1
ATOM 3355 O O . GLY B 1 139 ? 1.643 11.633 3.484 1 95.75 139 GLY B O 1
ATOM 3356 N N . GLY B 1 140 ? 0.795 10.164 4.902 1 97.94 140 GLY B N 1
ATOM 3357 C CA . GLY B 1 140 ? -0.09 9.586 3.904 1 97.94 140 GLY B CA 1
ATOM 3358 C C . GLY B 1 140 ? -1.445 9.195 4.461 1 97.94 140 GLY B C 1
ATOM 3359 O O . GLY B 1 140 ? -1.564 8.867 5.645 1 97.94 140 GLY B O 1
ATOM 3360 N N . ALA B 1 141 ? -2.439 9.242 3.641 1 98.56 141 ALA B N 1
ATOM 3361 C CA . ALA B 1 141 ? -3.799 8.797 3.93 1 98.56 141 ALA B CA 1
ATOM 3362 C C . ALA B 1 141 ? -4.434 8.148 2.701 1 98.56 141 ALA B C 1
ATOM 3364 O O . ALA B 1 141 ? -4.266 8.633 1.58 1 98.56 141 ALA B O 1
ATOM 3365 N N . PHE B 1 142 ? -5.059 7.062 2.865 1 98.81 142 PHE B N 1
ATOM 3366 C CA . PHE B 1 142 ? -5.77 6.375 1.795 1 98.81 142 PHE B CA 1
ATOM 3367 C C . PHE B 1 142 ? -7.266 6.332 2.076 1 98.81 142 PHE B C 1
ATOM 3369 O O . PHE B 1 142 ? -7.684 6.039 3.197 1 98.81 142 PHE B O 1
ATOM 3376 N N . TYR B 1 143 ? -8.047 6.715 1.12 1 98.31 143 TYR B N 1
ATOM 3377 C CA . TYR B 1 143 ? -9.5 6.723 1.213 1 98.31 143 TYR B CA 1
ATOM 3378 C C . TYR B 1 143 ? -10.117 5.887 0.1 1 98.31 143 TYR B C 1
ATOM 3380 O O . TYR B 1 143 ? -9.758 6.031 -1.07 1 98.31 143 TYR B O 1
ATOM 3388 N N . ASN B 1 144 ? -10.922 4.973 0.431 1 97.62 144 ASN B N 1
ATOM 3389 C CA . ASN B 1 144 ? -11.758 4.195 -0.478 1 97.62 144 ASN B CA 1
ATOM 3390 C C . ASN B 1 144 ? -13.234 4.512 -0.289 1 9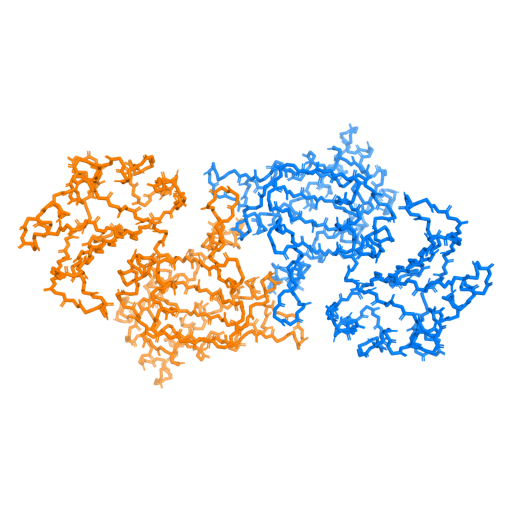7.62 144 ASN B C 1
ATOM 3392 O O . ASN B 1 144 ? -13.719 4.594 0.842 1 97.62 144 ASN B O 1
ATOM 3396 N N . GLN B 1 145 ? -13.961 4.641 -1.289 1 94.88 145 GLN B N 1
ATOM 3397 C CA . GLN B 1 145 ? -15.352 5.086 -1.235 1 94.88 145 GLN B CA 1
ATOM 3398 C C . GLN B 1 145 ? -16.203 4.152 -0.375 1 94.88 145 GLN B C 1
ATOM 3400 O O . GLN B 1 145 ? -17.125 4.598 0.311 1 94.88 145 GLN B O 1
ATOM 3405 N N . THR B 1 146 ? -15.914 2.881 -0.388 1 93.56 146 THR B N 1
ATOM 3406 C CA . THR B 1 146 ? -16.688 1.895 0.365 1 93.56 146 THR B CA 1
ATOM 3407 C C . THR B 1 146 ? -16.188 1.812 1.808 1 93.56 146 THR B C 1
ATOM 3409 O O . THR B 1 146 ? -17 1.814 2.744 1 93.56 146 THR B O 1
ATOM 3412 N N . LEU B 1 147 ? -14.961 1.874 2.039 1 94.25 147 LEU B N 1
ATOM 3413 C CA . LEU B 1 147 ? -14.359 1.622 3.342 1 94.25 147 LEU B CA 1
ATOM 3414 C C . LEU B 1 147 ? -14.188 2.92 4.125 1 94.25 147 LEU B C 1
ATOM 3416 O O . LEU B 1 147 ? -14.188 2.912 5.359 1 94.25 147 LEU B O 1
ATOM 3420 N N . GLY B 1 148 ? -14.078 4.047 3.414 1 95.38 148 GLY B N 1
ATOM 3421 C CA . GLY B 1 148 ? -13.602 5.27 4.043 1 95.38 148 GLY B CA 1
ATOM 3422 C C . GLY B 1 148 ? -12.094 5.309 4.211 1 95.38 148 GLY B C 1
ATOM 3423 O O . GLY B 1 148 ? -11.359 4.855 3.336 1 95.38 148 GLY B O 1
ATOM 3424 N N . LEU B 1 149 ? -11.641 5.895 5.32 1 97.38 149 LEU B N 1
ATOM 3425 C CA . LEU B 1 149 ? -10.211 5.945 5.609 1 97.38 149 LEU B CA 1
ATOM 3426 C C . LEU B 1 149 ? -9.688 4.566 6.008 1 97.38 149 LEU B C 1
ATOM 3428 O O . LEU B 1 149 ? -10.352 3.844 6.758 1 97.38 149 LEU B O 1
ATOM 3432 N N . TYR B 1 150 ? -8.594 4.238 5.52 1 97.62 150 TYR B N 1
ATOM 3433 C CA . TYR B 1 150 ? -7.938 2.99 5.891 1 97.62 150 TYR B CA 1
ATOM 3434 C C . TYR B 1 150 ? -6.773 3.244 6.84 1 97.62 150 TYR B C 1
ATOM 3436 O O . TYR B 1 150 ? -5.758 3.82 6.445 1 97.62 150 TYR B O 1
ATOM 3444 N N . ASN B 1 151 ? -6.863 2.691 8.062 1 96.69 151 ASN B N 1
ATOM 3445 C CA . ASN B 1 151 ? -5.887 3.02 9.094 1 96.69 151 ASN B CA 1
ATOM 3446 C C . ASN B 1 151 ? -5.004 1.822 9.43 1 96.69 151 ASN B C 1
ATOM 3448 O O . ASN B 1 151 ? -3.998 1.965 10.133 1 96.69 151 ASN B O 1
ATOM 3452 N N . GLY B 1 152 ? -5.328 0.611 8.938 1 97 152 GLY B N 1
ATOM 3453 C CA . GLY B 1 152 ? -4.543 -0.575 9.234 1 97 152 GLY B CA 1
ATOM 3454 C C . GLY B 1 152 ? -4.914 -1.222 10.555 1 97 152 GLY B C 1
ATOM 3455 O O . GLY B 1 152 ? -5.777 -0.72 11.273 1 97 152 GLY B O 1
ATOM 3456 N N . THR B 1 153 ? -4.312 -2.35 10.852 1 96.62 153 THR B N 1
ATOM 3457 C CA . THR B 1 153 ? -4.645 -3.162 12.016 1 96.62 153 THR B CA 1
ATOM 3458 C C . THR B 1 153 ? -4.207 -2.465 13.305 1 96.62 153 THR B C 1
ATOM 3460 O O . THR B 1 153 ? -4.93 -2.486 14.305 1 96.62 153 THR B O 1
ATOM 3463 N N . ARG B 1 154 ? -3.055 -1.795 13.281 1 95.56 154 ARG B N 1
ATOM 3464 C CA . ARG B 1 154 ? -2.508 -1.127 14.453 1 95.56 154 ARG B CA 1
ATOM 3465 C C . ARG B 1 154 ? -2.545 0.389 14.289 1 95.56 154 ARG B C 1
ATOM 3467 O O . ARG B 1 154 ? -1.775 1.106 14.938 1 95.56 154 ARG B O 1
ATOM 3474 N N . HIS B 1 155 ? -3.326 0.884 13.297 1 94.94 155 HIS B N 1
ATOM 3475 C CA . HIS B 1 155 ? -3.523 2.307 13.047 1 94.94 155 HIS B CA 1
ATOM 3476 C C . HIS B 1 155 ? -2.25 2.953 12.516 1 94.94 155 HIS B C 1
ATOM 3478 O O . HIS B 1 155 ? -2 4.137 12.758 1 94.94 155 HIS B O 1
ATOM 3484 N N . ARG B 1 156 ? -1.428 2.188 11.852 1 94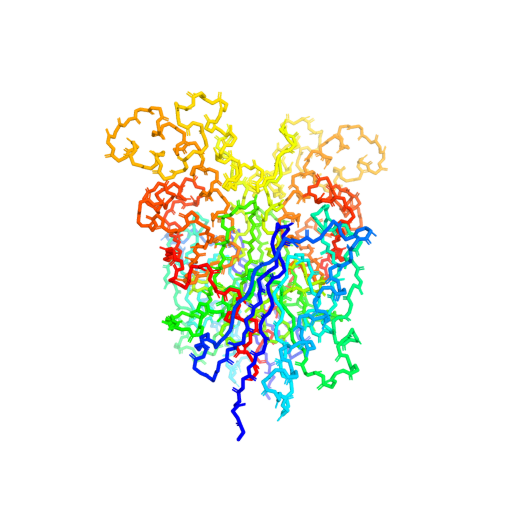.56 156 ARG B N 1
ATOM 3485 C CA . ARG B 1 156 ? -0.141 2.68 11.375 1 94.56 156 ARG B CA 1
ATOM 3486 C C . ARG B 1 156 ? -0.053 2.596 9.852 1 94.56 156 ARG B C 1
ATOM 3488 O O . ARG B 1 156 ? 1.039 2.648 9.281 1 94.56 156 ARG B O 1
ATOM 3495 N N . ALA B 1 157 ? -1.207 2.395 9.234 1 97.38 157 ALA B N 1
ATOM 3496 C CA . ALA B 1 157 ? -1.161 2.348 7.773 1 97.38 157 ALA B CA 1
ATOM 3497 C C . ALA B 1 157 ? -0.751 3.699 7.195 1 97.38 157 ALA B C 1
ATOM 3499 O O . ALA B 1 157 ? -1.08 4.746 7.758 1 97.38 157 ALA B O 1
ATOM 3500 N N . ASN B 1 158 ? 0.001 3.688 6.121 1 98.06 158 ASN B N 1
ATOM 3501 C CA . ASN B 1 158 ? 0.321 4.832 5.273 1 98.06 158 ASN B CA 1
ATOM 3502 C C . ASN B 1 158 ? 1.258 5.809 5.98 1 98.06 158 ASN B C 1
ATOM 3504 O O . ASN B 1 158 ? 1.216 7.012 5.723 1 98.06 158 ASN B O 1
ATOM 3508 N N . GLU B 1 159 ? 2.02 5.281 6.984 1 95.75 159 GLU B N 1
ATOM 3509 C CA . GLU B 1 159 ? 3.137 6.07 7.496 1 95.75 159 GLU B CA 1
ATOM 3510 C C . GLU B 1 159 ? 4.289 6.109 6.496 1 95.75 159 GLU B C 1
ATOM 3512 O O . GLU B 1 159 ? 5.41 5.711 6.816 1 95.75 159 GLU B O 1
ATOM 3517 N N . ILE B 1 160 ? 4.043 6.738 5.375 1 97.88 160 ILE B N 1
ATOM 3518 C CA . ILE B 1 160 ? 4.832 6.543 4.164 1 97.88 160 ILE B CA 1
ATOM 3519 C C . ILE B 1 160 ? 6.164 7.281 4.293 1 97.88 160 ILE B C 1
ATOM 3521 O O . ILE B 1 160 ? 7.094 7.039 3.52 1 97.88 160 ILE B O 1
ATOM 3525 N N . GLY B 1 161 ? 6.266 8.18 5.238 1 96.81 161 GLY B N 1
ATOM 3526 C CA . GLY B 1 161 ? 7.559 8.812 5.477 1 96.81 161 GLY B CA 1
ATOM 3527 C C . GLY B 1 161 ? 8.664 7.809 5.754 1 96.81 161 GLY B C 1
ATOM 3528 O O . GLY B 1 161 ? 9.836 8.086 5.488 1 96.81 161 GLY B O 1
ATOM 3529 N N . TYR B 1 162 ? 8.32 6.625 6.184 1 96.69 162 TYR B N 1
ATOM 3530 C CA . TYR B 1 162 ? 9.297 5.617 6.586 1 96.69 162 TYR B CA 1
ATOM 3531 C C . TYR B 1 162 ? 9.648 4.699 5.418 1 96.69 162 TYR B C 1
ATOM 3533 O O . TYR B 1 162 ? 10.539 3.854 5.527 1 96.69 162 TYR B O 1
ATOM 3541 N N . LEU B 1 163 ? 9.047 4.875 4.273 1 98.25 163 LEU B N 1
ATOM 3542 C CA . LEU B 1 163 ? 9.32 4.027 3.117 1 98.25 163 LEU B CA 1
ATOM 3543 C C . LEU B 1 163 ? 10.758 4.219 2.629 1 98.25 163 LEU B C 1
ATOM 3545 O O . LEU B 1 163 ? 11.406 5.207 2.979 1 98.25 163 LEU B O 1
ATOM 3549 N N . LEU B 1 164 ? 11.234 3.311 1.859 1 98.19 164 LEU B N 1
ATOM 3550 C CA . LEU B 1 164 ? 12.43 3.439 1.033 1 98.19 164 LEU B CA 1
ATOM 3551 C C . LEU B 1 164 ? 13.656 3.746 1.891 1 98.19 164 LEU B C 1
ATOM 3553 O O . LEU B 1 164 ? 14.484 4.578 1.519 1 98.19 164 LEU B O 1
ATOM 3557 N N . TYR B 1 165 ? 13.68 3.127 3.061 1 97.56 165 TYR B N 1
ATOM 3558 C CA . TYR B 1 165 ? 14.906 3.23 3.842 1 97.56 165 TYR B CA 1
ATOM 3559 C C . TYR B 1 165 ? 16.078 2.588 3.107 1 97.56 165 TYR B C 1
ATOM 3561 O O . TYR B 1 165 ? 15.953 1.47 2.6 1 97.56 165 TYR B O 1
ATOM 3569 N N . ARG B 1 166 ? 17.156 3.271 3.045 1 93.62 166 ARG B N 1
ATOM 3570 C CA . ARG B 1 166 ? 18.375 2.754 2.43 1 93.62 166 ARG B CA 1
ATOM 3571 C C . ARG B 1 166 ? 19.5 2.617 3.459 1 93.62 166 ARG B C 1
ATOM 3573 O O . ARG B 1 166 ? 19.875 3.592 4.113 1 93.62 166 ARG B O 1
ATOM 3580 N N . SER B 1 167 ? 20 1.432 3.52 1 90.25 167 SER B N 1
ATOM 3581 C CA . SER B 1 167 ? 21.062 1.181 4.484 1 90.25 167 SER B CA 1
ATOM 3582 C C . SER B 1 167 ? 22.328 1.962 4.133 1 90.25 167 SER B C 1
ATOM 3584 O O . SER B 1 167 ? 23.125 2.307 5.016 1 90.25 167 SER B O 1
ATOM 3586 N N . GLU B 1 168 ? 22.516 2.273 2.854 1 89.88 168 GLU B N 1
ATOM 3587 C CA . GLU B 1 168 ? 23.719 2.949 2.379 1 89.88 168 GLU B CA 1
ATOM 3588 C C . GLU B 1 168 ? 23.859 4.332 3.008 1 89.88 168 GLU B C 1
ATOM 3590 O O . GLU B 1 168 ? 24.953 4.73 3.402 1 89.88 168 GLU B O 1
ATOM 3595 N N . ASP B 1 169 ? 22.75 5.035 3.135 1 92.56 169 ASP B N 1
ATOM 3596 C CA . ASP B 1 169 ? 22.828 6.383 3.684 1 92.56 169 ASP B CA 1
ATOM 3597 C C . ASP B 1 169 ? 21.969 6.516 4.941 1 92.56 169 ASP B C 1
ATOM 3599 O O . ASP B 1 169 ? 21.953 7.57 5.582 1 92.56 169 ASP B O 1
ATOM 3603 N N . GLN B 1 170 ? 21.203 5.473 5.27 1 95.69 170 GLN B N 1
ATOM 3604 C CA . GLN B 1 170 ? 20.391 5.379 6.473 1 95.69 170 GLN B CA 1
ATOM 3605 C C . GLN B 1 170 ? 19.281 6.438 6.469 1 95.69 170 GLN B C 1
ATOM 3607 O O . GLN B 1 170 ? 18.953 6.992 7.516 1 95.69 170 GLN B O 1
ATOM 3612 N N . LEU B 1 171 ? 18.781 6.781 5.242 1 97.44 171 LEU B N 1
ATOM 3613 C CA . LEU B 1 171 ? 17.719 7.777 5.113 1 97.44 171 LEU B CA 1
ATOM 3614 C C . LEU B 1 171 ? 16.422 7.125 4.648 1 97.44 171 LEU B C 1
ATOM 3616 O O . LEU B 1 171 ? 16.438 6.211 3.824 1 97.44 171 LEU B O 1
ATOM 3620 N N . THR B 1 172 ? 15.367 7.652 5.188 1 97.81 172 THR B N 1
ATOM 3621 C CA . THR B 1 172 ? 14.031 7.25 4.77 1 97.81 172 THR B CA 1
ATOM 3622 C C . THR B 1 172 ? 13.508 8.172 3.672 1 97.81 172 THR B C 1
ATOM 3624 O O . THR B 1 172 ? 14.164 9.164 3.32 1 97.81 172 THR B O 1
ATOM 3627 N N . PHE B 1 173 ? 12.328 7.809 3.15 1 98.44 173 PHE B N 1
ATOM 3628 C CA . PHE B 1 173 ? 11.641 8.625 2.158 1 98.44 173 PHE B CA 1
ATOM 3629 C C . PHE B 1 173 ? 11.477 10.055 2.648 1 98.44 173 PHE B C 1
ATOM 3631 O O . PHE B 1 173 ? 11.828 11 1.94 1 98.44 173 PHE B O 1
ATOM 3638 N N . GLU B 1 174 ? 11.047 10.227 3.84 1 97.56 174 GLU B N 1
ATOM 3639 C CA . GLU B 1 174 ? 10.812 11.539 4.426 1 97.56 174 GLU B CA 1
ATOM 3640 C C . GLU B 1 174 ? 12.109 12.344 4.516 1 97.56 174 GLU B C 1
ATOM 3642 O O . GLU B 1 174 ? 12.125 13.539 4.215 1 97.56 174 GLU B O 1
ATOM 3647 N N . GLN B 1 175 ? 13.141 11.695 4.855 1 97.38 175 GLN B N 1
ATOM 3648 C CA . GLN B 1 175 ? 14.422 12.367 5.051 1 97.38 175 GLN B CA 1
ATOM 3649 C C . GLN B 1 175 ? 15.031 12.781 3.715 1 97.38 175 GLN B C 1
ATOM 3651 O O . GLN B 1 175 ? 15.945 13.609 3.672 1 97.38 175 GLN B O 1
ATOM 3656 N N . ARG B 1 176 ? 14.531 12.242 2.625 1 97.94 176 ARG B N 1
ATOM 3657 C CA . ARG B 1 176 ? 15.062 12.57 1.305 1 97.94 176 ARG B CA 1
ATOM 3658 C C . ARG B 1 176 ? 14.117 13.5 0.552 1 97.94 176 ARG B C 1
ATOM 3660 O O . ARG B 1 176 ? 14.555 14.281 -0.299 1 97.94 176 ARG B O 1
ATOM 3667 N N . ALA B 1 177 ? 12.836 13.461 0.919 1 98.5 177 ALA B N 1
ATOM 3668 C CA . ALA B 1 177 ? 11.891 14.016 -0.045 1 98.5 177 ALA B CA 1
ATOM 3669 C C . ALA B 1 177 ? 10.977 15.047 0.612 1 98.5 177 ALA B C 1
ATOM 3671 O O . ALA B 1 177 ? 10.188 15.711 -0.065 1 98.5 177 ALA B O 1
ATOM 3672 N N . SER B 1 178 ? 11.031 15.195 1.929 1 97.69 178 SER B N 1
ATOM 3673 C CA . SER B 1 178 ? 10.18 16.172 2.604 1 97.69 178 SER B CA 1
ATOM 3674 C C . SER B 1 178 ? 10.586 17.594 2.252 1 97.69 178 SER B C 1
ATOM 3676 O O . SER B 1 178 ? 11.617 17.812 1.607 1 97.69 178 SER B O 1
ATOM 3678 N N . THR B 1 179 ? 9.75 18.547 2.631 1 96.88 179 THR B N 1
ATOM 3679 C CA . THR B 1 179 ? 10.117 19.953 2.449 1 96.88 179 THR B CA 1
ATOM 3680 C C . THR B 1 179 ? 11.32 20.312 3.32 1 96.88 179 THR B C 1
ATOM 3682 O O . THR B 1 179 ? 12.172 21.109 2.92 1 96.88 179 THR B O 1
ATOM 3685 N N . THR B 1 180 ? 11.398 19.672 4.496 1 96 180 THR B N 1
ATOM 3686 C CA . THR B 1 180 ? 12.578 19.844 5.336 1 96 180 THR B CA 1
ATOM 3687 C C . THR B 1 180 ? 13.836 19.375 4.609 1 96 180 THR B C 1
ATOM 3689 O O . THR B 1 180 ? 14.875 20.031 4.648 1 96 180 THR B O 1
ATOM 3692 N N . ALA B 1 181 ? 13.75 18.266 3.953 1 98.12 181 ALA B N 1
ATOM 3693 C CA . ALA B 1 181 ? 14.875 17.766 3.178 1 98.12 181 ALA B CA 1
ATOM 3694 C C . ALA B 1 181 ? 15.242 18.719 2.043 1 98.12 181 ALA B C 1
ATOM 3696 O O . ALA B 1 181 ? 16.422 18.922 1.756 1 98.12 181 ALA B O 1
ATOM 3697 N N . LEU B 1 182 ? 14.25 19.297 1.41 1 98.56 182 LEU B N 1
ATOM 3698 C CA . LEU B 1 182 ? 14.484 20.281 0.354 1 98.56 182 LEU B CA 1
ATOM 3699 C C . LEU B 1 182 ? 15.25 21.484 0.891 1 98.56 182 LEU B C 1
ATOM 3701 O O . LEU B 1 182 ? 16.25 21.906 0.3 1 98.56 182 LEU B O 1
ATOM 3705 N N . LYS B 1 183 ? 14.758 21.969 1.976 1 98.38 183 LYS B N 1
ATOM 3706 C CA . LYS B 1 183 ? 15.406 23.109 2.59 1 98.38 183 LYS B CA 1
ATOM 3707 C C . LYS B 1 183 ? 16.859 22.797 2.955 1 98.38 183 LYS B C 1
ATOM 3709 O O . LYS B 1 183 ? 17.75 23.641 2.758 1 98.38 183 LYS B O 1
ATOM 3714 N N . SER B 1 184 ? 17.125 21.656 3.459 1 98.25 184 SER B N 1
ATOM 3715 C CA . SER B 1 184 ? 18.484 21.219 3.773 1 98.25 184 SER B CA 1
ATOM 3716 C C . SER B 1 184 ? 19.344 21.141 2.518 1 98.25 184 SER B C 1
ATOM 3718 O O . SER B 1 184 ? 20.5 21.547 2.531 1 98.25 184 SER B O 1
ATOM 3720 N N . LEU B 1 185 ? 18.766 20.609 1.481 1 98.44 185 LEU B N 1
ATOM 3721 C CA . LEU B 1 185 ? 19.469 20.516 0.205 1 98.44 185 LEU B CA 1
ATOM 3722 C C . LEU B 1 185 ? 19.828 21.906 -0.315 1 98.44 185 LEU B C 1
ATOM 3724 O O . LEU B 1 185 ? 20.938 22.109 -0.814 1 98.44 185 LEU B O 1
ATOM 3728 N N . MET B 1 186 ? 18.875 22.859 -0.187 1 98.69 186 MET B N 1
ATOM 3729 C CA . MET B 1 186 ? 19.125 24.234 -0.589 1 98.69 186 MET B CA 1
ATOM 3730 C C . MET B 1 186 ? 20.328 24.812 0.15 1 98.69 186 MET B C 1
ATOM 3732 O O . MET B 1 186 ? 21.203 25.422 -0.466 1 98.69 186 MET B O 1
ATOM 3736 N N . LYS B 1 187 ? 20.375 24.562 1.382 1 98.31 187 LYS B N 1
ATOM 3737 C CA . LYS B 1 187 ? 21.469 25.062 2.199 1 98.31 187 LYS B CA 1
ATOM 3738 C C . LYS B 1 187 ? 22.781 24.375 1.826 1 98.31 187 LYS B C 1
ATOM 3740 O O . LYS B 1 187 ? 23.812 25.031 1.714 1 98.31 187 LYS B O 1
ATOM 3745 N N . SER B 1 188 ? 22.719 23.094 1.679 1 98 188 SER B N 1
ATOM 3746 C CA . SER B 1 188 ? 23.922 22.328 1.363 1 98 188 SER B CA 1
ATOM 3747 C C . SER B 1 188 ? 24.531 22.766 0.032 1 98 188 SER B C 1
ATOM 3749 O O . SER B 1 188 ? 25.734 22.703 -0.158 1 98 188 SER B O 1
ATOM 3751 N N . LYS B 1 189 ? 23.672 23.25 -0.872 1 98.06 189 LYS B N 1
ATOM 3752 C CA . LYS B 1 189 ? 24.141 23.688 -2.189 1 98.06 189 LYS B CA 1
ATOM 3753 C C . LYS B 1 189 ? 24.375 25.188 -2.227 1 98.06 189 LYS B C 1
ATOM 3755 O O . LYS B 1 189 ? 24.547 25.766 -3.301 1 98.06 189 LYS B O 1
ATOM 3760 N N . SER B 1 190 ? 24.312 25.812 -1.114 1 97.88 190 SER B N 1
ATOM 3761 C CA . SER B 1 190 ? 24.578 27.234 -0.937 1 97.88 190 SER B CA 1
ATOM 3762 C C . SER B 1 190 ? 23.641 28.094 -1.785 1 97.88 190 SER B C 1
ATOM 3764 O O . SER B 1 190 ? 24.094 29.016 -2.477 1 97.88 190 SER B O 1
ATOM 3766 N N . PHE B 1 191 ? 22.391 27.703 -1.733 1 98.19 191 PHE B N 1
ATOM 3767 C CA . PHE B 1 191 ? 21.375 28.531 -2.4 1 98.19 191 PHE B CA 1
ATOM 3768 C C . PHE B 1 191 ? 21.375 29.938 -1.827 1 98.19 191 PHE B C 1
ATOM 3770 O O . PHE B 1 191 ? 21.391 30.125 -0.608 1 98.19 191 PHE B O 1
ATOM 3777 N N . PRO B 1 192 ? 21.375 30.938 -2.633 1 97.19 192 PRO B N 1
ATOM 3778 C CA . PRO B 1 192 ? 21.625 32.312 -2.178 1 97.19 192 PRO B CA 1
ATOM 3779 C C . PRO B 1 192 ? 20.5 32.844 -1.279 1 97.19 192 PRO B C 1
ATOM 3781 O O . PRO B 1 192 ? 20.703 33.781 -0.528 1 97.19 192 PRO B O 1
ATOM 3784 N N . TYR B 1 193 ? 19.344 32.281 -1.273 1 97.56 193 TYR B N 1
ATOM 3785 C CA . TYR B 1 193 ? 18.219 32.719 -0.479 1 97.56 193 TYR B CA 1
ATOM 3786 C C . TYR B 1 193 ? 17.906 31.75 0.639 1 97.56 193 TYR B C 1
ATOM 3788 O O . TYR B 1 193 ? 16.734 31.594 1.029 1 97.56 193 TYR B O 1
ATOM 3796 N N . SER B 1 194 ? 18.938 30.984 1.033 1 96.38 194 SER B N 1
ATOM 3797 C CA . SER B 1 194 ? 18.844 30.062 2.152 1 96.38 194 SER B CA 1
ATOM 3798 C C . SER B 1 194 ? 17.797 28.969 1.894 1 96.38 194 SER B C 1
ATOM 3800 O O . SER B 1 194 ? 17.891 28.234 0.908 1 96.38 194 SER B O 1
ATOM 3802 N N . ASP B 1 195 ? 16.719 29.062 2.75 1 96.75 195 ASP B N 1
ATOM 3803 C CA . ASP B 1 195 ? 15.742 27.984 2.611 1 96.75 195 ASP B CA 1
ATOM 3804 C C . ASP B 1 195 ? 14.398 28.531 2.135 1 96.75 195 ASP B C 1
ATOM 3806 O O . ASP B 1 195 ? 13.344 28 2.482 1 96.75 195 ASP B O 1
ATOM 3810 N N . ASP B 1 196 ? 14.383 29.625 1.392 1 97.62 196 ASP B N 1
ATOM 3811 C CA . ASP B 1 196 ? 13.18 30.234 0.829 1 97.62 196 ASP B CA 1
ATOM 3812 C C . ASP B 1 196 ? 12.656 29.422 -0.357 1 97.62 196 ASP B C 1
ATOM 3814 O O . ASP B 1 196 ? 13.023 29.688 -1.504 1 97.62 196 ASP B O 1
ATOM 3818 N N . VAL B 1 197 ? 11.688 28.594 -0.093 1 97.44 197 VAL B N 1
ATOM 3819 C CA . VAL B 1 197 ? 11.203 27.625 -1.082 1 97.44 197 VAL B CA 1
ATOM 3820 C C . VAL B 1 197 ? 10.484 28.375 -2.207 1 97.44 197 VAL B C 1
ATOM 3822 O O . VAL B 1 197 ? 10.727 28.109 -3.387 1 97.44 197 VAL B O 1
ATOM 3825 N N . PRO B 1 198 ? 9.648 29.375 -1.895 1 96.88 198 PRO B N 1
ATOM 3826 C CA . PRO B 1 198 ? 9.023 30.141 -2.98 1 96.88 198 PRO B CA 1
ATOM 3827 C C . PRO B 1 198 ? 10.047 30.766 -3.924 1 96.88 198 PRO B C 1
ATOM 3829 O O . PRO B 1 198 ? 9.859 30.75 -5.145 1 96.88 198 PRO B O 1
ATOM 3832 N N . MET B 1 199 ? 11.148 31.266 -3.414 1 97.94 199 MET B N 1
ATOM 3833 C CA . MET B 1 199 ? 12.195 31.859 -4.238 1 97.94 199 MET B CA 1
ATOM 3834 C C . MET B 1 199 ? 12.875 30.812 -5.105 1 97.94 199 MET B C 1
ATOM 3836 O O . MET B 1 199 ? 13.25 31.094 -6.246 1 97.94 199 MET B O 1
ATOM 3840 N N . LEU B 1 200 ? 13.047 29.641 -4.559 1 98.38 200 LEU B N 1
ATOM 3841 C CA . LEU B 1 200 ? 13.617 28.531 -5.324 1 98.38 200 LEU B CA 1
ATOM 3842 C C . LEU B 1 200 ? 12.812 28.266 -6.594 1 98.38 200 LEU B C 1
ATOM 3844 O O . LEU B 1 200 ? 13.375 28.188 -7.684 1 98.38 200 LEU B O 1
ATOM 3848 N N . PHE B 1 201 ? 11.484 28.188 -6.465 1 98.06 201 PHE B N 1
ATOM 3849 C CA . PHE B 1 201 ? 10.617 27.906 -7.605 1 98.06 201 PHE B CA 1
ATOM 3850 C C . PHE B 1 201 ? 10.633 29.078 -8.586 1 98.06 201 PHE B C 1
ATOM 3852 O O . PHE B 1 201 ? 10.648 28.875 -9.805 1 98.06 201 PHE B O 1
ATOM 3859 N N . LYS B 1 202 ? 10.625 30.266 -8.047 1 97.56 202 LYS B N 1
ATOM 3860 C CA . LYS B 1 202 ? 10.664 31.453 -8.898 1 97.56 202 LYS B CA 1
ATOM 3861 C C . LYS B 1 202 ? 11.914 31.453 -9.766 1 97.56 202 LYS B C 1
ATOM 3863 O O . LYS B 1 202 ? 11.836 31.688 -10.977 1 97.56 202 LYS B O 1
ATOM 3868 N N . LEU B 1 203 ? 13.039 31.172 -9.18 1 98.12 203 LEU B N 1
ATOM 3869 C CA . LEU B 1 203 ? 14.305 31.172 -9.898 1 98.12 203 LEU B CA 1
ATOM 3870 C C . LEU B 1 203 ? 14.359 30.031 -10.906 1 98.12 203 LEU B C 1
ATOM 3872 O O . LEU B 1 203 ? 14.898 30.188 -12 1 98.12 203 LEU B O 1
ATOM 3876 N N . ALA B 1 204 ? 13.836 28.906 -10.523 1 97.81 204 ALA B N 1
ATOM 3877 C CA . ALA B 1 204 ? 13.781 27.781 -11.461 1 97.81 204 ALA B CA 1
ATOM 3878 C C . ALA B 1 204 ? 12.953 28.125 -12.688 1 97.81 204 ALA B C 1
ATOM 3880 O O . ALA B 1 204 ? 13.305 27.766 -13.812 1 97.81 204 ALA B O 1
ATOM 3881 N N . ASP B 1 205 ? 11.852 28.828 -12.469 1 96 205 ASP B N 1
ATOM 3882 C CA . ASP B 1 205 ? 10.984 29.266 -13.562 1 96 205 ASP B CA 1
ATOM 3883 C C . ASP B 1 205 ? 11.711 30.219 -14.492 1 96 205 ASP B C 1
ATOM 3885 O O . ASP B 1 205 ? 11.32 30.391 -15.656 1 96 205 ASP B O 1
ATOM 3889 N N . GLN B 1 206 ? 12.75 30.781 -13.992 1 97.62 206 GLN B N 1
ATOM 3890 C CA . GLN B 1 206 ? 13.586 31.688 -14.781 1 97.62 206 GLN B CA 1
ATOM 3891 C C . GLN B 1 206 ? 14.828 30.969 -15.305 1 97.62 206 GLN B C 1
ATOM 3893 O O . GLN B 1 206 ? 15.828 31.609 -15.641 1 97.62 206 GLN B O 1
ATOM 3898 N N . ASP B 1 207 ? 14.875 29.688 -15.164 1 97.75 207 ASP B N 1
ATOM 3899 C CA . ASP B 1 207 ? 15.883 28.797 -15.727 1 97.75 207 ASP B CA 1
ATOM 3900 C C . ASP B 1 207 ? 17.219 28.953 -14.992 1 97.75 207 ASP B C 1
ATOM 3902 O O . ASP B 1 207 ? 18.281 28.812 -15.586 1 97.75 207 ASP B O 1
ATOM 3906 N N . ASN B 1 208 ? 17.109 29.375 -13.781 1 98.25 208 ASN B N 1
ATOM 3907 C CA . ASN B 1 208 ? 18.312 29.359 -12.961 1 98.25 208 ASN B CA 1
ATOM 3908 C C . ASN B 1 208 ? 18.859 27.953 -12.781 1 98.25 208 ASN B C 1
ATOM 3910 O O . ASN B 1 208 ? 18.172 27.078 -12.266 1 98.25 208 ASN B O 1
ATOM 3914 N N . GLU B 1 209 ? 20.062 27.766 -13.086 1 98.38 209 GLU B N 1
ATOM 3915 C CA . GLU B 1 209 ? 20.656 26.438 -13.156 1 98.38 209 GLU B CA 1
ATOM 3916 C C . GLU B 1 209 ? 20.703 25.781 -11.781 1 98.38 209 GLU B C 1
ATOM 3918 O O . GLU B 1 209 ? 20.359 24.594 -11.633 1 98.38 209 GLU B O 1
ATOM 3923 N N . LEU B 1 210 ? 21.125 26.547 -10.812 1 98.44 210 LEU B N 1
ATOM 3924 C CA . LEU B 1 210 ? 21.234 26 -9.461 1 98.44 210 LEU B CA 1
ATOM 3925 C C . LEU B 1 210 ? 19.859 25.609 -8.922 1 98.44 210 LEU B C 1
ATOM 3927 O O . LEU B 1 210 ? 19.703 24.531 -8.344 1 98.44 210 LEU B O 1
ATOM 3931 N N . ALA B 1 211 ? 18.891 26.469 -9.086 1 98.56 211 ALA B N 1
ATOM 3932 C CA . ALA B 1 211 ? 17.516 26.203 -8.633 1 98.56 211 ALA B CA 1
ATOM 3933 C C . ALA B 1 211 ? 16.953 24.953 -9.312 1 98.56 211 ALA B C 1
ATOM 3935 O O . ALA B 1 211 ? 16.344 24.109 -8.656 1 98.56 211 ALA B O 1
ATOM 3936 N N . LEU B 1 212 ? 17.219 24.859 -10.586 1 98.56 212 LEU B N 1
ATOM 3937 C CA . LEU B 1 212 ? 16.766 23.703 -11.344 1 98.56 212 LEU B CA 1
ATOM 3938 C C . LEU B 1 212 ? 17.422 22.422 -10.844 1 98.56 212 LEU B C 1
ATOM 3940 O O . LEU B 1 212 ? 16.766 21.391 -10.695 1 98.56 212 LEU B O 1
ATOM 3944 N N . ASP B 1 213 ? 18.703 22.531 -10.602 1 98.69 213 ASP B N 1
ATOM 3945 C CA . ASP B 1 213 ? 19.453 21.375 -10.109 1 98.69 213 ASP B CA 1
ATOM 3946 C C . ASP B 1 213 ? 18.891 20.891 -8.773 1 98.69 213 ASP B C 1
ATOM 3948 O O . ASP B 1 213 ? 18.672 19.688 -8.586 1 98.69 213 ASP B O 1
ATOM 3952 N N . ILE B 1 214 ? 18.609 21.766 -7.879 1 98.75 214 ILE B N 1
ATOM 3953 C CA . ILE B 1 214 ? 18.094 21.453 -6.551 1 98.75 214 ILE B CA 1
ATOM 3954 C C . ILE B 1 214 ? 16.703 20.828 -6.676 1 98.75 214 ILE B C 1
ATOM 3956 O O . ILE B 1 214 ? 16.453 19.75 -6.117 1 98.75 214 ILE B O 1
ATOM 3960 N N . LEU B 1 215 ? 15.836 21.422 -7.461 1 98.56 215 LEU B N 1
ATOM 3961 C CA . LEU B 1 215 ? 14.469 20.922 -7.605 1 98.56 215 LEU B CA 1
ATOM 3962 C C . LEU B 1 215 ? 14.453 19.578 -8.305 1 98.56 215 LEU B C 1
ATOM 3964 O O . LEU B 1 215 ? 13.648 18.703 -7.961 1 98.56 215 LEU B O 1
ATOM 3968 N N . ASN B 1 216 ? 15.297 19.438 -9.242 1 98.44 216 ASN B N 1
ATOM 3969 C CA . ASN B 1 216 ? 15.359 18.172 -9.969 1 98.44 216 ASN B CA 1
ATOM 3970 C C . ASN B 1 216 ? 15.805 17.031 -9.062 1 98.44 216 ASN B C 1
ATOM 3972 O O . ASN B 1 216 ? 15.227 15.945 -9.102 1 98.44 216 ASN B O 1
ATOM 3976 N N . GLU B 1 217 ? 16.781 17.281 -8.273 1 98.31 217 GLU B N 1
ATOM 3977 C CA . GLU B 1 217 ? 17.25 16.266 -7.332 1 98.31 217 GLU B CA 1
ATOM 3978 C C . GLU B 1 217 ? 16.172 15.914 -6.32 1 98.31 217 GLU B C 1
ATOM 3980 O O . GLU B 1 217 ? 15.883 14.734 -6.109 1 98.31 217 GLU B O 1
ATOM 3985 N N . TRP B 1 218 ? 15.602 16.875 -5.742 1 98.62 218 TRP B N 1
ATOM 3986 C CA . TRP B 1 218 ? 14.594 16.672 -4.707 1 98.62 218 TRP B CA 1
ATOM 3987 C C . TRP B 1 218 ? 13.352 16 -5.285 1 98.62 218 TRP B C 1
ATOM 3989 O O . TRP B 1 218 ? 12.844 15.023 -4.723 1 98.62 218 TRP B O 1
ATOM 3999 N N . SER B 1 219 ? 12.875 16.469 -6.422 1 98.69 219 SER B N 1
ATOM 4000 C CA . SER B 1 219 ? 11.641 15.961 -7.016 1 98.69 219 SER B CA 1
ATOM 4001 C C . SER B 1 219 ? 11.805 14.523 -7.496 1 98.69 219 SER B C 1
ATOM 4003 O O . SER B 1 219 ? 10.836 13.773 -7.582 1 98.69 219 SER B O 1
ATOM 4005 N N . PHE B 1 220 ? 13.047 14.195 -7.805 1 98.5 220 PHE B N 1
ATOM 4006 C CA . PHE B 1 220 ? 13.336 12.812 -8.164 1 98.5 220 PHE B CA 1
ATOM 4007 C C . PHE B 1 220 ? 13.016 11.875 -7.004 1 98.5 220 PHE B C 1
ATOM 4009 O O . PHE B 1 220 ? 12.422 10.82 -7.203 1 98.5 220 PHE B O 1
ATOM 4016 N N . ASN B 1 221 ? 13.367 12.312 -5.809 1 98.31 221 ASN B N 1
ATOM 4017 C CA . ASN B 1 221 ? 13.086 11.523 -4.613 1 98.31 221 ASN B CA 1
ATOM 4018 C C . ASN B 1 221 ? 11.594 11.484 -4.312 1 98.31 221 ASN B C 1
ATOM 4020 O O . ASN B 1 221 ? 11.07 10.453 -3.881 1 98.31 221 ASN B O 1
ATOM 4024 N N . VAL B 1 222 ? 10.898 12.539 -4.531 1 98.75 222 VAL B N 1
ATOM 4025 C CA . VAL B 1 222 ? 9.453 12.578 -4.328 1 98.75 222 VAL B CA 1
ATOM 4026 C C . VAL B 1 222 ? 8.773 11.602 -5.289 1 98.75 222 VAL B C 1
ATOM 4028 O O . VAL B 1 222 ? 7.91 10.82 -4.879 1 98.75 222 VAL B O 1
ATOM 4031 N N . ALA B 1 223 ? 9.219 11.617 -6.551 1 98.69 223 ALA B N 1
ATOM 4032 C CA . ALA B 1 223 ? 8.648 10.758 -7.582 1 98.69 223 ALA B CA 1
ATOM 4033 C C . ALA B 1 223 ? 8.828 9.281 -7.234 1 98.69 223 ALA B C 1
ATOM 4035 O O . ALA B 1 223 ? 7.949 8.461 -7.5 1 98.69 223 ALA B O 1
ATOM 4036 N N . GLU B 1 224 ? 9.953 8.984 -6.641 1 98.5 224 GLU B N 1
ATOM 4037 C CA . GLU B 1 224 ? 10.211 7.605 -6.234 1 98.5 224 GLU B CA 1
ATOM 4038 C C . GLU B 1 224 ? 9.164 7.117 -5.238 1 98.5 224 GLU B C 1
ATOM 4040 O O . GLU B 1 224 ? 8.641 6.012 -5.375 1 98.5 224 GLU B O 1
ATOM 4045 N N . GLY B 1 225 ? 8.875 7.938 -4.246 1 98.69 225 GLY B N 1
ATOM 4046 C CA . GLY B 1 225 ? 7.852 7.586 -3.27 1 98.69 225 GLY B CA 1
ATOM 4047 C C . GLY B 1 225 ? 6.469 7.457 -3.873 1 98.69 225 GLY B C 1
ATOM 4048 O O . GLY B 1 225 ? 5.723 6.535 -3.535 1 98.69 225 GLY B O 1
ATOM 4049 N N . LEU B 1 226 ? 6.137 8.328 -4.797 1 98.81 226 LEU B N 1
ATOM 4050 C CA . LEU B 1 226 ? 4.84 8.297 -5.465 1 98.81 226 LEU B CA 1
ATOM 4051 C C . LEU B 1 226 ? 4.684 7.023 -6.285 1 98.81 226 LEU B C 1
ATOM 4053 O O . LEU B 1 226 ? 3.588 6.457 -6.363 1 98.81 226 LEU B O 1
ATOM 4057 N N . ALA B 1 227 ? 5.762 6.609 -6.863 1 98.69 227 ALA B N 1
ATOM 4058 C CA . ALA B 1 227 ? 5.723 5.375 -7.641 1 98.69 227 ALA B CA 1
ATOM 4059 C C . ALA B 1 227 ? 5.387 4.18 -6.758 1 98.69 227 ALA B C 1
ATOM 4061 O O . ALA B 1 227 ? 4.664 3.271 -7.18 1 98.69 227 ALA B O 1
ATOM 4062 N N . GLN B 1 228 ? 5.934 4.145 -5.473 1 98.69 228 GLN B N 1
ATOM 4063 C CA . GLN B 1 228 ? 5.578 3.076 -4.547 1 98.69 228 GLN B CA 1
ATOM 4064 C C . GLN B 1 228 ? 4.074 3.047 -4.289 1 98.69 228 GLN B C 1
ATOM 4066 O O . GLN B 1 228 ? 3.451 1.985 -4.336 1 98.69 228 GLN B O 1
ATOM 4071 N N . ILE B 1 229 ? 3.508 4.246 -4.062 1 98.75 229 ILE B N 1
ATOM 4072 C CA . ILE B 1 229 ? 2.084 4.391 -3.777 1 98.75 229 ILE B CA 1
ATOM 4073 C C . ILE B 1 229 ? 1.268 3.9 -4.973 1 98.75 229 ILE B C 1
ATOM 4075 O O . ILE B 1 229 ? 0.29 3.168 -4.805 1 98.75 229 ILE B O 1
ATOM 4079 N N . GLN B 1 230 ? 1.726 4.289 -6.148 1 98.69 230 GLN B N 1
ATOM 4080 C CA . GLN B 1 230 ? 1.033 3.885 -7.367 1 98.69 230 GLN B CA 1
ATOM 4081 C C . GLN B 1 230 ? 1.007 2.365 -7.512 1 98.69 230 GLN B C 1
ATOM 4083 O O . GLN B 1 230 ? -0.039 1.783 -7.805 1 98.69 230 GLN B O 1
ATOM 4088 N N . ILE B 1 231 ? 2.107 1.729 -7.281 1 98.31 231 ILE B N 1
ATOM 4089 C CA . ILE B 1 231 ? 2.246 0.29 -7.465 1 98.31 231 ILE B CA 1
ATOM 4090 C C . ILE B 1 231 ? 1.392 -0.448 -6.438 1 98.31 231 ILE B C 1
ATOM 4092 O O . ILE B 1 231 ? 0.751 -1.452 -6.758 1 98.31 231 ILE B O 1
ATOM 4096 N N . ILE B 1 232 ? 1.332 0.026 -5.254 1 98.62 232 ILE B N 1
ATOM 4097 C CA . ILE B 1 232 ? 0.68 -0.713 -4.18 1 98.62 232 ILE B CA 1
ATOM 4098 C C . ILE B 1 232 ? -0.826 -0.459 -4.215 1 98.62 232 ILE B C 1
ATOM 4100 O O . ILE B 1 232 ? -1.621 -1.402 -4.207 1 98.62 232 ILE B O 1
ATOM 4104 N N . TYR B 1 233 ? -1.241 0.783 -4.391 1 98.69 233 TYR B N 1
ATOM 4105 C CA . TYR B 1 233 ? -2.656 1.09 -4.211 1 98.69 233 TYR B CA 1
ATOM 4106 C C . TYR B 1 233 ? -3.363 1.198 -5.559 1 98.69 233 TYR B C 1
ATOM 4108 O O . TYR B 1 233 ? -4.586 1.045 -5.637 1 98.69 233 TYR B O 1
ATOM 4116 N N . ASP B 1 234 ? -2.613 1.592 -6.625 1 98.25 234 ASP B N 1
ATOM 4117 C CA . ASP B 1 234 ? -3.25 1.883 -7.906 1 98.25 234 ASP B CA 1
ATOM 4118 C C . ASP B 1 234 ? -4.477 2.775 -7.719 1 98.25 234 ASP B C 1
ATOM 4120 O O . ASP B 1 234 ? -5.578 2.424 -8.148 1 98.25 234 ASP B O 1
ATOM 4124 N N . PRO B 1 235 ? -4.301 3.973 -7.094 1 98.69 235 PRO B N 1
ATOM 4125 C CA . PRO B 1 235 ? -5.445 4.855 -6.848 1 98.69 235 PRO B CA 1
ATOM 4126 C C . PRO B 1 235 ? -5.922 5.57 -8.109 1 98.69 235 PRO B C 1
ATOM 4128 O O . PRO B 1 235 ? -5.23 5.555 -9.133 1 98.69 235 PRO B O 1
ATOM 4131 N N . GLY B 1 236 ? -7.129 6.094 -8.055 1 98.56 236 GLY B N 1
ATOM 4132 C CA . GLY B 1 236 ? -7.637 6.887 -9.164 1 98.56 236 GLY B CA 1
ATOM 4133 C C . GLY B 1 236 ? -7.148 8.32 -9.141 1 98.56 236 GLY B C 1
ATOM 4134 O O . GLY B 1 236 ? -7.164 9.008 -10.172 1 98.56 236 GLY B O 1
ATOM 4135 N N . LEU B 1 237 ? -6.699 8.734 -7.938 1 98.75 237 LEU B N 1
ATOM 4136 C CA . LEU B 1 237 ? -6.242 10.102 -7.719 1 98.75 237 LEU B CA 1
ATOM 4137 C C . LEU B 1 237 ? -5.207 10.156 -6.602 1 98.75 237 LEU B C 1
ATOM 4139 O O . LEU B 1 237 ? -5.375 9.516 -5.562 1 98.75 237 LEU B O 1
ATOM 4143 N N . ILE B 1 238 ? -4.16 10.875 -6.852 1 98.81 238 ILE B N 1
ATOM 4144 C CA . ILE B 1 238 ? -3.193 11.195 -5.809 1 98.81 238 ILE B CA 1
ATOM 4145 C C . ILE B 1 238 ? -3.207 12.703 -5.547 1 98.81 238 ILE B C 1
ATOM 4147 O O . ILE B 1 238 ? -3.027 13.5 -6.469 1 98.81 238 ILE B O 1
ATOM 4151 N N . LEU B 1 239 ? -3.506 13.039 -4.312 1 98.44 239 LEU B N 1
ATOM 4152 C CA . LEU B 1 239 ? -3.5 14.438 -3.881 1 98.44 239 LEU B CA 1
ATOM 4153 C C . LEU B 1 239 ? -2.232 14.758 -3.098 1 98.44 239 LEU B C 1
ATOM 4155 O O . LEU B 1 239 ? -1.832 13.992 -2.215 1 98.44 239 LEU B O 1
ATOM 4159 N N . ILE B 1 240 ? -1.598 15.828 -3.432 1 98 240 ILE B N 1
ATOM 4160 C CA . ILE B 1 240 ? -0.43 16.312 -2.695 1 98 240 ILE B CA 1
ATOM 4161 C C . ILE B 1 240 ? -0.799 17.547 -1.89 1 98 240 ILE B C 1
ATOM 4163 O O . ILE B 1 240 ? -1.218 18.562 -2.457 1 98 240 ILE B O 1
ATOM 4167 N N . GLY B 1 241 ? -0.682 17.406 -0.619 1 95.94 241 GLY B N 1
ATOM 4168 C CA . GLY B 1 241 ? -0.896 18.531 0.279 1 95.94 241 GLY B CA 1
ATOM 4169 C C . GLY B 1 241 ? 0.382 19.016 0.93 1 95.94 241 GLY B C 1
ATOM 4170 O O . GLY B 1 241 ? 1.482 18.703 0.47 1 95.94 241 GLY B O 1
ATOM 4171 N N . GLY B 1 242 ? 0.233 19.891 1.996 1 91.62 242 GLY B N 1
ATOM 4172 C CA . GLY B 1 242 ? 1.361 20.547 2.635 1 91.62 242 GLY B CA 1
ATOM 4173 C C . GLY B 1 242 ? 1.621 21.938 2.096 1 91.62 242 GLY B C 1
ATOM 4174 O O . GLY B 1 242 ? 1.105 22.312 1.038 1 91.62 242 GLY B O 1
ATOM 4175 N N . GLY B 1 243 ? 2.42 22.672 2.816 1 89 243 GLY B N 1
ATOM 4176 C CA . GLY B 1 243 ? 2.666 24.047 2.449 1 89 243 GLY B CA 1
ATOM 4177 C C . GLY B 1 243 ? 3.195 24.203 1.036 1 89 243 GLY B C 1
ATOM 4178 O O . GLY B 1 243 ? 2.789 25.125 0.312 1 89 243 GLY B O 1
ATOM 4179 N N . ILE B 1 244 ? 3.984 23.328 0.614 1 93.75 244 ILE B N 1
ATOM 4180 C CA . ILE B 1 244 ? 4.664 23.422 -0.673 1 93.75 244 ILE B CA 1
ATOM 4181 C C . ILE B 1 244 ? 3.658 23.234 -1.805 1 93.75 244 ILE B C 1
ATOM 4183 O O . ILE B 1 244 ? 3.924 23.594 -2.951 1 93.75 244 ILE B O 1
ATOM 4187 N N . SER B 1 245 ? 2.506 22.562 -1.489 1 93.38 245 SER B N 1
ATOM 4188 C CA . SER B 1 245 ? 1.504 22.281 -2.512 1 93.38 245 SER B CA 1
ATOM 4189 C C . SER B 1 245 ? 0.888 23.578 -3.053 1 93.38 245 SER B C 1
ATOM 4191 O O . SER B 1 245 ? 0.234 23.562 -4.098 1 93.38 245 SER B O 1
ATOM 4193 N N . ALA B 1 246 ? 1.101 24.672 -2.35 1 91.12 246 ALA B N 1
ATOM 4194 C CA . ALA B 1 246 ? 0.619 25.969 -2.811 1 91.12 246 ALA B CA 1
ATOM 4195 C C . ALA B 1 246 ? 1.248 26.344 -4.148 1 91.12 246 ALA B C 1
ATOM 4197 O O . ALA B 1 246 ? 0.717 27.188 -4.879 1 91.12 246 ALA B O 1
ATOM 4198 N N . GLN B 1 247 ? 2.359 25.75 -4.52 1 91.5 247 GLN B N 1
ATOM 4199 C CA . GLN B 1 247 ? 3.023 25.984 -5.797 1 91.5 247 GLN B CA 1
ATOM 4200 C C . GLN B 1 247 ? 2.232 25.375 -6.949 1 91.5 247 GLN B C 1
ATOM 4202 O O . GLN B 1 247 ? 2.484 25.688 -8.117 1 91.5 247 GLN B O 1
ATOM 4207 N N . ASP B 1 248 ? 1.365 24.438 -6.645 1 94.19 248 ASP B N 1
ATOM 4208 C CA . ASP B 1 248 ? 0.399 23.859 -7.582 1 94.19 248 ASP B CA 1
ATOM 4209 C C . ASP B 1 248 ? 1.1 23.266 -8.805 1 94.19 248 ASP B C 1
ATOM 4211 O O . ASP B 1 248 ? 1.996 22.438 -8.664 1 94.19 248 ASP B O 1
ATOM 4215 N N . GLN B 1 249 ? 0.838 23.844 -9.977 1 95.88 249 GLN B N 1
ATOM 4216 C CA . GLN B 1 249 ? 1.365 23.281 -11.211 1 95.88 249 GLN B CA 1
ATOM 4217 C C . GLN B 1 249 ? 2.881 23.438 -11.289 1 95.88 249 GLN B C 1
ATOM 4219 O O . GLN B 1 249 ? 3.572 22.594 -11.867 1 95.88 249 GLN B O 1
ATOM 4224 N N . THR B 1 250 ? 3.373 24.438 -10.633 1 95.81 250 THR B N 1
ATOM 4225 C CA . THR B 1 250 ? 4.812 24.672 -10.625 1 95.81 250 THR B CA 1
ATOM 4226 C C . THR B 1 250 ? 5.535 23.578 -9.852 1 95.81 250 THR B C 1
ATOM 4228 O O . THR B 1 250 ? 6.684 23.25 -10.148 1 95.81 250 THR B O 1
ATOM 4231 N N . LEU B 1 251 ? 4.855 23.016 -8.945 1 97.38 251 LEU B N 1
ATOM 4232 C CA . LEU B 1 251 ? 5.387 21.875 -8.203 1 97.38 251 LEU B CA 1
ATOM 4233 C C . LEU B 1 251 ? 5.289 20.594 -9.023 1 97.38 251 LEU B C 1
ATOM 4235 O O . LEU B 1 251 ? 6.277 19.875 -9.172 1 97.38 251 LEU B O 1
ATOM 4239 N N . LEU B 1 252 ? 4.121 20.375 -9.609 1 98.31 252 LEU B N 1
ATOM 4240 C CA . LEU B 1 252 ? 3.789 19.109 -10.25 1 98.31 252 LEU B CA 1
ATOM 4241 C C . LEU B 1 252 ? 4.652 18.891 -11.484 1 98.31 252 LEU B C 1
ATOM 4243 O O . LEU B 1 252 ? 5 17.75 -11.812 1 98.31 252 LEU B O 1
ATOM 4247 N N . LYS B 1 253 ? 4.984 19.891 -12.188 1 97.75 253 LYS B N 1
ATOM 4248 C CA . LYS B 1 253 ? 5.734 19.75 -13.438 1 97.75 253 LYS B CA 1
ATOM 4249 C C . LYS B 1 253 ? 7.117 19.156 -13.18 1 97.75 253 LYS B C 1
ATOM 4251 O O . LYS B 1 253 ? 7.715 18.547 -14.07 1 97.75 253 LYS B O 1
ATOM 4256 N N . TYR B 1 254 ? 7.668 19.328 -11.945 1 97.88 254 TYR B N 1
ATOM 4257 C CA . TYR B 1 254 ? 8.977 18.797 -11.617 1 97.88 254 TYR B CA 1
ATOM 4258 C C . TYR B 1 254 ? 8.867 17.344 -11.133 1 97.88 254 TYR B C 1
ATOM 4260 O O . TYR B 1 254 ? 9.812 16.578 -11.25 1 97.88 254 TYR B O 1
ATOM 4268 N N . ILE B 1 255 ? 7.738 16.969 -10.633 1 98.62 255 ILE B N 1
ATOM 4269 C CA . ILE B 1 255 ? 7.59 15.672 -9.961 1 98.62 255 ILE B CA 1
ATOM 4270 C C . ILE B 1 255 ? 6.996 14.656 -10.93 1 98.62 255 ILE B C 1
ATOM 4272 O O . ILE B 1 255 ? 7.551 13.57 -11.117 1 98.62 255 ILE B O 1
ATOM 4276 N N . VAL B 1 256 ? 5.922 14.961 -11.633 1 98.56 256 VAL B N 1
ATOM 4277 C CA . VAL B 1 256 ? 5.039 14.023 -12.312 1 98.56 256 VAL B CA 1
ATOM 4278 C C . VAL B 1 256 ? 5.797 13.305 -13.422 1 98.56 256 VAL B C 1
ATOM 4280 O O . VAL B 1 256 ? 5.762 12.078 -13.516 1 98.56 256 VAL B O 1
ATOM 4283 N N . PRO B 1 257 ? 6.602 14.023 -14.258 1 98.06 257 PRO B N 1
ATOM 4284 C CA . PRO B 1 257 ? 7.301 13.336 -15.344 1 98.06 257 PRO B CA 1
ATOM 4285 C C . PRO B 1 257 ? 8.32 12.32 -14.844 1 98.06 257 PRO B C 1
ATOM 4287 O O . PRO B 1 257 ? 8.688 11.391 -15.57 1 98.06 257 PRO B O 1
ATOM 4290 N N . LYS B 1 258 ? 8.781 12.469 -13.656 1 98.19 258 LYS B N 1
ATOM 4291 C CA . LYS B 1 258 ? 9.859 11.633 -13.133 1 98.19 258 LYS B CA 1
ATOM 4292 C C . LYS B 1 258 ? 9.32 10.328 -12.562 1 98.19 258 LYS B C 1
ATOM 4294 O O . LYS B 1 258 ? 10.078 9.383 -12.328 1 98.19 258 LYS B O 1
ATOM 4299 N N . ILE B 1 259 ? 8.008 10.242 -12.312 1 98.5 259 ILE B N 1
ATOM 4300 C CA . ILE B 1 259 ? 7.402 9.047 -11.734 1 98.5 259 ILE B CA 1
ATOM 4301 C C . ILE B 1 259 ? 7.625 7.852 -12.664 1 98.5 259 ILE B C 1
ATOM 4303 O O . ILE B 1 259 ? 7.867 6.738 -12.195 1 98.5 259 ILE B O 1
ATOM 4307 N N . GLN B 1 260 ? 7.625 8.07 -13.93 1 96.75 260 GLN B N 1
ATOM 4308 C CA . GLN B 1 260 ? 7.754 7.012 -14.93 1 96.75 260 GLN B CA 1
ATOM 4309 C C . GLN B 1 260 ? 9.109 6.316 -14.82 1 96.75 260 GLN B C 1
ATOM 4311 O O . GLN B 1 260 ? 9.25 5.164 -15.227 1 96.75 260 GLN B O 1
ATOM 4316 N N . ASN B 1 261 ? 10.117 7.035 -14.305 1 97.06 261 ASN B N 1
ATOM 4317 C CA . ASN B 1 261 ? 11.445 6.445 -14.148 1 97.06 261 ASN B CA 1
ATOM 4318 C C . ASN B 1 261 ? 11.414 5.254 -13.195 1 97.06 261 ASN B C 1
ATOM 4320 O O . ASN B 1 261 ? 12.336 4.434 -13.188 1 97.06 261 ASN B O 1
ATOM 4324 N N . PHE B 1 262 ? 10.375 5.188 -12.391 1 97.94 262 PHE B N 1
ATOM 4325 C CA . PHE B 1 262 ? 10.336 4.18 -11.336 1 97.94 262 PHE B CA 1
ATOM 4326 C C . PHE B 1 262 ? 9.219 3.172 -11.594 1 97.94 262 PHE B C 1
ATOM 4328 O O . PHE B 1 262 ? 8.914 2.348 -10.727 1 97.94 262 PHE B O 1
ATOM 4335 N N . LEU B 1 263 ? 8.555 3.271 -12.703 1 96.44 263 LEU B N 1
ATOM 4336 C CA . LEU B 1 263 ? 7.477 2.373 -13.102 1 96.44 263 LEU B CA 1
ATOM 4337 C C . LEU B 1 263 ? 7.859 1.591 -14.359 1 96.44 263 LEU B C 1
ATOM 4339 O O . LEU B 1 263 ? 8.703 2.037 -15.141 1 96.44 263 LEU B O 1
ATOM 4343 N N . PRO B 1 264 ? 7.258 0.382 -14.516 1 91.44 264 PRO B N 1
ATOM 4344 C CA . PRO B 1 264 ? 7.457 -0.295 -15.797 1 91.44 264 PRO B CA 1
ATOM 4345 C C . PRO B 1 264 ? 6.977 0.536 -16.984 1 91.44 264 PRO B C 1
ATOM 4347 O O . PRO B 1 264 ? 6.148 1.438 -16.812 1 91.44 264 PRO B O 1
ATOM 4350 N N . PRO B 1 265 ? 7.562 0.243 -18.156 1 88.81 265 PRO B N 1
ATOM 4351 C CA . PRO B 1 265 ? 7.121 0.977 -19.344 1 88.81 265 PRO B CA 1
ATOM 4352 C C . PRO B 1 265 ? 5.609 0.909 -19.547 1 88.81 265 PRO B C 1
ATOM 4354 O O . PRO B 1 265 ? 5.016 -0.166 -19.438 1 88.81 265 PRO B O 1
ATOM 4357 N N . GLU B 1 266 ? 4.977 2.035 -19.719 1 87.69 266 GLU B N 1
ATOM 4358 C CA . GLU B 1 266 ? 3.561 2.172 -20.047 1 87.69 266 GLU B CA 1
ATOM 4359 C C . GLU B 1 266 ? 2.674 1.731 -18.891 1 87.69 266 GLU B C 1
ATOM 4361 O O . GLU B 1 266 ? 1.53 1.319 -19.094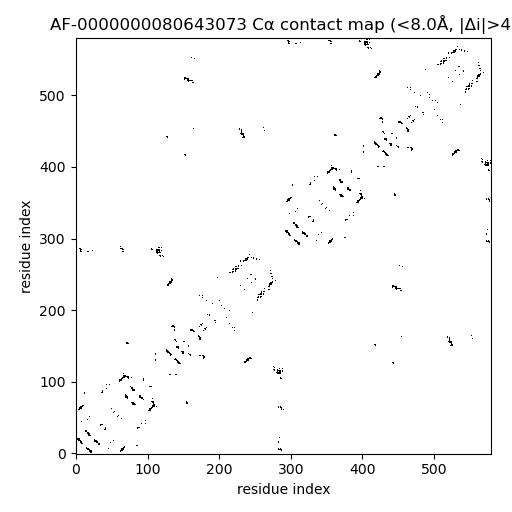 1 87.69 266 GLU B O 1
ATOM 4366 N N . TYR B 1 267 ? 3.217 1.709 -17.75 1 91.19 267 TYR B N 1
ATOM 4367 C CA . TYR B 1 267 ? 2.461 1.294 -16.578 1 91.19 267 TYR B CA 1
ATOM 4368 C C . TYR B 1 267 ? 1.331 2.271 -16.281 1 91.19 267 TYR B C 1
ATOM 4370 O O . TYR B 1 267 ? 0.237 1.865 -15.883 1 91.19 267 TYR B O 1
ATOM 4378 N N . GLY B 1 268 ? 1.592 3.588 -16.562 1 93.75 268 GLY B N 1
ATOM 4379 C CA . GLY B 1 268 ? 0.643 4.641 -16.234 1 93.75 268 GLY B CA 1
ATOM 4380 C C . GLY B 1 268 ? 0.554 4.914 -14.742 1 93.75 268 GLY B C 1
ATOM 4381 O O . GLY B 1 268 ? 1.175 4.215 -13.938 1 93.75 268 GLY B O 1
ATOM 4382 N N . HIS B 1 269 ? -0.097 5.973 -14.398 1 96.5 269 HIS B N 1
ATOM 4383 C CA . HIS B 1 269 ? -0.335 6.328 -13.008 1 96.5 269 HIS B CA 1
ATOM 4384 C C . HIS B 1 269 ? -1.595 7.176 -12.859 1 96.5 269 HIS B C 1
ATOM 4386 O O . HIS B 1 269 ? -2.156 7.637 -13.852 1 96.5 269 HIS B O 1
ATOM 4392 N N . ALA B 1 270 ? -2.059 7.332 -11.648 1 98.38 270 ALA B N 1
ATOM 4393 C CA . ALA B 1 270 ? -3.232 8.141 -11.328 1 98.38 270 ALA B CA 1
ATOM 4394 C C . ALA B 1 270 ? -2.994 9.609 -11.672 1 98.38 270 ALA B C 1
ATOM 4396 O O . ALA B 1 270 ? -1.847 10.055 -11.758 1 98.38 270 ALA B O 1
ATOM 4397 N N . GLU B 1 271 ? -4.113 10.281 -11.906 1 98.19 271 GLU B N 1
ATOM 4398 C CA . GLU B 1 271 ? -4.012 11.734 -11.922 1 98.19 271 GLU B CA 1
ATOM 4399 C C . GLU B 1 271 ? -3.434 12.266 -10.617 1 98.19 271 GLU B C 1
ATOM 4401 O O . GLU B 1 271 ? -3.758 11.766 -9.539 1 98.19 271 GLU B O 1
ATOM 4406 N N . ILE B 1 272 ? -2.549 13.25 -10.719 1 98.56 272 ILE B N 1
ATOM 4407 C CA . ILE B 1 272 ? -1.934 13.867 -9.547 1 98.56 272 ILE B CA 1
ATOM 4408 C C . ILE B 1 272 ? -2.291 15.352 -9.492 1 98.56 272 ILE B C 1
ATOM 4410 O O . ILE B 1 272 ? -2.129 16.078 -10.484 1 98.56 272 ILE B O 1
ATOM 4414 N N . LYS B 1 273 ? -2.828 15.758 -8.359 1 97.5 273 LYS B N 1
ATOM 4415 C CA . LYS B 1 273 ? -3.213 17.141 -8.125 1 97.5 273 LYS B CA 1
ATOM 4416 C C . LYS B 1 273 ? -2.768 17.609 -6.738 1 97.5 273 LYS B C 1
ATOM 4418 O O . LYS B 1 273 ? -2.508 16.781 -5.855 1 97.5 273 LYS B O 1
ATOM 4423 N N . THR B 1 274 ? -2.598 18.906 -6.598 1 97 274 THR B N 1
ATOM 4424 C CA . THR B 1 274 ? -2.457 19.469 -5.254 1 97 274 THR B CA 1
ATOM 4425 C C . THR B 1 274 ? -3.822 19.656 -4.602 1 97 274 THR B C 1
ATOM 4427 O O . THR B 1 274 ? -4.84 19.75 -5.293 1 97 274 THR B O 1
ATOM 4430 N N . THR B 1 275 ? -3.867 19.609 -3.295 1 95.94 275 THR B N 1
ATOM 4431 C CA . THR B 1 275 ? -5.125 19.828 -2.592 1 95.94 275 THR B CA 1
ATOM 4432 C C . THR B 1 275 ? -5.594 21.266 -2.775 1 95.94 275 THR B C 1
ATOM 4434 O O . THR B 1 275 ? -4.781 22.172 -2.982 1 95.94 275 THR B O 1
ATOM 4437 N N . HIS B 1 276 ? -6.914 21.453 -2.658 1 92.25 276 HIS B N 1
ATOM 4438 C CA . HIS B 1 276 ? -7.512 22.781 -2.787 1 92.25 276 HIS B CA 1
ATOM 4439 C C . HIS B 1 276 ? -7.613 23.469 -1.432 1 92.25 276 HIS B C 1
ATOM 4441 O O . HIS B 1 276 ? -7.434 24.688 -1.335 1 92.25 276 HIS B O 1
ATOM 4447 N N . THR B 1 277 ? -7.984 22.781 -0.34 1 84.62 277 THR B N 1
ATOM 4448 C CA . THR B 1 277 ? -8.289 23.344 0.971 1 84.62 277 THR B CA 1
ATOM 4449 C C . THR B 1 277 ? -7.012 23.797 1.681 1 84.62 277 THR B C 1
ATOM 4451 O O . THR B 1 277 ? -7.039 24.719 2.488 1 84.62 277 THR B O 1
ATOM 4454 N N . LYS B 1 278 ? -5.793 23.547 1.312 1 76.62 278 LYS B N 1
ATOM 4455 C CA . LYS B 1 278 ? -4.445 23.891 1.757 1 76.62 278 LYS B CA 1
ATOM 4456 C C . LYS B 1 278 ? -4.371 23.969 3.279 1 76.62 278 LYS B C 1
ATOM 4458 O O . LYS B 1 278 ? -4.734 23.016 3.975 1 76.62 278 LYS B O 1
ATOM 4463 N N . ASN B 1 279 ? -4.223 25.156 4.098 1 74.56 279 ASN B N 1
ATOM 4464 C CA . ASN B 1 279 ? -3.725 25.344 5.457 1 74.56 279 ASN B CA 1
ATOM 4465 C C . ASN B 1 279 ? -4.773 24.969 6.496 1 74.56 279 ASN B C 1
ATOM 4467 O O . ASN B 1 279 ? -4.434 24.562 7.609 1 74.56 279 ASN B O 1
ATOM 4471 N N . HIS B 1 280 ? -6.07 24.922 6.238 1 88.62 280 HIS B N 1
ATOM 4472 C CA . HIS B 1 280 ? -7.047 24.641 7.285 1 88.62 280 HIS B CA 1
ATOM 4473 C C . HIS B 1 280 ? -7.766 23.328 7.023 1 88.62 280 HIS B C 1
ATOM 4475 O O . HIS B 1 280 ? -8.766 23.016 7.676 1 88.62 280 HIS B O 1
ATOM 4481 N N . ALA B 1 281 ? -7.172 22.531 6.184 1 92.5 281 ALA B N 1
ATOM 4482 C CA . ALA B 1 281 ? -7.836 21.297 5.801 1 92.5 281 ALA B CA 1
ATOM 4483 C C . ALA B 1 281 ? -8.023 20.375 7.004 1 92.5 281 ALA B C 1
ATOM 4485 O O . ALA B 1 281 ? -9.078 19.75 7.168 1 92.5 281 ALA B O 1
ATOM 4486 N N . SER B 1 282 ? -7.027 20.359 7.836 1 95.44 282 SER B N 1
ATOM 4487 C CA . SER B 1 282 ? -7.07 19.469 8.992 1 95.44 282 SER B CA 1
ATOM 4488 C C . SER B 1 282 ? -8.148 19.906 9.977 1 95.44 282 SER B C 1
ATOM 4490 O O . SER B 1 282 ? -8.812 19.062 10.586 1 95.44 282 SER B O 1
ATOM 4492 N N . LEU B 1 283 ? -8.352 21.188 10.133 1 96.81 283 LEU B N 1
ATOM 4493 C CA . LEU B 1 283 ? -9.406 21.688 11.008 1 96.81 283 LEU B CA 1
ATOM 4494 C C . LEU B 1 283 ? -10.781 21.312 10.469 1 96.81 283 LEU B C 1
ATOM 4496 O O . LEU B 1 283 ? -11.641 20.844 11.227 1 96.81 283 LEU B O 1
ATOM 4500 N N . PHE B 1 284 ? -10.938 21.5 9.188 1 96.38 284 PHE B N 1
ATOM 4501 C CA . PHE B 1 284 ? -12.203 21.125 8.562 1 96.38 284 PHE B CA 1
ATOM 4502 C C . PHE B 1 284 ? -12.461 19.625 8.695 1 96.38 284 PHE B C 1
ATOM 4504 O O . PHE B 1 284 ? -13.555 19.219 9.07 1 96.38 284 PHE B O 1
ATOM 4511 N N . GLY B 1 285 ? -11.43 18.859 8.398 1 96.94 285 GLY B N 1
ATOM 4512 C CA . GLY B 1 285 ? -11.57 17.422 8.445 1 96.94 285 GLY B CA 1
ATOM 4513 C C . GLY B 1 285 ? -11.875 16.891 9.828 1 96.94 285 GLY B C 1
ATOM 4514 O O . GLY B 1 285 ? -12.633 15.93 9.977 1 96.94 285 GLY B O 1
ATOM 4515 N N . ALA B 1 286 ? -11.336 17.531 10.812 1 97.38 286 ALA B N 1
ATOM 4516 C CA . ALA B 1 286 ? -11.5 17.078 12.195 1 97.38 286 ALA B CA 1
ATOM 4517 C C . ALA B 1 286 ? -12.969 17.109 12.602 1 97.38 286 ALA B C 1
ATOM 4519 O O . ALA B 1 286 ? -13.398 16.297 13.43 1 97.38 286 ALA B O 1
ATOM 4520 N N . VAL B 1 287 ? -13.781 17.969 12.016 1 96.88 287 VAL B N 1
ATOM 4521 C CA . VAL B 1 287 ? -15.156 18.109 12.477 1 96.88 287 VAL B CA 1
ATOM 4522 C C . VAL B 1 287 ? -16.125 17.656 11.375 1 96.88 287 VAL B C 1
ATOM 4524 O O . VAL B 1 287 ? -17.344 17.766 11.523 1 96.88 287 VAL B O 1
ATOM 4527 N N . SER B 1 288 ? -15.633 17.125 10.305 1 92.94 288 SER B N 1
ATOM 4528 C CA . SER B 1 288 ? -16.438 16.875 9.117 1 92.94 288 SER B CA 1
ATOM 4529 C C . SER B 1 288 ? -17.359 15.68 9.312 1 92.94 288 SER B C 1
ATOM 4531 O O . SER B 1 288 ? -18.328 15.5 8.562 1 92.94 288 SER B O 1
ATOM 4533 N N . GLN B 1 289 ? -17.109 14.891 10.328 1 90.69 289 GLN B N 1
ATOM 4534 C CA . GLN B 1 289 ? -17.859 13.641 10.43 1 90.69 289 GLN B CA 1
ATOM 4535 C C . GLN B 1 289 ? -18.891 13.711 11.547 1 90.69 289 GLN B C 1
ATOM 4537 O O . GLN B 1 289 ? -19.453 12.688 11.961 1 90.69 289 GLN B O 1
ATOM 4542 N N . PHE B 1 290 ? -19.047 14.891 12.164 1 92.88 290 PHE B N 1
ATOM 4543 C CA . PHE B 1 290 ? -20.125 15.055 13.125 1 92.88 290 PHE B CA 1
ATOM 4544 C C . PHE B 1 290 ? -21.469 15.203 12.406 1 92.88 290 PHE B C 1
ATOM 4546 O O . PHE B 1 290 ? -21.531 15.766 11.312 1 92.88 290 PHE B O 1
#

Secondary structure (DSSP, 8-state):
----EEEEEE-SSEEEEEEE-TT--EEEEEEEEPP-SSSS-HHHHHHHHHHHHHHHHT-SSEEEEEEESSEEETTTTEEEE-TTSSTT-TT-BHHHHTGGGTEEEEEEEHHHHHHHHHHHH---S-SEEEEEEESSSEEEEEEETTTEE---TTS-TT-GGG-S-BTTTTB-HHHHHSHHHHHHHHHHTT-TTTT-HHHHHHHHHTT-HHHHHHHHHHHHHHHHHHHHHHHHH--SEEEEESGGGGGTHHHHHHHHHHHGGGS-TT----EEEE-SSGGGHHHHHHHTT-/----EEEEEE-SSEEEEEEE-TT--EEEEEEEEPP-SSSS-HHHHHHHHHHHHHHHHT-SSEEEEEEESSEEETTTTEEEE-TTTSTT-TT-BHHHHTGGGTEEEEEEEHHHHHHHHHHHH---S-SEEEEEEESSSEEEEEEETTTEE---TTS-TT-GGG-S-BTTTTB-HHHHHSHHHHHHHHHHTT-TTTT-HHHHHHHHHTT-HHHHHHHHHHHHHHHHHHHHHHHHH--SEEEEESGGGGGTHHHHHHHHHHHGGGS-TT----EEEE-SSGGGHHHHHHHTT-

pLDDT: mean 94.83, std 6.17, range [44.62, 98.88]

Sequence (580 aa):
MTDYKVAIDIGGTDIKAAVLDNGLNFVDYQKIPTPNNINEYIVDKVYDIVKHFQMTYKLSPLHVGISSAGVIDETNGVIDYTGPTIPNFRGTNFPKLLASLNADVKIYNDVNAALLGELYFHQYDVDNIFCLTLGTGIGGAFYNQTLGLYNGTRHRANEIGYLLYRSEDQLTFEQRASTTALKSLMKSKSFPYSDDVPMLFKLADQDNELALDILNEWSFNVAEGLAQIQIIYDPGLILIGGGISAQDQTLLKYIVPKIQNFLPPEYGHAEIKTTHTKNHASLFGAVSQFMTDYKVAIDIGGTDIKAAVLDNGLNFVDYQKIPTPNNINEYIVDKVYDIVKHFQMTYKLSPLHVGISSAGVIDETNGVIDYTGPTIPNFRGTNFPKLLASLNADVKIYNDVNAALLGELYFHQYDVDNIFCLTLGTGIGGAFYNQTLGLYNGTRHRANEIGYLLYRSEDQLTFEQRASTTALKSLMKSKSFPYSDDVPMLFKLADQDNELALDILNEWSFNVAEGLAQIQIIYDPGLILIGGGISAQDQTLLKYIVPKIQNFLPPEYGHAEIKTTHTKNHASLFGAVSQF

Organism: Staphylococcus saprophyticus subsp. saprophyticus (strain ATCC 15305 / DSM 20229 / NCIMB 8711 / NCTC 7292 / S-41) (NCBI:txid342451)

Foldseek 3Di:
DFAWAKFWEAFLFKIKIFIAGPVRDGPDIDIDGQDLCPVDRNLVVVLVVQVVVCVVVVDPPYEYFYEYAAQAPQVQQFHCGRPPRRPPRHGDGNCVSCVVVVYDYTYDHLQLLLVLLLCLVDPDPWQWEKEWEAALFIFIWIQGNVPGTDQDPRRPPGRLSQDPQDPVVRHGLRCQAHLNVLLVLCVVLPPVVRRPLVVLLVVVVVVNPSSVVSLLRRLLSVLLSQLVVCVPRVTQEYEYAYPSCVCWPSNCVSNVVNNVVNDPPPPDGHHYTYGDVHPCSSRSSRRVVD/DFAWAKFWEAFLFKIKIFIAGPVRDGPDIDMDGQDLCPVDRNLVVVLVVQVVVCVVVVDPPYEYFYEYAAQAPQVQQFHCGRPPRRPPRHGDGNCVSCVVVVYDYTYDHLQLLLVLLLCLVDPDPWQWEKEWEAALFIFIWIQGNVPGTDQDPRRPPGRLSQDPQDPVVRHGLRCQAHLNVLLVLCVVLPPVVRRPVVVLLVVVVVVNPSSVVSLLRNLLSVLLSQLVVCVPRVTQEYEYAYPSCVCWPSNCVSRVVNNVVNDPPPPDGHHYTYGDVHPCSSRSSRRVVD

Radius of gyration: 26.33 Å; Cα contacts (8 Å, |Δi|>4): 1247; chains: 2; bounding box: 58×68×65 Å